Protein AF-0000000065763386 (afdb_homodimer)

Structure (mmCIF, N/CA/C/O backbone):
data_AF-0000000065763386-model_v1
#
loop_
_entity.id
_entity.type
_entity.pdbx_description
1 polymer 'D-Ala-D/L-Ala epimerase'
#
loop_
_atom_site.group_PDB
_atom_site.id
_atom_site.type_symbol
_atom_site.label_atom_id
_atom_site.label_alt_id
_atom_site.label_comp_id
_atom_site.label_asym_id
_atom_site.label_entity_id
_atom_site.label_seq_id
_atom_site.pdbx_PDB_ins_code
_atom_site.Cartn_x
_atom_site.Cartn_y
_atom_site.Cartn_z
_atom_site.occupancy
_atom_site.B_iso_or_equiv
_atom_site.auth_seq_id
_atom_site.auth_comp_id
_atom_site.auth_asym_id
_atom_site.auth_atom_id
_atom_site.pdbx_PDB_model_num
ATOM 1 N N . MET A 1 1 ? 27.297 -3.982 -17.172 1 91.81 1 MET A N 1
ATOM 2 C CA . MET A 1 1 ? 26.219 -3.818 -18.156 1 91.81 1 MET A CA 1
ATOM 3 C C . MET A 1 1 ? 25.25 -2.717 -17.719 1 91.81 1 MET A C 1
ATOM 5 O O . MET A 1 1 ? 24.688 -2.77 -16.625 1 91.81 1 MET A O 1
ATOM 9 N N . ILE A 1 2 ? 25.188 -1.749 -18.625 1 97.19 2 ILE A N 1
ATOM 10 C CA . ILE A 1 2 ? 24.469 -0.527 -18.281 1 97.19 2 ILE A CA 1
ATOM 11 C C . ILE A 1 2 ? 23.094 -0.538 -18.953 1 97.19 2 ILE A C 1
ATOM 13 O O . ILE A 1 2 ? 22.984 -0.912 -20.125 1 97.19 2 ILE A O 1
ATOM 17 N N . ILE A 1 3 ? 22.078 -0.228 -18.219 1 98.62 3 ILE A N 1
ATOM 18 C CA . ILE A 1 3 ? 20.719 -0.133 -18.75 1 98.62 3 ILE A CA 1
ATOM 19 C C . ILE A 1 3 ? 20.609 1.085 -19.656 1 98.62 3 ILE A C 1
ATOM 21 O O . ILE A 1 3 ? 20.875 2.211 -19.234 1 98.62 3 ILE A O 1
ATOM 25 N N . THR A 1 4 ? 20.125 0.897 -20.844 1 98.44 4 THR A N 1
ATOM 26 C CA . THR A 1 4 ? 20.109 1.99 -21.812 1 98.44 4 THR A CA 1
ATOM 27 C C . THR A 1 4 ? 18.672 2.354 -22.188 1 98.44 4 THR A C 1
ATOM 29 O O . THR A 1 4 ? 18.391 3.482 -22.594 1 98.44 4 THR A O 1
ATOM 32 N N . GLN A 1 5 ? 17.844 1.384 -22.062 1 98.5 5 GLN A N 1
ATOM 33 C CA . GLN A 1 5 ? 16.453 1.558 -22.484 1 98.5 5 GLN A CA 1
ATOM 34 C C . GLN A 1 5 ? 15.531 0.603 -21.734 1 98.5 5 GLN A C 1
ATOM 36 O O . GLN A 1 5 ? 15.914 -0.528 -21.438 1 98.5 5 GLN A O 1
ATOM 41 N N . VAL A 1 6 ? 14.352 1.106 -21.422 1 98.88 6 VAL A N 1
ATOM 42 C CA . VAL A 1 6 ? 13.312 0.277 -20.844 1 98.88 6 VAL A CA 1
ATOM 43 C C . VAL A 1 6 ? 12.023 0.408 -21.656 1 98.88 6 VAL A C 1
ATOM 45 O O . VAL A 1 6 ? 11.594 1.52 -21.969 1 98.88 6 VAL A O 1
ATOM 48 N N . GLU A 1 7 ? 11.484 -0.692 -22.062 1 98.88 7 GLU A N 1
ATOM 49 C CA . GLU A 1 7 ? 10.172 -0.721 -22.703 1 98.88 7 GLU A CA 1
ATOM 50 C C . GLU A 1 7 ? 9.102 -1.269 -21.766 1 98.88 7 GLU A C 1
ATOM 52 O O . GLU A 1 7 ? 9.336 -2.252 -21.062 1 98.88 7 GLU A O 1
ATOM 57 N N . LEU A 1 8 ? 8.016 -0.621 -21.703 1 98.94 8 LEU A N 1
ATOM 58 C CA . LEU A 1 8 ? 6.836 -1.068 -20.969 1 98.94 8 LEU A CA 1
ATOM 59 C C . LEU A 1 8 ? 5.672 -1.318 -21.922 1 98.94 8 LEU A C 1
ATOM 61 O O . LEU A 1 8 ? 5.434 -0.528 -22.844 1 98.94 8 LEU A O 1
ATOM 65 N N . TYR A 1 9 ? 5 -2.445 -21.781 1 98.94 9 TYR A N 1
ATOM 66 C CA . TYR A 1 9 ? 3.844 -2.783 -22.594 1 98.94 9 TYR A CA 1
ATOM 67 C C . TYR A 1 9 ? 2.617 -3.047 -21.734 1 98.94 9 TYR A C 1
ATOM 69 O O . TYR A 1 9 ? 2.701 -3.746 -20.719 1 98.94 9 TYR A O 1
ATOM 77 N N . LYS A 1 10 ? 1.449 -2.449 -22.047 1 98.75 10 LYS A N 1
ATOM 78 C CA . LYS A 1 10 ? 0.184 -2.941 -21.516 1 98.75 10 LYS A CA 1
ATOM 79 C C . LYS A 1 10 ? -0.251 -4.223 -22.219 1 98.75 10 LYS A C 1
ATOM 81 O O . LYS A 1 10 ? -0.377 -4.254 -23.438 1 98.75 10 LYS A O 1
ATOM 86 N N . SER A 1 11 ? -0.453 -5.262 -21.438 1 98.62 11 SER A N 1
ATOM 87 C CA . SER A 1 11 ? -0.731 -6.566 -22.031 1 98.62 11 SER A CA 1
ATOM 88 C C . SER A 1 11 ? -2.025 -7.156 -21.484 1 98.62 11 SER A C 1
ATOM 90 O O . SER A 1 11 ? -1.995 -8.016 -20.594 1 98.62 11 SER A O 1
ATOM 92 N N . PRO A 1 12 ? -3.184 -6.75 -21.953 1 98.12 12 PRO A N 1
ATOM 93 C CA . PRO A 1 12 ? -4.445 -7.402 -21.594 1 98.12 12 PRO A CA 1
ATOM 94 C C . PRO A 1 12 ? -4.664 -8.711 -22.344 1 98.12 12 PRO A C 1
ATOM 96 O O . PRO A 1 12 ? -4.773 -8.719 -23.578 1 98.12 12 PRO A O 1
ATOM 99 N N . VAL A 1 13 ? -4.66 -9.82 -21.625 1 97.94 13 VAL A N 1
ATOM 100 C CA . VAL A 1 13 ? -4.914 -11.117 -22.234 1 97.94 13 VAL A CA 1
ATOM 101 C C . VAL A 1 13 ? -6.293 -11.625 -21.812 1 97.94 13 VAL A C 1
ATOM 103 O O . VAL A 1 13 ? -6.566 -11.789 -20.625 1 97.94 13 VAL A O 1
ATOM 106 N N . LYS A 1 14 ? -7.133 -11.898 -22.781 1 98.19 14 LYS A N 1
ATOM 107 C CA . LYS A 1 14 ? -8.477 -12.383 -22.484 1 98.19 14 LYS A CA 1
ATOM 108 C C . LYS A 1 14 ? -8.438 -13.789 -21.891 1 98.19 14 LYS A C 1
ATOM 110 O O . LYS A 1 14 ? -7.668 -14.641 -22.344 1 98.19 14 LYS A O 1
ATOM 115 N N . LEU A 1 15 ? -9.266 -14.008 -20.844 1 98.5 15 LEU A N 1
ATOM 116 C CA . LEU A 1 15 ? -9.398 -15.336 -20.25 1 98.5 15 LEU A CA 1
ATOM 117 C C . LEU A 1 15 ? -10.469 -16.156 -20.969 1 98.5 15 LEU A C 1
ATOM 119 O O . LEU A 1 15 ? -11.43 -15.586 -21.516 1 98.5 15 LEU A O 1
ATOM 123 N N . LYS A 1 16 ? -10.297 -17.484 -21 1 98.06 16 LYS A N 1
ATOM 124 C CA . LYS A 1 16 ? -11.305 -18.359 -21.562 1 98.06 16 LYS A CA 1
ATOM 125 C C . LYS A 1 16 ? -12.641 -18.234 -20.844 1 98.06 16 LYS A C 1
ATOM 127 O O . LYS A 1 16 ? -13.703 -18.281 -21.469 1 98.06 16 LYS A O 1
ATOM 132 N N . GLU A 1 17 ? -12.594 -18.156 -19.531 1 97.12 17 GLU A N 1
ATOM 133 C CA . GLU A 1 17 ? -13.703 -17.922 -18.609 1 97.12 17 GLU A CA 1
ATOM 134 C C . GLU A 1 17 ? -13.32 -16.906 -17.531 1 97.12 17 GLU A C 1
ATOM 136 O O . GLU A 1 17 ? -12.148 -16.797 -17.172 1 97.12 17 GLU A O 1
ATOM 141 N N . PRO A 1 18 ? -14.359 -16.203 -17.094 1 97.38 18 PRO A N 1
ATOM 142 C CA . PRO A 1 18 ? -14.039 -15.266 -16.016 1 97.38 18 PRO A CA 1
ATOM 143 C C . PRO A 1 18 ? -13.414 -15.953 -14.797 1 97.38 18 PRO A C 1
ATOM 145 O O . PRO A 1 18 ? -13.805 -17.062 -14.445 1 97.38 18 PRO A O 1
ATOM 148 N N . PHE A 1 19 ? -12.375 -15.367 -14.305 1 97.44 19 PHE A N 1
ATOM 149 C CA . PHE A 1 19 ? -11.766 -15.797 -13.047 1 97.44 19 PHE A CA 1
ATOM 150 C C . PHE A 1 19 ? -12.43 -15.109 -11.859 1 97.44 19 PHE A C 1
ATOM 152 O O . PHE A 1 19 ? -12.383 -13.883 -11.742 1 97.44 19 PHE A O 1
ATOM 159 N N . LYS A 1 20 ? -13.117 -15.875 -11 1 96.69 20 LYS A N 1
ATOM 160 C CA . LYS A 1 20 ? -13.938 -15.328 -9.922 1 96.69 20 LYS A CA 1
ATOM 161 C C . LYS A 1 20 ? -13.383 -15.711 -8.555 1 96.69 20 LYS A C 1
ATOM 163 O O . LYS A 1 20 ? -13.188 -16.891 -8.266 1 96.69 20 LYS A O 1
ATOM 168 N N . ILE A 1 21 ? -13.062 -14.703 -7.715 1 95.56 21 ILE A N 1
ATOM 169 C CA . ILE A 1 21 ? -12.703 -14.922 -6.316 1 95.56 21 ILE A CA 1
ATOM 170 C C . ILE A 1 21 ? -13.602 -14.078 -5.418 1 95.56 21 ILE A C 1
ATOM 172 O O . ILE A 1 21 ? -14.43 -13.305 -5.906 1 95.56 21 ILE A O 1
ATOM 176 N N . SER A 1 22 ? -13.422 -14.211 -4.102 1 95.19 22 SER A N 1
ATOM 177 C CA . SER A 1 22 ? -14.273 -13.5 -3.156 1 95.19 22 SER A CA 1
ATOM 178 C C . SER A 1 22 ? -14.117 -11.984 -3.295 1 95.19 22 SER A C 1
ATOM 180 O O . SER A 1 22 ? -15.016 -11.227 -2.916 1 95.19 22 SER A O 1
ATOM 182 N N . LEU A 1 23 ? -13.031 -11.562 -3.967 1 95.06 23 LEU A N 1
ATOM 183 C CA . LEU A 1 23 ? -12.719 -10.141 -4.031 1 95.06 23 LEU A CA 1
ATOM 184 C C . LEU A 1 23 ? -13.156 -9.547 -5.367 1 95.06 23 LEU A C 1
ATOM 186 O O . LEU A 1 23 ? -13.016 -8.344 -5.594 1 95.06 23 LEU A O 1
ATOM 190 N N . GLY A 1 24 ? -13.633 -10.43 -6.27 1 94 24 GLY A N 1
ATOM 191 C CA . GLY A 1 24 ? -14.125 -9.875 -7.523 1 94 24 GLY A CA 1
ATOM 192 C C . GLY A 1 24 ? -13.969 -10.82 -8.695 1 94 24 GLY A C 1
ATOM 193 O O . GLY A 1 24 ? -13.617 -11.992 -8.516 1 94 24 GLY A O 1
ATOM 194 N N . ILE A 1 25 ? -14.297 -10.258 -9.883 1 96.12 25 ILE A N 1
ATOM 195 C CA . ILE A 1 25 ? -14.297 -11.039 -11.117 1 96.12 25 ILE A CA 1
ATOM 196 C C . ILE A 1 25 ? -13.336 -10.398 -12.117 1 96.12 25 ILE A C 1
ATOM 198 O O . ILE A 1 25 ? -13.336 -9.172 -12.289 1 96.12 25 ILE A O 1
ATOM 202 N N . LEU A 1 26 ? -12.523 -11.242 -12.75 1 97.25 26 LEU A N 1
ATOM 203 C CA . LEU A 1 26 ? -11.625 -10.781 -13.805 1 97.25 26 LEU A CA 1
ATOM 204 C C . LEU A 1 26 ? -11.922 -11.5 -15.117 1 97.25 26 LEU A C 1
ATOM 206 O O . LEU A 1 26 ? -12.078 -12.727 -15.133 1 97.25 26 LEU A O 1
ATOM 210 N N . THR A 1 27 ? -11.984 -10.727 -16.172 1 98.06 27 THR A N 1
ATOM 211 C CA . THR A 1 27 ? -12.242 -11.297 -17.484 1 98.06 27 THR A CA 1
ATOM 212 C C . THR A 1 27 ? -10.977 -11.273 -18.344 1 98.06 27 THR A C 1
ATOM 214 O O . THR A 1 27 ? -10.914 -11.938 -19.375 1 98.06 27 THR A O 1
ATOM 217 N N . HIS A 1 28 ? -10.023 -10.469 -17.922 1 98.31 28 HIS A N 1
ATOM 218 C CA . HIS A 1 28 ? -8.727 -10.336 -18.594 1 98.31 28 HIS A CA 1
ATOM 219 C C . HIS A 1 28 ? -7.586 -10.367 -17.578 1 98.31 28 HIS A C 1
ATOM 221 O O . HIS A 1 28 ? -7.746 -9.93 -16.438 1 98.31 28 HIS A O 1
ATOM 227 N N . ALA A 1 29 ? -6.477 -10.969 -17.969 1 98.19 29 ALA A N 1
ATOM 228 C CA . ALA A 1 29 ? -5.199 -10.711 -17.297 1 98.19 29 ALA A CA 1
ATOM 229 C C . ALA A 1 29 ? -4.574 -9.414 -17.797 1 98.19 29 ALA A C 1
ATOM 231 O O . ALA A 1 29 ? -3.98 -9.375 -18.875 1 98.19 29 ALA A O 1
ATOM 232 N N . ASN A 1 30 ? -4.723 -8.375 -17 1 98.44 30 ASN A N 1
ATOM 233 C CA . ASN A 1 30 ? -4.203 -7.062 -17.375 1 98.44 30 ASN A CA 1
ATOM 234 C C . ASN A 1 30 ? -2.773 -6.863 -16.891 1 98.44 30 ASN A C 1
ATOM 236 O O . ASN A 1 30 ? -2.543 -6.164 -15.898 1 98.44 30 ASN A O 1
ATOM 240 N N . ASN A 1 31 ? -1.816 -7.422 -17.609 1 98.75 31 ASN A N 1
ATOM 241 C CA . ASN A 1 31 ? -0.42 -7.492 -17.188 1 98.75 31 ASN A CA 1
ATOM 242 C C . ASN A 1 31 ? 0.396 -6.336 -17.766 1 98.75 31 ASN A C 1
ATOM 244 O O . ASN A 1 31 ? -0.084 -5.598 -18.625 1 98.75 31 ASN A O 1
ATOM 248 N N . VAL A 1 32 ? 1.526 -6.062 -17.203 1 98.94 32 VAL A N 1
ATOM 249 C CA . VAL A 1 32 ? 2.525 -5.148 -17.75 1 98.94 32 VAL A CA 1
ATOM 250 C C . VAL A 1 32 ? 3.824 -5.902 -18.031 1 98.94 32 VAL A C 1
ATOM 252 O O . VAL A 1 32 ? 4.332 -6.613 -17.156 1 98.94 32 VAL A O 1
ATOM 255 N N . ILE A 1 33 ? 4.281 -5.797 -19.266 1 98.94 33 ILE A N 1
ATOM 256 C CA . ILE A 1 33 ? 5.543 -6.406 -19.672 1 98.94 33 ILE A CA 1
ATOM 257 C C . ILE A 1 33 ? 6.664 -5.371 -19.594 1 98.94 33 ILE A C 1
ATOM 259 O O . ILE A 1 33 ? 6.484 -4.219 -19.984 1 98.94 33 ILE A O 1
ATOM 263 N N . VAL A 1 34 ? 7.789 -5.758 -19.047 1 98.94 34 VAL A N 1
ATOM 264 C CA . VAL A 1 34 ? 8.969 -4.906 -18.953 1 98.94 34 VAL A CA 1
ATOM 265 C C . VAL A 1 34 ? 10.117 -5.535 -19.75 1 98.94 34 VAL A C 1
ATOM 267 O O . VAL A 1 34 ? 10.438 -6.711 -19.562 1 98.94 34 VAL A O 1
ATOM 270 N N . ARG A 1 35 ? 10.672 -4.832 -20.625 1 98.88 35 ARG A N 1
ATOM 271 C CA . ARG A 1 35 ? 11.906 -5.203 -21.312 1 98.88 35 ARG A CA 1
ATOM 272 C C . ARG A 1 35 ? 13.023 -4.203 -21 1 98.88 35 ARG A C 1
ATOM 274 O O . ARG A 1 35 ? 12.883 -3.008 -21.281 1 98.88 35 ARG A O 1
ATOM 281 N N . ILE A 1 36 ? 14.086 -4.668 -20.453 1 98.88 36 ILE A N 1
ATOM 282 C CA . ILE A 1 36 ? 15.234 -3.828 -20.125 1 98.88 36 ILE A CA 1
ATOM 283 C C . ILE A 1 36 ? 16.359 -4.113 -21.109 1 98.88 36 ILE A C 1
ATOM 285 O O . ILE A 1 36 ? 16.844 -5.246 -21.203 1 98.88 36 ILE A O 1
ATOM 289 N N . HIS A 1 37 ? 16.766 -3.123 -21.812 1 98.5 37 HIS A N 1
ATOM 290 C CA . HIS A 1 37 ? 17.859 -3.215 -22.766 1 98.5 37 HIS A CA 1
ATOM 291 C C . HIS A 1 37 ? 19.172 -2.75 -22.156 1 98.5 37 HIS A C 1
ATOM 293 O O . HIS A 1 37 ? 19.188 -1.802 -21.359 1 98.5 37 HIS A O 1
ATOM 299 N N . THR A 1 38 ? 20.234 -3.426 -22.547 1 97.56 38 THR A N 1
ATOM 300 C CA . THR A 1 38 ? 21.562 -3.068 -22.062 1 97.56 38 THR A CA 1
ATOM 301 C C . THR A 1 38 ? 22.469 -2.668 -23.203 1 97.56 38 THR A C 1
ATOM 303 O O . THR A 1 38 ? 22.188 -2.971 -24.375 1 97.56 38 THR A O 1
ATOM 306 N N . ALA A 1 39 ? 23.531 -2.029 -22.844 1 94 39 ALA A N 1
ATOM 307 C CA . ALA A 1 39 ? 24.516 -1.598 -23.844 1 94 39 ALA A CA 1
ATOM 308 C C . ALA A 1 39 ? 25.172 -2.797 -24.516 1 94 39 ALA A C 1
ATOM 310 O O . ALA A 1 39 ? 25.641 -2.689 -25.656 1 94 39 ALA A O 1
ATOM 311 N N . SER A 1 40 ? 25.141 -3.92 -23.891 1 92.94 40 SER A N 1
ATOM 312 C CA . SER A 1 40 ? 25.766 -5.113 -24.438 1 92.94 40 SER A CA 1
ATOM 313 C C . SER A 1 40 ? 24.844 -5.852 -25.391 1 92.94 40 SER A C 1
ATOM 315 O O . SER A 1 40 ? 25.234 -6.859 -25.984 1 92.94 40 SER A O 1
ATOM 317 N N . GLY A 1 41 ? 23.625 -5.426 -25.516 1 93.38 41 GLY A N 1
ATOM 318 C CA . GLY A 1 41 ? 22.688 -6.035 -26.453 1 93.38 41 GLY A CA 1
ATOM 319 C C . GLY A 1 41 ? 21.75 -7.035 -25.797 1 93.38 41 GLY A C 1
ATOM 320 O O . GLY A 1 41 ? 20.766 -7.461 -26.406 1 93.38 41 GLY A O 1
ATOM 321 N N . HIS A 1 42 ? 22.078 -7.398 -24.562 1 95.94 42 HIS A N 1
ATOM 322 C CA . HIS A 1 42 ? 21.203 -8.305 -23.844 1 95.94 42 HIS A CA 1
ATOM 323 C C . HIS A 1 42 ? 19.891 -7.613 -23.469 1 95.94 42 HIS A C 1
ATOM 325 O O . HIS A 1 42 ? 19.875 -6.41 -23.203 1 95.94 42 HIS A O 1
ATOM 331 N N . ILE A 1 43 ? 18.828 -8.344 -23.516 1 98.19 43 ILE A N 1
ATOM 332 C CA . ILE A 1 43 ? 17.516 -7.848 -23.141 1 98.19 43 ILE A CA 1
ATOM 333 C C . ILE A 1 43 ? 16.953 -8.695 -22 1 98.19 43 ILE A C 1
ATOM 335 O O . ILE A 1 43 ? 16.938 -9.93 -22.094 1 98.19 43 ILE A O 1
ATOM 339 N N . GLY A 1 44 ? 16.594 -8.047 -20.906 1 98.75 44 GLY A N 1
ATOM 340 C CA . GLY A 1 44 ? 15.906 -8.719 -19.797 1 98.75 44 GLY A CA 1
ATOM 341 C C . GLY A 1 44 ? 14.398 -8.594 -19.859 1 98.75 44 GLY A C 1
ATOM 342 O O . GLY A 1 44 ? 13.875 -7.523 -20.188 1 98.75 44 GLY A O 1
ATOM 343 N N . TYR A 1 45 ? 13.719 -9.711 -19.594 1 98.81 45 TYR A N 1
ATOM 344 C CA . TYR A 1 45 ? 12.266 -9.727 -19.609 1 98.81 45 TYR A CA 1
ATOM 345 C C . TYR A 1 45 ? 11.703 -9.828 -18.203 1 98.81 45 TYR A C 1
ATOM 347 O O . TYR A 1 45 ? 12.25 -10.547 -17.359 1 98.81 45 TYR A O 1
ATOM 355 N N . GLY A 1 46 ? 10.648 -9.102 -17.906 1 98.81 46 GLY A N 1
ATOM 356 C CA . GLY A 1 46 ? 9.828 -9.219 -16.719 1 98.81 46 GLY A CA 1
ATOM 357 C C . GLY A 1 46 ? 8.359 -8.938 -16.969 1 98.81 46 GLY A C 1
ATOM 358 O O . GLY A 1 46 ? 7.992 -8.422 -18.016 1 98.81 46 GLY A O 1
ATOM 359 N N . GLU A 1 47 ? 7.598 -9.352 -16 1 98.75 47 GLU A N 1
ATOM 360 C CA . GLU A 1 47 ? 6.148 -9.18 -16.094 1 98.75 47 GLU A CA 1
ATOM 361 C C . GLU A 1 47 ? 5.508 -9.109 -14.719 1 98.75 47 GLU A C 1
ATOM 363 O O . GLU A 1 47 ? 6.008 -9.711 -13.766 1 98.75 47 GLU A O 1
ATOM 368 N N . CYS A 1 48 ? 4.5 -8.32 -14.625 1 98.56 48 CYS A N 1
ATOM 369 C CA . CYS A 1 48 ? 3.654 -8.367 -13.438 1 98.56 48 CYS A CA 1
ATOM 370 C C . CYS A 1 48 ? 2.18 -8.422 -13.82 1 98.56 48 CYS A C 1
ATOM 372 O O . CYS A 1 48 ? 1.812 -8.078 -14.938 1 98.56 48 CYS A O 1
ATOM 374 N N . SER A 1 49 ? 1.429 -8.953 -12.953 1 98.69 49 SER A N 1
ATOM 375 C CA . SER A 1 49 ? -0.02 -9.062 -13.102 1 98.69 49 SER A CA 1
ATOM 376 C C . SER A 1 49 ? -0.744 -8.352 -11.961 1 98.69 49 SER A C 1
ATOM 378 O O . SER A 1 49 ? -1.159 -8.992 -10.992 1 98.69 49 SER A O 1
ATOM 380 N N . PRO A 1 50 ? -0.964 -7.043 -12.141 1 98.5 50 PRO A N 1
ATOM 381 C CA . PRO A 1 50 ? -1.582 -6.297 -11.039 1 98.5 50 PRO A CA 1
ATOM 382 C C . PRO A 1 50 ? -3.035 -6.699 -10.797 1 98.5 50 PRO A C 1
ATOM 384 O O . PRO A 1 50 ? -3.811 -6.828 -11.742 1 98.5 50 PRO A O 1
ATOM 387 N N . PHE A 1 51 ? -3.377 -6.977 -9.57 1 97.94 51 PHE A N 1
ATOM 388 C CA . PHE A 1 51 ? -4.734 -7.176 -9.07 1 97.94 51 PHE A CA 1
ATOM 389 C C . PHE A 1 51 ? -5.184 -5.984 -8.234 1 97.94 51 PHE A C 1
ATOM 391 O O . PHE A 1 51 ? -4.66 -5.754 -7.145 1 97.94 51 PHE A O 1
ATOM 398 N N . MET A 1 52 ? -6.203 -5.293 -8.695 1 98.44 52 MET A N 1
ATOM 399 C CA . MET A 1 52 ? -6.613 -4.055 -8.039 1 98.44 52 MET A CA 1
ATOM 400 C C . MET A 1 52 ? -6.984 -4.312 -6.582 1 98.44 52 MET A C 1
ATOM 402 O O . MET A 1 52 ? -6.617 -3.539 -5.695 1 98.44 52 MET A O 1
ATOM 406 N N . THR A 1 53 ? -7.574 -5.449 -6.27 1 98.06 53 THR A N 1
ATOM 407 C CA . THR A 1 53 ? -8.133 -5.691 -4.941 1 98.06 53 THR A CA 1
ATOM 408 C C . THR A 1 53 ? -7.094 -6.344 -4.031 1 98.06 53 THR A C 1
ATOM 410 O O . THR A 1 53 ? -7.336 -6.527 -2.84 1 98.06 53 THR A O 1
ATOM 413 N N . ILE A 1 54 ? -5.91 -6.68 -4.582 1 98.06 54 ILE A N 1
ATOM 414 C CA . ILE A 1 54 ? -4.895 -7.32 -3.754 1 98.06 54 ILE A CA 1
ATOM 415 C C . ILE A 1 54 ? -3.643 -6.445 -3.701 1 98.06 54 ILE A C 1
ATOM 417 O O . ILE A 1 54 ? -3.215 -6.027 -2.623 1 98.06 54 ILE A O 1
ATOM 421 N N . HIS A 1 55 ? -3.174 -6.023 -4.883 1 98.25 55 HIS A N 1
ATOM 422 C CA . HIS A 1 55 ? -1.961 -5.215 -4.93 1 98.25 55 HIS A CA 1
ATOM 423 C C . HIS A 1 55 ? -2.27 -3.742 -4.684 1 98.25 55 HIS A C 1
ATOM 425 O O . HIS A 1 55 ? -1.389 -2.977 -4.285 1 98.25 55 HIS A O 1
ATOM 431 N N . GLY A 1 56 ? -3.48 -3.314 -4.988 1 98.62 56 GLY A N 1
ATOM 432 C CA . GLY A 1 56 ? -3.773 -1.893 -5.082 1 98.62 56 GLY A CA 1
ATOM 433 C C . GLY A 1 56 ? -3.176 -1.24 -6.312 1 98.62 56 GLY A C 1
ATOM 434 O O . GLY A 1 56 ? -2.912 -0.036 -6.32 1 98.62 56 GLY A O 1
ATOM 435 N N . GLU A 1 57 ? -2.844 -2.008 -7.281 1 98.88 57 GLU A N 1
ATOM 436 C CA . GLU A 1 57 ? -2.307 -1.591 -8.578 1 98.88 57 GLU A CA 1
ATOM 437 C C . GLU A 1 57 ? -3.215 -2.035 -9.719 1 98.88 57 GLU A C 1
ATOM 439 O O . GLU A 1 57 ? -3.836 -3.098 -9.648 1 98.88 57 GLU A O 1
ATOM 444 N N . SER A 1 58 ? -3.363 -1.254 -10.742 1 98.75 58 SER A N 1
ATOM 445 C CA . SER A 1 58 ? -3.969 -1.605 -12.023 1 98.75 58 SER A CA 1
ATOM 446 C C . SER A 1 58 ? -2.932 -1.614 -13.141 1 98.75 58 SER A C 1
ATOM 448 O O . SER A 1 58 ? -1.796 -1.176 -12.945 1 98.75 58 SER A O 1
ATOM 450 N N . MET A 1 59 ? -3.334 -2.168 -14.258 1 98.75 59 MET A N 1
ATOM 451 C CA . MET A 1 59 ? -2.434 -2.119 -15.406 1 98.75 59 MET A CA 1
ATOM 452 C C . MET A 1 59 ? -2.021 -0.684 -15.719 1 98.75 59 MET A C 1
ATOM 454 O O . MET A 1 59 ? -0.851 -0.416 -16 1 98.75 59 MET A O 1
ATOM 458 N N . ASP A 1 60 ? -2.979 0.252 -15.555 1 98.88 60 ASP A N 1
ATOM 459 C CA . ASP A 1 60 ? -2.723 1.654 -15.875 1 98.88 60 ASP A CA 1
ATOM 460 C C . ASP A 1 60 ? -1.785 2.287 -14.852 1 98.88 60 ASP A C 1
ATOM 462 O O . ASP A 1 60 ? -0.859 3.016 -15.211 1 98.88 60 ASP A O 1
ATOM 466 N N . THR A 1 61 ? -2.035 2.035 -13.555 1 98.88 61 THR A N 1
ATOM 467 C CA . THR A 1 61 ? -1.165 2.621 -12.539 1 98.88 61 THR A CA 1
ATOM 468 C C . THR A 1 61 ? 0.224 1.989 -12.586 1 98.88 61 THR A C 1
ATOM 470 O O . THR A 1 61 ? 1.231 2.678 -12.414 1 98.88 61 THR A O 1
ATOM 473 N N . ALA A 1 62 ? 0.284 0.677 -12.805 1 98.94 62 ALA A N 1
ATOM 474 C CA . ALA A 1 62 ? 1.573 0.006 -12.945 1 98.94 62 ALA A CA 1
ATOM 475 C C . ALA A 1 62 ? 2.352 0.557 -14.133 1 98.94 62 ALA A C 1
ATOM 477 O O . ALA A 1 62 ? 3.57 0.729 -14.062 1 98.94 62 ALA A O 1
ATOM 478 N N . PHE A 1 63 ? 1.61 0.809 -15.219 1 98.88 63 PHE A N 1
ATOM 479 C CA . PHE A 1 63 ? 2.211 1.363 -16.422 1 98.88 63 PHE A CA 1
ATOM 480 C C . PHE A 1 63 ? 2.838 2.723 -16.141 1 98.88 63 PHE A C 1
ATOM 482 O O . PHE A 1 63 ? 3.941 3.014 -16.609 1 98.88 63 PHE A O 1
ATOM 489 N N . ILE A 1 64 ? 2.225 3.541 -15.328 1 98.88 64 ILE A N 1
ATOM 490 C CA . ILE A 1 64 ? 2.709 4.867 -14.961 1 98.88 64 ILE A CA 1
ATOM 491 C C . ILE A 1 64 ? 3.904 4.738 -14.016 1 98.88 64 ILE A C 1
ATOM 493 O O . ILE A 1 64 ? 4.949 5.355 -14.242 1 98.88 64 ILE A O 1
ATOM 497 N N . VAL A 1 65 ? 3.779 3.955 -12.992 1 98.94 65 VAL A N 1
ATOM 498 C CA . VAL A 1 65 ? 4.855 3.795 -12.016 1 98.94 65 VAL A CA 1
ATOM 499 C C . VAL A 1 65 ? 6.078 3.186 -12.695 1 98.94 65 VAL A C 1
ATOM 501 O O . VAL A 1 65 ? 7.215 3.545 -12.375 1 98.94 65 VAL A O 1
ATOM 504 N N . GLY A 1 66 ? 5.797 2.24 -13.633 1 98.94 66 GLY A N 1
ATOM 505 C CA . GLY A 1 66 ? 6.902 1.674 -14.383 1 98.94 66 GLY A CA 1
ATOM 506 C C . GLY A 1 66 ? 7.754 2.723 -15.07 1 98.94 66 GLY A C 1
ATOM 507 O O . GLY A 1 66 ? 8.969 2.562 -15.195 1 98.94 66 GLY A O 1
ATOM 508 N N . GLN A 1 67 ? 7.121 3.764 -15.539 1 98.94 67 GLN A N 1
ATOM 509 C CA . GLN A 1 67 ? 7.863 4.84 -16.188 1 98.94 67 GLN A CA 1
ATOM 510 C C . GLN A 1 67 ? 8.781 5.555 -15.195 1 98.94 67 GLN A C 1
ATOM 512 O O . GLN A 1 67 ? 9.906 5.914 -15.539 1 98.94 67 GLN A O 1
ATOM 517 N N . TYR A 1 68 ? 8.266 5.789 -13.93 1 98.88 68 TYR A N 1
ATOM 518 C CA . TYR A 1 68 ? 9.109 6.383 -12.898 1 98.88 68 TYR A CA 1
ATOM 519 C C . TYR A 1 68 ? 10.328 5.508 -12.625 1 98.88 68 TYR A C 1
ATOM 521 O O . TYR A 1 68 ? 11.453 6.012 -12.516 1 98.88 68 TYR A O 1
ATOM 529 N N . LEU A 1 69 ? 10.07 4.215 -12.516 1 98.94 69 LEU A N 1
ATOM 530 C CA . LEU A 1 69 ? 11.148 3.279 -12.219 1 98.94 69 LEU A CA 1
ATOM 531 C C . LEU A 1 69 ? 12.164 3.236 -13.352 1 98.94 69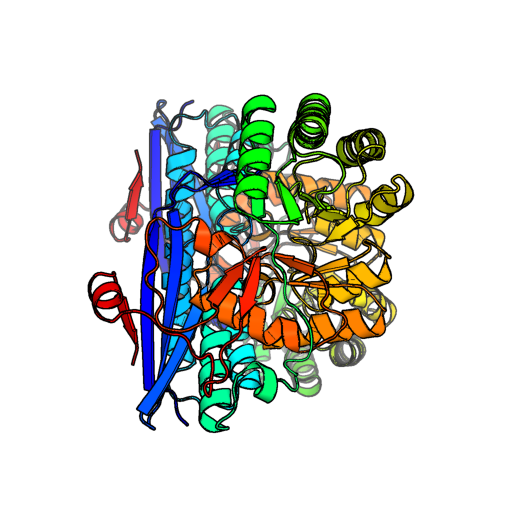 LEU A C 1
ATOM 533 O O . LEU A 1 69 ? 13.375 3.246 -13.109 1 98.94 69 LEU A O 1
ATOM 537 N N . ALA A 1 70 ? 11.633 3.18 -14.586 1 98.94 70 ALA A N 1
ATOM 538 C CA . ALA A 1 70 ? 12.5 3.139 -15.758 1 98.94 70 ALA A CA 1
ATOM 539 C C . ALA A 1 70 ? 13.438 4.34 -15.789 1 98.94 70 ALA A C 1
ATOM 541 O O . ALA A 1 70 ? 14.641 4.188 -15.984 1 98.94 70 ALA A O 1
ATOM 542 N N . LYS A 1 71 ? 12.938 5.535 -15.594 1 98.75 71 LYS A N 1
ATOM 543 C CA . LYS A 1 71 ? 13.734 6.754 -15.602 1 98.75 71 LYS A CA 1
ATOM 544 C C . LYS A 1 71 ? 14.836 6.699 -14.547 1 98.75 71 LYS A C 1
ATOM 546 O O . LYS A 1 71 ? 15.945 7.191 -14.773 1 98.75 71 LYS A O 1
ATOM 551 N N . GLY A 1 72 ? 14.508 6.109 -13.43 1 98.56 72 GLY A N 1
ATOM 552 C CA . GLY A 1 72 ? 15.484 6.008 -12.352 1 98.56 72 GLY A CA 1
ATOM 553 C C . GLY A 1 72 ? 16.578 5.004 -12.641 1 98.56 72 GLY A C 1
ATOM 554 O O . GLY A 1 72 ? 17.719 5.172 -12.188 1 98.56 72 GLY A O 1
ATOM 555 N N . LEU A 1 73 ? 16.25 3.951 -13.359 1 98.69 73 LEU A N 1
ATOM 556 C CA . LEU A 1 73 ? 17.172 2.838 -13.523 1 98.69 73 LEU A CA 1
ATOM 557 C C . LEU A 1 73 ? 18.078 3.062 -14.727 1 98.69 73 LEU A C 1
ATOM 559 O O . LEU A 1 73 ? 19.141 2.439 -14.836 1 98.69 73 LEU A O 1
ATOM 563 N N . ILE A 1 74 ? 17.641 3.887 -15.727 1 98.62 74 ILE A N 1
ATOM 564 C CA . ILE A 1 74 ? 18.453 4.156 -16.906 1 98.62 74 ILE A CA 1
ATOM 565 C C . ILE A 1 74 ? 19.828 4.676 -16.484 1 98.62 74 ILE A C 1
ATOM 567 O O . ILE A 1 74 ? 19.922 5.555 -15.625 1 98.62 74 ILE A O 1
ATOM 571 N N . GLY A 1 75 ? 20.844 4.117 -16.984 1 98.19 75 GLY A N 1
ATOM 572 C CA . GLY A 1 75 ? 22.203 4.543 -16.688 1 98.19 75 GLY A CA 1
ATOM 573 C C . GLY A 1 75 ? 22.859 3.752 -15.57 1 98.19 75 GLY A C 1
ATOM 574 O O . GLY A 1 75 ? 24.062 3.859 -15.344 1 98.19 75 GLY A O 1
ATOM 575 N N . THR A 1 76 ? 22.109 2.934 -14.891 1 98.12 76 THR A N 1
ATOM 576 C CA . THR A 1 76 ? 22.656 2.115 -13.82 1 98.12 76 THR A CA 1
ATOM 577 C C . THR A 1 76 ? 23.094 0.754 -14.344 1 98.12 76 THR A C 1
ATOM 579 O O . THR A 1 76 ? 22.781 0.388 -15.477 1 98.12 76 THR A O 1
ATOM 582 N N . SER A 1 77 ? 23.906 0.044 -13.594 1 98.25 77 SER A N 1
ATOM 583 C CA . SER A 1 77 ? 24.297 -1.316 -13.938 1 98.25 77 SER A CA 1
ATOM 584 C C . SER A 1 77 ? 23.188 -2.312 -13.648 1 98.25 77 SER A C 1
ATOM 586 O O . SER A 1 77 ? 22.703 -2.4 -12.516 1 98.25 77 SER A O 1
ATOM 588 N N . CYS A 1 78 ? 22.828 -3.084 -14.633 1 97.5 78 CYS A N 1
ATOM 589 C CA . CYS A 1 78 ? 21.766 -4.066 -14.453 1 97.5 78 CYS A CA 1
ATOM 590 C C . CYS A 1 78 ? 22.219 -5.207 -13.555 1 97.5 78 CYS A C 1
ATOM 592 O O . CYS A 1 78 ? 21.406 -5.984 -13.062 1 97.5 78 CYS A O 1
ATOM 594 N N . LEU A 1 79 ? 23.5 -5.328 -13.258 1 98.06 79 LEU A N 1
ATOM 595 C CA . LEU A 1 79 ? 24.031 -6.418 -12.445 1 98.06 79 LEU A CA 1
ATOM 596 C C . LEU A 1 79 ? 23.984 -6.059 -10.969 1 98.06 79 LEU A C 1
ATOM 598 O O . LEU A 1 79 ? 24.125 -6.934 -10.109 1 98.06 79 LEU A O 1
ATOM 602 N N . ASP A 1 80 ? 23.891 -4.781 -10.664 1 98 80 ASP A N 1
ATOM 603 C CA . ASP A 1 80 ? 23.734 -4.352 -9.281 1 98 80 ASP A CA 1
ATOM 604 C C . ASP A 1 80 ? 22.266 -4.398 -8.852 1 98 80 ASP A C 1
ATOM 606 O O . ASP A 1 80 ? 21.672 -3.361 -8.539 1 98 80 ASP A O 1
ATOM 610 N N . ILE A 1 81 ? 21.734 -5.566 -8.758 1 98.5 81 ILE A N 1
ATOM 611 C CA . ILE A 1 81 ? 20.312 -5.797 -8.578 1 98.5 81 ILE A CA 1
ATOM 612 C C . ILE A 1 81 ? 19.859 -5.242 -7.223 1 98.5 81 ILE A C 1
ATOM 614 O O . ILE A 1 81 ? 18.797 -4.637 -7.117 1 98.5 81 ILE A O 1
ATOM 618 N N . VAL A 1 82 ? 20.641 -5.422 -6.168 1 97.19 82 VAL A N 1
ATOM 619 C CA . VAL A 1 82 ? 20.297 -4.98 -4.82 1 97.19 82 VAL A CA 1
ATOM 620 C C . VAL A 1 82 ? 20.156 -3.461 -4.793 1 97.19 82 VAL A C 1
ATOM 622 O O . VAL A 1 82 ? 19.156 -2.93 -4.297 1 97.19 82 VAL A O 1
ATOM 625 N N . SER A 1 83 ? 21.141 -2.729 -5.398 1 97.88 83 SER A N 1
ATOM 626 C CA . SER A 1 83 ? 21.094 -1.271 -5.438 1 97.88 83 SER A CA 1
ATOM 627 C C . SER A 1 83 ? 19.906 -0.781 -6.258 1 97.88 83 SER A C 1
ATOM 629 O O . SER A 1 83 ? 19.281 0.218 -5.906 1 97.88 83 SER A O 1
ATOM 631 N N . ASN A 1 84 ? 19.625 -1.485 -7.383 1 98.62 84 ASN A N 1
ATOM 632 C CA . ASN A 1 84 ? 18.484 -1.108 -8.211 1 98.62 84 ASN A CA 1
ATOM 633 C C . ASN A 1 84 ? 17.156 -1.335 -7.484 1 98.62 84 ASN A C 1
ATOM 635 O O . ASN A 1 84 ? 16.219 -0.549 -7.633 1 98.62 84 ASN A O 1
ATOM 639 N N . SER A 1 85 ? 17.109 -2.445 -6.707 1 98.44 85 SER A N 1
ATOM 640 C CA . SER A 1 85 ? 15.906 -2.699 -5.918 1 98.44 85 SER A CA 1
ATOM 641 C C . SER A 1 85 ? 15.688 -1.607 -4.875 1 98.44 85 SER A C 1
ATOM 643 O O . SER A 1 85 ? 14.57 -1.123 -4.699 1 98.44 85 SER A O 1
ATOM 645 N N . LEU A 1 86 ? 16.75 -1.209 -4.195 1 97.5 86 LEU A N 1
ATOM 646 C CA . LEU A 1 86 ? 16.672 -0.146 -3.201 1 97.5 86 LEU A CA 1
ATOM 647 C C . LEU A 1 86 ? 16.297 1.179 -3.848 1 97.5 86 LEU A C 1
ATOM 649 O O . LEU A 1 86 ? 15.539 1.963 -3.264 1 97.5 86 LEU A O 1
ATOM 653 N N . LEU A 1 87 ? 16.828 1.413 -5.047 1 98.38 87 LEU A N 1
ATOM 654 C CA . LEU A 1 87 ? 16.516 2.629 -5.789 1 98.38 87 LEU A CA 1
ATOM 655 C C . LEU A 1 87 ? 15.023 2.676 -6.125 1 98.38 87 LEU A C 1
ATOM 657 O O . LEU A 1 87 ? 14.383 3.719 -5.977 1 98.38 87 LEU A O 1
ATOM 661 N N . MET A 1 88 ? 14.461 1.567 -6.574 1 98.81 88 MET A N 1
ATOM 662 C CA . MET A 1 88 ? 13.039 1.516 -6.898 1 98.81 88 MET A CA 1
ATOM 663 C C . MET A 1 88 ? 12.188 1.776 -5.66 1 98.81 88 MET A C 1
ATOM 665 O O . MET A 1 88 ? 11.18 2.48 -5.734 1 98.81 88 MET A O 1
ATOM 669 N N . ASP A 1 89 ? 12.617 1.24 -4.52 1 98.06 89 ASP A N 1
ATOM 670 C CA . ASP A 1 89 ? 11.906 1.474 -3.262 1 98.06 89 ASP A CA 1
ATOM 671 C C . ASP A 1 89 ? 11.969 2.947 -2.867 1 98.06 89 ASP A C 1
ATOM 673 O O . ASP A 1 89 ? 11.008 3.482 -2.307 1 98.06 89 ASP A O 1
ATOM 677 N N . ALA A 1 90 ? 13.078 3.592 -3.129 1 97.81 90 ALA A N 1
ATOM 678 C CA . ALA A 1 90 ? 13.258 4.996 -2.779 1 97.81 90 ALA A CA 1
ATOM 679 C C . ALA A 1 90 ? 12.422 5.902 -3.68 1 97.81 90 ALA A C 1
ATOM 681 O O . ALA A 1 90 ? 12.008 6.984 -3.266 1 97.81 90 ALA A O 1
ATOM 682 N N . ILE A 1 91 ? 12.148 5.438 -4.895 1 98.56 91 ILE A N 1
ATOM 683 C CA . ILE A 1 91 ? 11.414 6.238 -5.863 1 98.56 91 ILE A CA 1
ATOM 684 C C . ILE A 1 91 ? 9.945 6.316 -5.457 1 98.56 91 ILE A C 1
ATOM 686 O O . ILE A 1 91 ? 9.336 7.391 -5.492 1 98.56 91 ILE A O 1
ATOM 690 N N . ILE A 1 92 ? 9.438 5.195 -5.047 1 98.75 92 ILE A N 1
ATOM 691 C CA . ILE A 1 92 ? 8.023 5.176 -4.691 1 98.75 92 ILE A CA 1
ATOM 692 C C . ILE A 1 92 ? 7.75 4.016 -3.734 1 98.75 92 ILE A C 1
ATOM 694 O O . ILE A 1 92 ? 8.25 2.906 -3.934 1 98.75 92 ILE A O 1
ATOM 698 N N . TYR A 1 93 ? 7.016 4.293 -2.65 1 98.31 93 TYR A N 1
ATOM 699 C CA . TYR A 1 93 ? 6.625 3.295 -1.662 1 98.31 93 TYR A CA 1
ATOM 700 C C . TYR A 1 93 ? 5.605 2.324 -2.242 1 98.31 93 TYR A C 1
ATOM 702 O O . TYR A 1 93 ? 4.703 2.729 -2.98 1 98.31 93 TYR A O 1
ATOM 710 N N . GLY A 1 94 ? 5.645 1.064 -1.823 1 98.31 94 GLY A N 1
ATOM 711 C CA . GLY A 1 94 ? 4.691 0.079 -2.311 1 98.31 94 GLY A CA 1
ATOM 712 C C . GLY A 1 94 ? 4.891 -0.271 -3.773 1 98.31 94 GLY A C 1
ATOM 713 O O . GLY A 1 94 ? 6.02 -0.497 -4.215 1 98.31 94 GLY A O 1
ATOM 714 N N . ASN A 1 95 ? 3.859 -0.52 -4.469 1 98.81 95 ASN A N 1
ATOM 715 C CA . ASN A 1 95 ? 3.902 -0.851 -5.891 1 98.81 95 ASN A CA 1
ATOM 716 C C . ASN A 1 95 ? 4.793 -2.061 -6.156 1 98.81 95 ASN A C 1
ATOM 718 O O . ASN A 1 95 ? 5.668 -2.014 -7.027 1 98.81 95 ASN A O 1
ATOM 722 N N . SER A 1 96 ? 4.527 -3.096 -5.344 1 98.88 96 SER A N 1
ATOM 723 C CA . SER A 1 96 ? 5.367 -4.289 -5.391 1 98.88 96 SER A CA 1
ATOM 724 C C . SER A 1 96 ? 5.172 -5.051 -6.695 1 98.88 96 SER A C 1
ATOM 726 O O . SER A 1 96 ? 6.105 -5.676 -7.203 1 98.88 96 SER A O 1
ATOM 728 N N . CYS A 1 97 ? 3.982 -4.953 -7.289 1 98.88 97 CYS A N 1
ATOM 729 C CA . CYS A 1 97 ? 3.682 -5.727 -8.484 1 98.88 97 CYS A CA 1
ATOM 730 C C . CYS A 1 97 ? 4.543 -5.273 -9.656 1 98.88 97 CYS A C 1
ATOM 732 O O . CYS A 1 97 ? 5.25 -6.078 -10.266 1 98.88 97 CYS A O 1
ATOM 734 N N . ILE A 1 98 ? 4.582 -3.984 -9.914 1 98.94 98 ILE A N 1
ATOM 735 C CA . ILE A 1 98 ? 5.359 -3.486 -11.047 1 98.94 98 ILE A CA 1
ATOM 736 C C . ILE A 1 98 ? 6.852 -3.578 -10.727 1 98.94 98 ILE A C 1
ATOM 738 O O . ILE A 1 98 ? 7.668 -3.838 -11.617 1 98.94 98 ILE A O 1
ATOM 742 N N . LYS A 1 99 ? 7.223 -3.395 -9.469 1 98.94 99 LYS A N 1
ATOM 743 C CA . LYS A 1 99 ? 8.625 -3.547 -9.094 1 98.94 99 LYS A CA 1
ATOM 744 C C . LYS A 1 99 ? 9.109 -4.969 -9.352 1 98.94 99 LYS A C 1
ATOM 746 O O . LYS A 1 99 ? 10.273 -5.176 -9.711 1 98.94 99 LYS A O 1
ATOM 751 N N . SER A 1 100 ? 8.211 -5.898 -9.188 1 98.94 100 SER A N 1
ATOM 752 C CA . SER A 1 100 ? 8.586 -7.293 -9.422 1 98.94 100 SER A CA 1
ATOM 753 C C . SER A 1 100 ? 8.945 -7.531 -10.883 1 98.94 100 SER A C 1
ATOM 755 O O . SER A 1 100 ? 9.859 -8.297 -11.188 1 98.94 100 SER A O 1
ATOM 757 N N . ALA A 1 101 ? 8.219 -6.891 -11.805 1 98.94 101 ALA A N 1
ATOM 758 C CA . ALA A 1 101 ? 8.516 -7.039 -13.227 1 98.94 101 ALA A CA 1
ATOM 759 C C . ALA A 1 101 ? 9.93 -6.555 -13.547 1 98.94 101 ALA A C 1
ATOM 761 O O . ALA A 1 101 ? 10.672 -7.223 -14.266 1 98.94 101 ALA A O 1
ATOM 762 N N . PHE A 1 102 ? 10.281 -5.426 -12.969 1 98.94 102 PHE A N 1
ATOM 763 C CA . PHE A 1 102 ? 11.617 -4.883 -13.164 1 98.94 102 PHE A CA 1
ATOM 764 C C . PHE A 1 102 ? 12.672 -5.797 -12.547 1 98.94 102 PHE A C 1
ATOM 766 O O . PHE A 1 102 ? 13.703 -6.066 -13.164 1 98.94 102 PHE A O 1
ATOM 773 N N . ASN A 1 103 ? 12.391 -6.234 -11.336 1 98.94 103 ASN A N 1
ATOM 774 C CA . ASN A 1 103 ? 13.328 -7.094 -10.617 1 98.94 103 ASN A CA 1
ATOM 775 C C . ASN A 1 103 ? 13.57 -8.406 -11.359 1 98.94 103 ASN A C 1
ATOM 777 O O . ASN A 1 103 ? 14.711 -8.852 -11.484 1 98.94 103 ASN A O 1
ATOM 781 N N . ILE A 1 104 ? 12.516 -8.992 -11.898 1 98.94 104 ILE A N 1
ATOM 782 C CA . ILE A 1 104 ? 12.617 -10.219 -12.68 1 98.94 104 ILE A CA 1
ATOM 783 C C . ILE A 1 104 ? 13.484 -9.969 -13.906 1 98.94 104 ILE A C 1
ATOM 785 O O . ILE A 1 104 ? 14.359 -10.781 -14.227 1 98.94 104 ILE A O 1
ATOM 789 N N . ALA A 1 105 ? 13.25 -8.836 -14.578 1 98.94 105 ALA A N 1
ATOM 790 C CA . ALA A 1 105 ? 14.031 -8.5 -15.758 1 98.94 105 ALA A CA 1
ATOM 791 C C . ALA A 1 105 ? 15.516 -8.359 -15.422 1 98.94 105 ALA A C 1
ATOM 793 O O . ALA A 1 105 ? 16.375 -8.789 -16.188 1 98.94 105 ALA A O 1
ATOM 794 N N . LEU A 1 106 ? 15.82 -7.758 -14.289 1 98.94 106 LEU A N 1
ATOM 795 C CA . LEU A 1 106 ? 17.203 -7.602 -13.859 1 98.94 106 LEU A CA 1
ATOM 796 C C . LEU A 1 106 ? 17.844 -8.961 -13.578 1 98.94 106 LEU A C 1
ATOM 798 O O . LEU A 1 106 ? 19 -9.203 -13.961 1 98.94 106 LEU A O 1
ATOM 802 N N . TYR A 1 107 ? 17.141 -9.82 -12.906 1 98.94 107 TYR A N 1
ATOM 803 C CA . TYR A 1 107 ? 17.656 -11.156 -12.625 1 98.94 107 TYR A CA 1
ATOM 804 C C . TYR A 1 107 ? 17.844 -11.945 -13.914 1 98.94 107 TYR A C 1
ATOM 806 O O . TYR A 1 107 ? 18.797 -12.734 -14.039 1 98.94 107 TYR A O 1
ATOM 814 N N . ASP A 1 108 ? 16.906 -11.781 -14.875 1 98.94 108 ASP A N 1
ATOM 815 C CA . ASP A 1 108 ? 17.078 -12.398 -16.188 1 98.94 108 ASP A CA 1
ATOM 816 C C . ASP A 1 108 ? 18.406 -11.992 -16.828 1 98.94 108 ASP A C 1
ATOM 818 O O . ASP A 1 108 ? 19.172 -12.852 -17.266 1 98.94 108 ASP A O 1
ATOM 822 N N . LEU A 1 109 ? 18.672 -10.703 -16.828 1 98.81 109 LEU A N 1
ATOM 823 C CA . LEU A 1 109 ? 19.906 -10.18 -17.406 1 98.81 109 LEU A CA 1
ATOM 824 C C . LEU A 1 109 ? 21.125 -10.727 -16.688 1 98.81 109 LEU A C 1
ATOM 826 O O . LEU A 1 109 ? 22.109 -11.109 -17.312 1 98.81 109 LEU A O 1
ATOM 830 N N . ALA A 1 110 ? 21.047 -10.734 -15.352 1 98.69 110 ALA A N 1
ATOM 831 C CA . ALA A 1 110 ? 22.188 -11.219 -14.562 1 98.69 110 ALA A CA 1
ATOM 832 C C . ALA A 1 110 ? 22.469 -12.688 -14.859 1 98.69 110 ALA A C 1
ATOM 834 O O . ALA A 1 110 ? 23.625 -13.094 -15 1 98.69 110 ALA A O 1
ATOM 835 N N . ALA A 1 111 ? 21.422 -13.5 -14.906 1 98.81 111 ALA A N 1
ATOM 836 C CA . ALA A 1 111 ? 21.578 -14.922 -15.195 1 98.81 111 ALA A CA 1
ATOM 837 C C . ALA A 1 111 ? 22.094 -15.148 -16.609 1 98.81 111 ALA A C 1
ATOM 839 O O . ALA A 1 111 ? 22.922 -16.031 -16.844 1 98.81 111 ALA A O 1
ATOM 840 N N . GLN A 1 112 ? 21.609 -14.352 -17.609 1 98.5 112 GLN A N 1
ATOM 841 C CA . GLN A 1 112 ? 22.156 -14.398 -18.969 1 98.5 112 GLN A CA 1
ATOM 842 C C . GLN A 1 112 ? 23.656 -14.117 -18.969 1 98.5 112 GLN A C 1
ATOM 844 O O . GLN A 1 112 ? 24.422 -14.836 -19.609 1 98.5 112 GLN A O 1
ATOM 849 N N . HIS A 1 113 ? 23.969 -13.062 -18.297 1 98 113 HIS A N 1
ATOM 850 C CA . HIS A 1 113 ? 25.375 -12.648 -18.234 1 98 113 HIS A CA 1
ATOM 851 C C . HIS A 1 113 ? 26.25 -13.758 -17.656 1 98 113 HIS A C 1
ATOM 853 O O . HIS A 1 113 ? 27.391 -13.938 -18.078 1 98 113 HIS A O 1
ATOM 859 N N . ALA A 1 114 ? 25.703 -14.523 -16.719 1 98.12 114 ALA A N 1
ATOM 860 C CA . ALA A 1 114 ? 26.438 -15.609 -16.062 1 98.12 114 ALA A CA 1
ATOM 861 C C . ALA A 1 114 ? 26.422 -16.875 -16.922 1 98.12 114 ALA A C 1
ATOM 863 O O . ALA A 1 114 ? 27.125 -17.828 -16.625 1 98.12 114 ALA A O 1
ATOM 864 N N . GLY A 1 115 ? 25.594 -16.922 -17.922 1 98.38 115 GLY A N 1
ATOM 865 C CA . GLY A 1 115 ? 25.484 -18.094 -18.766 1 98.38 115 GLY A CA 1
ATOM 866 C C . GLY A 1 115 ? 24.781 -19.25 -18.094 1 98.38 115 GLY A C 1
ATOM 867 O O . GLY A 1 115 ? 25.062 -20.422 -18.391 1 98.38 115 GLY A O 1
ATOM 868 N N . LEU A 1 116 ? 23.922 -18.984 -17.141 1 98.81 116 LEU A N 1
ATOM 869 C CA . LEU A 1 116 ? 23.219 -20 -16.359 1 98.81 116 LEU A CA 1
ATOM 870 C C . LEU A 1 116 ? 21.703 -19.812 -16.453 1 98.81 116 LEU A C 1
ATOM 872 O O . LEU A 1 116 ? 21.219 -18.688 -16.578 1 98.81 116 LEU A O 1
ATOM 876 N N . PRO A 1 117 ? 21 -20.953 -16.469 1 98.81 117 PRO A N 1
ATOM 877 C CA . PRO A 1 117 ? 19.562 -20.734 -16.219 1 98.81 117 PRO A CA 1
ATOM 878 C C . PRO A 1 117 ? 19.297 -20.062 -14.875 1 98.81 117 PRO A C 1
ATOM 880 O O . PRO A 1 117 ? 20.078 -20.203 -13.93 1 98.81 117 PRO A O 1
ATOM 883 N N . LEU A 1 118 ? 18.219 -19.344 -14.797 1 98.88 118 LEU A N 1
ATOM 884 C CA . LEU A 1 118 ? 17.953 -18.5 -13.641 1 98.88 118 LEU A CA 1
ATOM 885 C C . LEU A 1 118 ? 17.984 -19.297 -12.352 1 98.88 118 LEU A C 1
ATOM 887 O O . LEU A 1 118 ? 18.531 -18.859 -11.344 1 98.88 118 LEU A O 1
ATOM 891 N N . TYR A 1 119 ? 17.359 -20.547 -12.266 1 98.81 119 TYR A N 1
ATOM 892 C CA . TYR A 1 119 ? 17.359 -21.312 -11.023 1 98.81 119 TYR A CA 1
ATOM 893 C C . TYR A 1 119 ? 18.766 -21.641 -10.57 1 98.81 119 TYR A C 1
ATOM 895 O O . TYR A 1 119 ? 19.078 -21.609 -9.375 1 98.81 119 TYR A O 1
ATOM 903 N N . ALA A 1 120 ? 19.656 -21.938 -11.516 1 98.81 120 ALA A N 1
ATOM 904 C CA . ALA A 1 120 ? 21.047 -22.25 -11.188 1 98.81 120 ALA A CA 1
ATOM 905 C C . ALA A 1 120 ? 21.797 -21 -10.719 1 98.81 120 ALA A C 1
ATOM 907 O O . ALA A 1 120 ? 22.609 -21.078 -9.789 1 98.81 120 ALA A O 1
ATOM 908 N N . PHE A 1 121 ? 21.516 -19.922 -11.391 1 98.75 121 PHE A N 1
ATOM 909 C CA . PHE A 1 121 ? 22.094 -18.641 -10.977 1 98.75 121 PHE A CA 1
ATOM 910 C C . PHE A 1 121 ? 21.719 -18.312 -9.539 1 98.75 121 PHE A C 1
ATOM 912 O O . PHE A 1 121 ? 22.531 -17.75 -8.797 1 98.75 121 PHE A O 1
ATOM 919 N N . LEU A 1 122 ? 20.516 -18.719 -9.117 1 98.75 122 LEU A N 1
ATOM 920 C CA . LEU A 1 122 ? 20 -18.438 -7.777 1 98.75 122 LEU A CA 1
ATOM 921 C C . LEU A 1 122 ? 20.484 -19.484 -6.781 1 98.75 122 LEU A C 1
ATOM 923 O O . LEU A 1 122 ? 20.156 -19.422 -5.598 1 98.75 122 LEU A O 1
ATOM 927 N N . GLY A 1 123 ? 21.203 -20.453 -7.223 1 98.25 123 GLY A N 1
ATOM 928 C CA . GLY A 1 123 ? 21.75 -21.484 -6.355 1 98.25 123 GLY A CA 1
ATOM 929 C C . GLY A 1 123 ? 20.844 -22.703 -6.246 1 98.25 123 GLY A C 1
ATOM 930 O O . GLY A 1 123 ? 21.047 -23.562 -5.379 1 98.25 123 GLY A O 1
ATOM 931 N N . GLY A 1 124 ? 19.859 -22.781 -7.152 1 98.19 124 GLY A N 1
ATOM 932 C CA . GLY A 1 124 ? 18.938 -23.891 -7.125 1 98.19 124 GLY A CA 1
ATOM 933 C C . GLY A 1 124 ? 19.375 -25.062 -7.98 1 98.19 124 GLY A C 1
ATOM 934 O O . GLY A 1 124 ? 20.469 -25.031 -8.562 1 98.19 124 GLY A O 1
ATOM 935 N N . LYS A 1 125 ? 18.609 -26.141 -7.945 1 97.12 125 LYS A N 1
ATOM 936 C CA . LYS A 1 125 ? 18.828 -27.359 -8.734 1 97.12 125 LYS A CA 1
ATOM 937 C C . LYS A 1 125 ? 17.516 -27.922 -9.242 1 97.12 125 LYS A C 1
ATOM 939 O O . LYS A 1 125 ? 16.484 -27.828 -8.578 1 97.12 125 LYS A O 1
ATOM 944 N N . LYS A 1 126 ? 17.672 -28.438 -10.422 1 95.94 126 LYS A N 1
ATOM 945 C CA . LYS A 1 126 ? 16.516 -29.109 -11 1 95.94 126 LYS A CA 1
ATOM 946 C C . LYS A 1 126 ? 16.406 -30.547 -10.5 1 95.94 126 LYS A C 1
ATOM 948 O O . LYS A 1 126 ? 16.562 -31.5 -11.273 1 95.94 126 LYS A O 1
ATOM 953 N N . ASP A 1 127 ? 16.031 -30.734 -9.195 1 95.88 127 ASP A N 1
ATOM 954 C CA . ASP A 1 127 ? 16.094 -32.062 -8.578 1 95.88 127 ASP A CA 1
ATOM 955 C C . ASP A 1 127 ? 14.789 -32.406 -7.887 1 95.88 127 ASP A C 1
ATOM 957 O O . ASP A 1 127 ? 14.766 -33.281 -6.992 1 95.88 127 ASP A O 1
ATOM 961 N N . LYS A 1 128 ? 13.758 -31.719 -8.156 1 96.62 128 LYS A N 1
ATOM 962 C CA . LYS A 1 128 ? 12.445 -32.062 -7.621 1 96.62 128 LYS A CA 1
ATOM 963 C C . LYS A 1 128 ? 11.352 -31.859 -8.672 1 96.62 128 LYS A C 1
ATOM 965 O O . LYS A 1 128 ? 11.57 -31.172 -9.664 1 96.62 128 LYS A O 1
ATOM 970 N N . ILE A 1 129 ? 10.227 -32.531 -8.453 1 97.56 129 ILE A N 1
ATOM 971 C CA . ILE A 1 129 ? 9.078 -32.406 -9.336 1 97.56 129 ILE A CA 1
ATOM 972 C C . ILE A 1 129 ? 8.219 -31.219 -8.93 1 97.56 129 ILE A C 1
ATOM 974 O O . ILE A 1 129 ? 7.891 -31.047 -7.75 1 97.56 129 ILE A O 1
ATOM 978 N N . ILE A 1 130 ? 7.98 -30.344 -9.883 1 98.56 130 ILE A N 1
ATOM 979 C CA . ILE A 1 130 ? 7.027 -29.25 -9.703 1 98.56 130 ILE A CA 1
ATOM 980 C C . ILE A 1 130 ? 5.68 -29.625 -10.305 1 98.56 130 ILE A C 1
ATOM 982 O O . ILE A 1 130 ? 5.562 -29.781 -11.523 1 98.56 130 ILE A O 1
ATOM 986 N N . GLN A 1 131 ? 4.73 -29.859 -9.422 1 98.75 131 GLN A N 1
ATOM 987 C CA . GLN A 1 131 ? 3.396 -30.234 -9.875 1 98.75 131 GLN A CA 1
ATOM 988 C C . GLN A 1 131 ? 2.355 -29.219 -9.422 1 98.75 131 GLN A C 1
ATOM 990 O O . GLN A 1 131 ? 2.092 -29.078 -8.227 1 98.75 131 GLN A O 1
ATOM 995 N N . THR A 1 132 ? 1.759 -28.516 -10.414 1 98.81 132 THR A N 1
ATOM 996 C CA . THR A 1 132 ? 0.834 -27.422 -10.109 1 98.81 132 THR A CA 1
ATOM 997 C C . THR A 1 132 ? -0.563 -27.969 -9.82 1 98.81 132 THR A C 1
ATOM 999 O O . THR A 1 132 ? -0.922 -29.047 -10.297 1 98.81 132 THR A O 1
ATOM 1002 N N . ASP A 1 133 ? -1.276 -27.25 -9.016 1 98.81 133 ASP A N 1
ATOM 1003 C CA . ASP A 1 133 ? -2.721 -27.422 -8.898 1 98.81 133 ASP A CA 1
ATOM 1004 C C . ASP A 1 133 ? -3.455 -26.719 -10.031 1 98.81 133 ASP A C 1
ATOM 1006 O O . ASP A 1 133 ? -2.828 -26.094 -10.891 1 98.81 133 ASP A O 1
ATOM 1010 N N . TYR A 1 134 ? -4.707 -26.922 -10.156 1 98.69 134 TYR A N 1
ATOM 1011 C CA . TYR A 1 134 ? -5.602 -26.156 -11.016 1 98.69 134 TYR A CA 1
ATOM 1012 C C . TYR A 1 134 ? -6.766 -25.578 -10.219 1 98.69 134 TYR A C 1
ATOM 1014 O O . TYR A 1 134 ? -7.402 -26.297 -9.438 1 98.69 134 TYR A O 1
ATOM 1022 N N . THR A 1 135 ? -7.086 -24.281 -10.414 1 98.75 135 THR A N 1
ATOM 1023 C CA . THR A 1 135 ? -8 -23.531 -9.555 1 98.75 135 THR A CA 1
ATOM 1024 C C . THR A 1 135 ? -9.43 -23.641 -10.07 1 98.75 135 THR A C 1
ATOM 1026 O O . THR A 1 135 ? -9.68 -23.547 -11.273 1 98.75 135 THR A O 1
ATOM 1029 N N . VAL A 1 136 ? -10.359 -23.875 -9.203 1 98.62 136 VAL A N 1
ATOM 1030 C CA . VAL A 1 136 ? -11.789 -23.734 -9.461 1 98.62 136 VAL A CA 1
ATOM 1031 C C . VAL A 1 136 ? -12.281 -22.391 -8.945 1 98.62 136 VAL A C 1
ATOM 1033 O O . VAL A 1 136 ? -12.195 -22.109 -7.746 1 98.62 136 VAL A O 1
ATOM 1036 N N . SER A 1 137 ? -12.844 -21.562 -9.828 1 97.94 137 SER A N 1
ATOM 1037 C CA . SER A 1 137 ? -13.367 -20.25 -9.484 1 97.94 137 SER A CA 1
ATOM 1038 C C . SER A 1 137 ? -14.617 -20.359 -8.602 1 97.94 137 SER A C 1
ATOM 1040 O O . SER A 1 137 ? -15.352 -21.344 -8.695 1 97.94 137 SER A O 1
ATOM 1042 N N . ILE A 1 138 ? -14.789 -19.359 -7.828 1 97.38 138 ILE A N 1
ATOM 1043 C CA . ILE A 1 138 ? -15.969 -19.328 -6.977 1 97.38 138 ILE A CA 1
ATOM 1044 C C . ILE A 1 138 ? -17.219 -19.25 -7.84 1 97.38 138 ILE A C 1
ATOM 1046 O O . ILE A 1 138 ? -17.281 -18.484 -8.797 1 97.38 138 ILE A O 1
ATOM 1050 N N . ASP A 1 139 ? -18.188 -20.125 -7.59 1 97.69 139 ASP A N 1
ATOM 1051 C CA . ASP A 1 139 ? -19.469 -20.203 -8.297 1 97.69 139 ASP A CA 1
ATOM 1052 C C . ASP A 1 139 ? -20.484 -21.031 -7.504 1 97.69 139 ASP A C 1
ATOM 1054 O O . ASP A 1 139 ? -20.25 -21.344 -6.336 1 97.69 139 ASP A O 1
ATOM 1058 N N . GLU A 1 140 ? -21.609 -21.312 -8.148 1 97.62 140 GLU A N 1
ATOM 1059 C CA . GLU A 1 140 ? -22.578 -22.234 -7.555 1 97.62 140 GLU A CA 1
ATOM 1060 C C . GLU A 1 140 ? -21.984 -23.609 -7.355 1 97.62 140 GLU A C 1
ATOM 1062 O O . GLU A 1 140 ? -21.188 -24.078 -8.188 1 97.62 140 GLU A O 1
ATOM 1067 N N . PRO A 1 141 ? -22.438 -24.328 -6.281 1 98.31 141 PRO A N 1
ATOM 1068 C CA . PRO A 1 141 ? -21.828 -25.609 -5.906 1 98.31 141 PRO A CA 1
ATOM 1069 C C . PRO A 1 141 ? -21.828 -26.609 -7.051 1 98.31 141 PRO A C 1
ATOM 1071 O O . PRO A 1 141 ? -20.812 -27.266 -7.297 1 98.31 141 PRO A O 1
ATOM 1074 N N . HIS A 1 142 ? -22.922 -26.719 -7.773 1 98.19 142 HIS A N 1
ATOM 1075 C CA . HIS A 1 142 ? -23.016 -27.703 -8.836 1 98.19 142 HIS A CA 1
ATOM 1076 C C . HIS A 1 142 ? -22.031 -27.406 -9.961 1 98.19 142 HIS A C 1
ATOM 1078 O O . HIS A 1 142 ? -21.422 -28.312 -10.531 1 98.19 142 HIS A O 1
ATOM 1084 N N . LYS A 1 143 ? -21.906 -26.125 -10.281 1 98.38 143 LYS A N 1
ATOM 1085 C CA . LYS A 1 143 ? -20.953 -25.719 -11.32 1 98.38 143 LYS A CA 1
ATOM 1086 C C . LYS A 1 143 ? -19.516 -25.984 -10.883 1 98.38 143 LYS A C 1
ATOM 1088 O O . LYS A 1 143 ? -18.703 -26.469 -11.68 1 98.38 143 LYS A O 1
ATOM 1093 N N . MET A 1 144 ? -19.219 -25.734 -9.648 1 98.62 144 MET A N 1
ATOM 1094 C CA . MET A 1 144 ? -17.875 -25.953 -9.133 1 98.62 144 MET A CA 1
ATOM 1095 C C . MET A 1 144 ? -17.531 -27.438 -9.102 1 98.62 144 MET A C 1
ATOM 1097 O O . MET A 1 144 ? -16.391 -27.828 -9.391 1 98.62 144 MET A O 1
ATOM 1101 N N . ALA A 1 145 ? -18.5 -28.234 -8.758 1 98.69 145 ALA A N 1
ATOM 1102 C CA . ALA A 1 145 ? -18.297 -29.672 -8.781 1 98.69 145 ALA A CA 1
ATOM 1103 C C . ALA A 1 145 ? -18.016 -30.172 -10.195 1 98.69 145 ALA A C 1
ATOM 1105 O O . ALA A 1 145 ? -17.125 -31 -10.398 1 98.69 145 ALA A O 1
ATOM 1106 N N . ALA A 1 146 ? -18.781 -29.672 -11.125 1 98.62 146 ALA A N 1
ATOM 1107 C CA . ALA A 1 146 ? -18.594 -30.047 -12.523 1 98.62 146 ALA A CA 1
ATOM 1108 C C . ALA A 1 146 ? -17.203 -29.625 -13.016 1 98.62 146 ALA A C 1
ATOM 1110 O O . ALA A 1 146 ? -16.531 -30.375 -13.727 1 98.62 146 ALA A O 1
ATOM 1111 N N . ASP A 1 147 ? -16.766 -28.438 -12.656 1 98.5 147 ASP A N 1
ATOM 1112 C CA . ASP A 1 147 ? -15.445 -27.953 -13.023 1 98.5 147 ASP A CA 1
ATOM 1113 C C . ASP A 1 147 ? -14.344 -28.828 -12.438 1 98.5 147 ASP A C 1
ATOM 1115 O O . ASP A 1 147 ? -13.352 -29.125 -13.109 1 98.5 147 ASP A O 1
ATOM 1119 N N . ALA A 1 148 ? -14.523 -29.25 -11.211 1 98.62 148 ALA A N 1
ATOM 1120 C CA . ALA A 1 148 ? -13.539 -30.109 -10.547 1 98.62 148 ALA A CA 1
ATOM 1121 C C . ALA A 1 148 ? -13.391 -31.438 -11.281 1 98.62 148 ALA A C 1
ATOM 1123 O O . ALA A 1 148 ? -12.273 -31.938 -11.461 1 98.62 148 ALA A O 1
ATOM 1124 N N . VAL A 1 149 ? -14.523 -31.984 -11.672 1 98.5 149 VAL A N 1
ATOM 1125 C CA . VAL A 1 149 ? -14.5 -33.25 -12.398 1 98.5 149 VAL A CA 1
ATOM 1126 C C . VAL A 1 149 ? -13.758 -33.062 -13.719 1 98.5 149 VAL A C 1
ATOM 1128 O O . VAL A 1 149 ? -12.969 -33.938 -14.109 1 98.5 149 VAL A O 1
ATOM 1131 N N . GLN A 1 150 ? -14.047 -31.969 -14.383 1 98.19 150 GLN A N 1
ATOM 1132 C CA . GLN A 1 150 ? -13.375 -31.688 -15.656 1 98.19 150 GLN A CA 1
ATOM 1133 C C . GLN A 1 150 ? -11.867 -31.547 -15.469 1 98.19 150 GLN A C 1
ATOM 1135 O O . GLN A 1 150 ? -11.086 -32.031 -16.281 1 98.19 150 GLN A O 1
ATOM 1140 N N . ILE A 1 151 ? -11.438 -30.875 -14.445 1 98.25 151 ILE A N 1
ATOM 1141 C CA . ILE A 1 151 ? -10.023 -30.688 -14.125 1 98.25 151 ILE A CA 1
ATOM 1142 C C . ILE A 1 151 ? -9.359 -32.031 -13.898 1 98.25 151 ILE A C 1
ATOM 1144 O O . ILE A 1 151 ? -8.273 -32.312 -14.43 1 98.25 151 ILE A O 1
ATOM 1148 N N . LYS A 1 152 ? -10.031 -32.906 -13.133 1 97.81 152 LYS A N 1
ATOM 1149 C CA . LYS A 1 152 ? -9.531 -34.25 -12.898 1 97.81 152 LYS A CA 1
ATOM 1150 C C . LYS A 1 152 ? -9.43 -35.031 -14.203 1 97.81 152 LYS A C 1
ATOM 1152 O O . LYS A 1 152 ? -8.43 -35.719 -14.453 1 97.81 152 LYS A O 1
ATOM 1157 N N . LYS A 1 153 ? -10.445 -34.938 -15.008 1 97.44 153 LYS A N 1
ATOM 1158 C CA . LYS A 1 153 ? -10.461 -35.625 -16.297 1 97.44 153 LYS A CA 1
ATOM 1159 C C . LYS A 1 153 ? -9.32 -35.125 -17.188 1 97.44 153 LYS A C 1
ATOM 1161 O O . LYS A 1 153 ? -8.789 -35.906 -18 1 97.44 153 LYS A O 1
ATOM 1166 N N . ASN A 1 154 ? -8.953 -33.875 -17.016 1 97.31 154 ASN A N 1
ATOM 1167 C CA . ASN A 1 154 ? -7.867 -33.281 -17.797 1 97.31 154 ASN A CA 1
ATOM 1168 C C . ASN A 1 154 ? -6.504 -33.719 -17.25 1 97.31 154 ASN A C 1
ATOM 1170 O O . ASN A 1 154 ? -5.469 -33.312 -17.781 1 97.31 154 ASN A O 1
ATOM 1174 N N . GLY A 1 155 ? -6.523 -34.438 -16.156 1 97.25 155 GLY A N 1
ATOM 1175 C CA . GLY A 1 155 ? -5.301 -35.094 -15.719 1 97.25 155 GLY A CA 1
ATOM 1176 C C . GLY A 1 155 ? -4.676 -34.469 -14.5 1 97.25 155 GLY A C 1
ATOM 1177 O O . GLY A 1 155 ? -3.646 -34.906 -14 1 97.25 155 GLY A O 1
ATOM 1178 N N . PHE A 1 156 ? -5.191 -33.375 -14.031 1 98.19 156 PHE A N 1
ATOM 1179 C CA . PHE A 1 156 ? -4.648 -32.719 -12.844 1 98.19 156 PHE A CA 1
ATOM 1180 C C . PHE A 1 156 ? -4.934 -33.562 -11.602 1 98.19 156 PHE A C 1
ATOM 1182 O O . PHE A 1 156 ? -6 -34.156 -11.484 1 98.19 156 PHE A O 1
ATOM 1189 N N . GLU A 1 157 ? -4.031 -33.531 -10.633 1 98.06 157 GLU A N 1
ATOM 1190 C CA . GLU A 1 157 ? -4.148 -34.344 -9.438 1 98.06 157 GLU A CA 1
ATOM 1191 C C . GLU A 1 157 ? -4.379 -33.5 -8.195 1 98.06 157 GLU A C 1
ATOM 1193 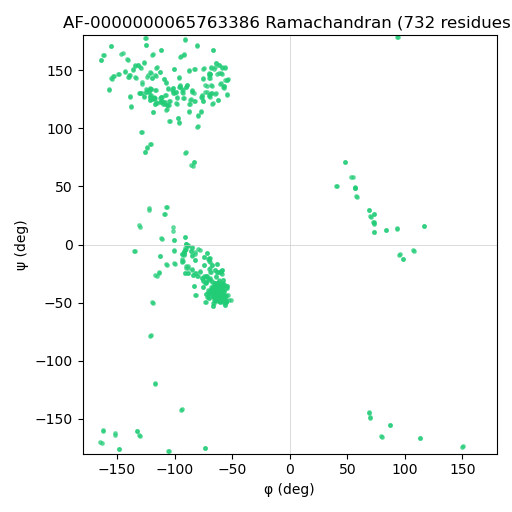O O . GLU A 1 157 ? -4.645 -34.031 -7.113 1 98.06 157 GLU A O 1
ATOM 1198 N N . ILE A 1 158 ? -4.25 -32.219 -8.312 1 98.69 158 ILE A N 1
ATOM 1199 C CA . ILE A 1 158 ? -4.438 -31.281 -7.223 1 98.69 158 ILE A CA 1
ATOM 1200 C C . ILE A 1 158 ? -5.387 -30.172 -7.672 1 98.69 158 ILE A C 1
ATOM 1202 O O . ILE A 1 158 ? -5.215 -29.594 -8.75 1 98.69 158 ILE A O 1
ATOM 1206 N N . ILE A 1 159 ? -6.398 -29.875 -6.883 1 98.75 159 ILE A N 1
ATOM 1207 C CA . ILE A 1 159 ? -7.375 -28.828 -7.191 1 98.75 159 ILE A CA 1
ATOM 1208 C C . ILE A 1 159 ? -7.383 -27.781 -6.082 1 98.75 159 ILE A C 1
ATOM 1210 O O . ILE A 1 159 ? -7.398 -28.125 -4.898 1 98.75 159 ILE A O 1
ATOM 1214 N N . LYS A 1 160 ? -7.227 -26.547 -6.43 1 98.81 160 LYS A N 1
ATOM 1215 C CA . LYS A 1 160 ? -7.441 -25.422 -5.512 1 98.81 160 LYS A CA 1
ATOM 1216 C C . LYS A 1 160 ? -8.828 -24.812 -5.703 1 98.81 160 LYS A C 1
ATOM 1218 O O . LYS A 1 160 ? -9.195 -24.438 -6.812 1 98.81 160 LYS A O 1
ATOM 1223 N N . VAL A 1 161 ? -9.562 -24.719 -4.625 1 98.88 161 VAL A N 1
ATOM 1224 C CA . VAL A 1 161 ? -10.945 -24.25 -4.711 1 98.88 161 VAL A CA 1
ATOM 1225 C C . VAL A 1 161 ? -11.07 -22.875 -4.07 1 98.88 161 VAL A C 1
ATOM 1227 O O . VAL A 1 161 ? -10.703 -22.688 -2.906 1 98.88 161 VAL A O 1
ATOM 1230 N N . LYS A 1 162 ? -11.578 -21.906 -4.879 1 98.81 162 LYS A N 1
ATOM 1231 C CA . LYS A 1 162 ? -11.867 -20.594 -4.324 1 98.81 162 LYS A CA 1
ATOM 1232 C C . LYS A 1 162 ? -13.156 -20.609 -3.506 1 98.81 162 LYS A C 1
ATOM 1234 O O . LYS A 1 162 ? -14.188 -21.078 -3.977 1 98.81 162 LYS A O 1
ATOM 1239 N N . VAL A 1 163 ? -13.047 -20.094 -2.287 1 98.75 163 VAL A N 1
ATOM 1240 C CA . VAL A 1 163 ? -14.164 -19.938 -1.367 1 98.75 163 VAL A CA 1
ATOM 1241 C C . VAL A 1 163 ? -14.172 -18.531 -0.792 1 98.75 163 VAL A C 1
ATOM 1243 O O . VAL A 1 163 ? -13.641 -17.594 -1.403 1 98.75 163 VAL A O 1
ATOM 1246 N N . GLY A 1 164 ? -14.906 -18.297 0.284 1 97.5 164 GLY A N 1
ATOM 1247 C CA . GLY A 1 164 ? -14.938 -16.984 0.913 1 97.5 164 GLY A CA 1
ATOM 1248 C C . GLY A 1 164 ? -16.312 -16.344 0.867 1 97.5 164 GLY A C 1
ATOM 12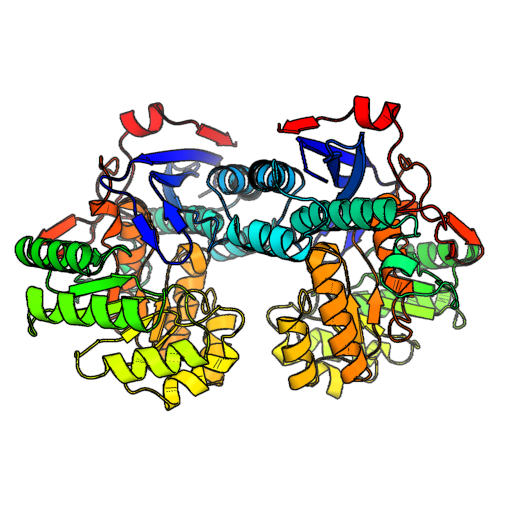49 O O . GLY A 1 164 ? -16.422 -15.117 0.901 1 97.5 164 GLY A O 1
ATOM 1250 N N . GLY A 1 165 ? -17.328 -17.125 0.596 1 95.25 165 GLY A N 1
ATOM 1251 C CA . GLY A 1 165 ? -18.703 -16.672 0.707 1 95.25 165 GLY A CA 1
ATOM 1252 C C . GLY A 1 165 ? -19.328 -17.016 2.047 1 95.25 165 GLY A C 1
ATOM 1253 O O . GLY A 1 165 ? -18.688 -16.875 3.09 1 95.25 165 GLY A O 1
ATOM 1254 N N . SER A 1 166 ? -20.609 -17.375 1.994 1 96.44 166 SER A N 1
ATOM 1255 C CA . SER A 1 166 ? -21.25 -17.781 3.238 1 96.44 166 SER A CA 1
ATOM 1256 C C . SER A 1 166 ? -20.797 -19.172 3.668 1 96.44 166 SER A C 1
ATOM 1258 O O . SER A 1 166 ? -20.406 -19.984 2.83 1 96.44 166 SER A O 1
ATOM 1260 N N . LYS A 1 167 ? -20.844 -19.375 5.008 1 97.62 167 LYS A N 1
ATOM 1261 C CA . LYS A 1 167 ? -20.469 -20.656 5.59 1 97.62 167 LYS A CA 1
ATOM 1262 C C . LYS A 1 167 ? -21.234 -21.797 4.918 1 97.62 167 LYS A C 1
ATOM 1264 O O . LYS A 1 167 ? -20.625 -22.781 4.469 1 97.62 167 LYS A O 1
ATOM 1269 N N . GLU A 1 168 ? -22.531 -21.641 4.77 1 98.19 168 GLU A N 1
ATOM 1270 C CA . GLU A 1 168 ? -23.391 -22.688 4.219 1 98.19 168 GLU A CA 1
ATOM 1271 C C . GLU A 1 168 ? -23 -23 2.775 1 98.19 168 GLU A C 1
ATOM 1273 O O . GLU A 1 168 ? -22.875 -24.172 2.408 1 98.19 168 GLU A O 1
ATOM 1278 N N . LEU A 1 169 ? -22.781 -21.969 2.025 1 98.06 169 LEU A N 1
ATOM 1279 C CA . LEU A 1 169 ? -22.484 -22.141 0.607 1 98.06 169 LEU A CA 1
ATOM 1280 C C . LEU A 1 169 ? -21.094 -22.75 0.414 1 98.06 169 LEU A C 1
ATOM 1282 O O . LEU A 1 169 ? -20.906 -23.625 -0.438 1 98.06 169 LEU A O 1
ATOM 1286 N N . ASP A 1 170 ? -20.109 -22.297 1.166 1 98.75 170 ASP A N 1
ATOM 1287 C CA . ASP A 1 170 ? -18.75 -22.781 1.017 1 98.75 170 ASP A CA 1
ATOM 1288 C C . ASP A 1 170 ? -18.625 -24.25 1.438 1 98.75 170 ASP A C 1
ATOM 1290 O O . ASP A 1 170 ? -17.906 -25.016 0.812 1 98.75 170 ASP A O 1
ATOM 1294 N N . VAL A 1 171 ? -19.375 -24.625 2.484 1 98.75 171 VAL A N 1
ATOM 1295 C CA . VAL A 1 171 ? -19.375 -26.016 2.908 1 98.75 171 VAL A CA 1
ATOM 1296 C C . VAL A 1 171 ? -20.016 -26.891 1.83 1 98.75 171 VAL A C 1
ATOM 1298 O O . VAL A 1 171 ? -19.516 -27.953 1.5 1 98.75 171 VAL A O 1
ATOM 1301 N N . GLU A 1 172 ? -21.125 -26.391 1.309 1 98.75 172 GLU A N 1
ATOM 1302 C CA . GLU A 1 172 ? -21.812 -27.125 0.257 1 98.75 172 GLU A CA 1
ATOM 1303 C C . GLU A 1 172 ? -20.938 -27.266 -0.985 1 98.75 172 GLU A C 1
ATOM 1305 O O . GLU A 1 172 ? -20.922 -28.328 -1.618 1 98.75 172 GLU A O 1
ATOM 1310 N N . ARG A 1 173 ? -20.219 -26.234 -1.383 1 98.81 173 ARG A N 1
ATOM 1311 C CA . ARG A 1 173 ? -19.297 -26.266 -2.52 1 98.81 173 ARG A CA 1
ATOM 1312 C C . ARG A 1 173 ? -18.266 -27.391 -2.361 1 98.81 173 ARG A C 1
ATOM 1314 O O . ARG A 1 173 ? -18.078 -28.188 -3.273 1 98.81 173 ARG A O 1
ATOM 1321 N N . ILE A 1 174 ? -17.656 -27.438 -1.188 1 98.81 174 ILE A N 1
ATOM 1322 C CA . ILE A 1 174 ? -16.594 -28.406 -0.942 1 98.81 174 ILE A CA 1
ATOM 1323 C C . ILE A 1 174 ? -17.172 -29.812 -0.885 1 98.81 174 ILE A C 1
ATOM 1325 O O . ILE A 1 174 ? -16.609 -30.766 -1.435 1 98.81 174 ILE A O 1
ATOM 1329 N N . ARG A 1 175 ? -18.344 -29.922 -0.202 1 98.62 175 ARG A N 1
ATOM 1330 C CA . ARG A 1 175 ? -19.016 -31.219 -0.137 1 98.62 175 ARG A CA 1
ATOM 1331 C C . ARG A 1 175 ? -19.281 -31.781 -1.534 1 98.62 175 ARG A C 1
ATOM 1333 O O . ARG A 1 175 ? -18.938 -32.938 -1.827 1 98.62 175 ARG A O 1
ATOM 1340 N N . MET A 1 176 ? -19.812 -30.984 -2.389 1 98.69 176 MET A N 1
ATOM 1341 C CA . MET A 1 176 ? -20.188 -31.422 -3.729 1 98.69 176 MET A CA 1
ATOM 1342 C C . MET A 1 176 ? -18.953 -31.734 -4.57 1 98.69 176 MET A C 1
ATOM 1344 O O . MET A 1 176 ? -18.969 -32.688 -5.363 1 98.69 176 MET A O 1
ATOM 1348 N N . ILE A 1 177 ? -17.938 -30.953 -4.457 1 98.75 177 ILE A N 1
ATOM 1349 C CA . ILE A 1 177 ? -16.688 -31.188 -5.184 1 98.75 177 ILE A CA 1
ATOM 1350 C C . ILE A 1 177 ? -16.094 -32.531 -4.762 1 98.75 177 ILE A C 1
ATOM 1352 O O . ILE A 1 177 ? -15.695 -33.312 -5.609 1 98.75 177 ILE A O 1
ATOM 1356 N N . ARG A 1 178 ? -16.062 -32.75 -3.426 1 98.25 178 ARG A N 1
ATOM 1357 C CA . ARG A 1 178 ? -15.508 -34 -2.914 1 98.25 178 ARG A CA 1
ATOM 1358 C C . ARG A 1 178 ? -16.312 -35.188 -3.406 1 98.25 178 ARG A C 1
ATOM 1360 O O . ARG A 1 178 ? -15.75 -36.219 -3.822 1 98.25 178 ARG A O 1
ATOM 1367 N N . GLU A 1 179 ? -17.578 -35.062 -3.359 1 97.62 179 GLU A N 1
ATOM 1368 C CA . GLU A 1 179 ? -18.453 -36.125 -3.832 1 97.62 179 GLU A CA 1
ATOM 1369 C C . GLU A 1 179 ? -18.234 -36.406 -5.316 1 97.62 179 GLU A C 1
ATOM 1371 O O . GLU A 1 179 ? -18.219 -37.562 -5.738 1 97.62 179 GLU A O 1
ATOM 1376 N N . ALA A 1 180 ? -18.062 -35.406 -6.09 1 98 180 ALA A N 1
ATOM 1377 C CA . ALA A 1 180 ? -18 -35.531 -7.543 1 98 180 ALA A CA 1
ATOM 1378 C C . ALA A 1 180 ? -16.609 -35.938 -7.992 1 98 180 ALA A C 1
ATOM 1380 O O . ALA A 1 180 ? -16.453 -36.781 -8.883 1 98 180 ALA A O 1
ATOM 1381 N N . ALA A 1 181 ? -15.555 -35.344 -7.43 1 96.69 181 ALA A N 1
ATOM 1382 C CA . ALA A 1 181 ? -14.188 -35.562 -7.898 1 96.69 181 ALA A CA 1
ATOM 1383 C C . ALA A 1 181 ? -13.523 -36.719 -7.18 1 96.69 181 ALA A C 1
ATOM 1385 O O . ALA A 1 181 ? -12.5 -37.25 -7.637 1 96.69 181 ALA A O 1
ATOM 1386 N N . GLY A 1 182 ? -14.109 -37.094 -6.008 1 95.12 182 GLY A N 1
ATOM 1387 C CA . GLY A 1 182 ? -13.609 -38.25 -5.289 1 95.12 182 GLY A CA 1
ATOM 1388 C C . GLY A 1 182 ? -12.578 -37.906 -4.23 1 95.12 182 GLY A C 1
ATOM 1389 O O . GLY A 1 182 ? -12.125 -36.75 -4.152 1 95.12 182 GLY A O 1
ATOM 1390 N N . ASP A 1 183 ? -12.094 -38.906 -3.52 1 93.81 183 ASP A N 1
ATOM 1391 C CA . ASP A 1 183 ? -11.242 -38.688 -2.35 1 93.81 183 ASP A CA 1
ATOM 1392 C C . ASP A 1 183 ? -9.766 -38.719 -2.736 1 93.81 183 ASP A C 1
ATOM 1394 O O . ASP A 1 183 ? -8.914 -38.281 -1.959 1 93.81 183 ASP A O 1
ATOM 1398 N N . SER A 1 184 ? -9.516 -39.156 -3.883 1 93.88 184 SER A N 1
ATOM 1399 C CA . SER A 1 184 ? -8.125 -39.344 -4.27 1 93.88 184 SER A CA 1
ATOM 1400 C C . SER A 1 184 ? -7.484 -38.031 -4.691 1 93.88 184 SER A C 1
ATOM 1402 O O . SER A 1 184 ? -6.262 -37.875 -4.652 1 93.88 184 SER A O 1
ATOM 1404 N N . ILE A 1 185 ? -8.258 -37.062 -5.18 1 96.38 185 ILE A N 1
ATOM 1405 C CA . ILE A 1 185 ? -7.742 -35.781 -5.621 1 96.38 185 ILE A CA 1
ATOM 1406 C C . ILE A 1 185 ? -7.348 -34.938 -4.41 1 96.38 185 ILE A C 1
ATOM 1408 O O . ILE A 1 185 ? -8.039 -34.938 -3.387 1 96.38 185 ILE A O 1
ATOM 1412 N N . THR A 1 186 ? -6.141 -34.344 -4.41 1 98.31 186 THR A N 1
ATOM 1413 C CA . THR A 1 186 ? -5.738 -33.406 -3.369 1 98.31 186 THR A CA 1
ATOM 1414 C C . THR A 1 186 ? -6.527 -32.094 -3.48 1 98.31 186 THR A C 1
ATOM 1416 O O . THR A 1 186 ? -6.617 -31.516 -4.562 1 98.31 186 THR A O 1
ATOM 1419 N N . LEU A 1 187 ? -7.105 -31.672 -2.365 1 98.44 187 LEU A N 1
ATOM 1420 C CA . LEU A 1 187 ? -7.934 -30.469 -2.365 1 98.44 187 LEU A CA 1
ATOM 1421 C C . LEU A 1 187 ? -7.336 -29.406 -1.459 1 98.44 187 LEU A C 1
ATOM 1423 O O . LEU A 1 187 ? -6.977 -29.688 -0.314 1 98.44 187 LEU A O 1
ATOM 1427 N N . ARG A 1 188 ? -7.129 -28.172 -1.979 1 98.62 188 ARG A N 1
ATOM 1428 C CA . ARG A 1 188 ? -6.773 -26.953 -1.267 1 98.62 188 ARG A CA 1
ATOM 1429 C C . ARG A 1 188 ? -7.879 -25.922 -1.383 1 98.62 188 ARG A C 1
ATOM 1431 O O . ARG A 1 188 ? -8.664 -25.938 -2.334 1 98.62 188 ARG A O 1
ATOM 1438 N N . ILE A 1 189 ? -7.984 -25.047 -0.397 1 98.88 189 ILE A N 1
ATOM 1439 C CA . ILE A 1 189 ? -8.992 -24 -0.516 1 98.88 189 ILE A CA 1
ATOM 1440 C C . ILE A 1 189 ? -8.359 -22.625 -0.255 1 98.88 189 ILE A C 1
ATOM 1442 O O . ILE A 1 189 ? -7.34 -22.531 0.428 1 98.88 189 ILE A O 1
ATOM 1446 N N . ASP A 1 190 ? -8.883 -21.656 -0.808 1 98.88 190 ASP A N 1
ATOM 1447 C CA . ASP A 1 190 ? -8.43 -20.281 -0.669 1 98.88 190 ASP A CA 1
ATOM 1448 C C . ASP A 1 190 ? -9.617 -19.328 -0.514 1 98.88 190 ASP A C 1
ATOM 1450 O O . ASP A 1 190 ? -10.43 -19.172 -1.43 1 98.88 190 ASP A O 1
ATOM 1454 N N . ALA A 1 191 ? -9.672 -18.625 0.625 1 98.81 191 ALA A N 1
ATOM 1455 C CA . ALA A 1 191 ? -10.828 -17.781 0.927 1 98.81 191 ALA A CA 1
ATOM 1456 C C . ALA A 1 191 ? -10.578 -16.344 0.477 1 98.81 191 ALA A C 1
ATOM 1458 O O . ALA A 1 191 ? -11.508 -15.531 0.432 1 98.81 191 ALA A O 1
ATOM 1459 N N . ASN A 1 192 ? -9.352 -16.078 0.064 1 98.38 192 ASN A N 1
ATOM 1460 C CA . ASN A 1 192 ? -8.984 -14.727 -0.343 1 98.38 192 ASN A CA 1
ATOM 1461 C C . ASN A 1 192 ? -9.594 -13.68 0.584 1 98.38 192 ASN A C 1
ATOM 1463 O O . ASN A 1 192 ? -10.273 -12.75 0.126 1 98.38 192 ASN A O 1
ATOM 1467 N N . GLN A 1 193 ? -9.398 -13.883 1.921 1 98.44 193 GLN A N 1
ATOM 1468 C CA . GLN A 1 193 ? -9.781 -12.914 2.945 1 98.44 193 GLN A CA 1
ATOM 1469 C C . GLN A 1 193 ? -11.297 -12.883 3.127 1 98.44 193 GLN A C 1
ATOM 1471 O O . GLN A 1 193 ? -11.836 -11.93 3.693 1 98.44 193 GLN A O 1
ATOM 1476 N N . GLY A 1 194 ? -12.047 -13.844 2.709 1 98.38 194 GLY A N 1
ATOM 1477 C CA . GLY A 1 194 ? -13.484 -13.695 2.516 1 98.38 194 GLY A CA 1
ATOM 1478 C C . GLY A 1 194 ? -14.281 -13.914 3.787 1 98.38 194 GLY A C 1
ATOM 1479 O O . GLY A 1 194 ? -15.469 -13.602 3.84 1 98.38 194 GLY A O 1
ATOM 1480 N N . TRP A 1 195 ? -13.648 -14.383 4.855 1 98.75 195 TRP A N 1
ATOM 1481 C CA . TRP A 1 195 ? -14.414 -14.742 6.039 1 98.75 195 TRP A CA 1
ATOM 1482 C C . TRP A 1 195 ? -14.102 -13.812 7.203 1 98.75 195 TRP A C 1
ATOM 1484 O O . TRP A 1 195 ? -12.992 -13.281 7.297 1 98.75 195 TRP A O 1
ATOM 1494 N N . SER A 1 196 ? -15.102 -13.586 8.047 1 98.25 196 SER A N 1
ATOM 1495 C CA . SER A 1 196 ? -14.797 -13.109 9.391 1 98.25 196 SER A CA 1
ATOM 1496 C C . SER A 1 196 ? -14.062 -14.18 10.195 1 98.25 196 SER A C 1
ATOM 1498 O O . SER A 1 196 ? -14 -15.344 9.781 1 98.25 196 SER A O 1
ATOM 1500 N N . VAL A 1 197 ? -13.516 -13.781 11.312 1 98.56 197 VAL A N 1
ATOM 1501 C CA . VAL A 1 197 ? -12.812 -14.734 12.172 1 98.56 197 VAL A CA 1
ATOM 1502 C C . VAL A 1 197 ? -13.766 -15.844 12.609 1 98.56 197 VAL A C 1
ATOM 1504 O O . VAL A 1 197 ? -13.43 -17.031 12.531 1 98.56 197 VAL A O 1
ATOM 1507 N N . GLU A 1 198 ? -14.969 -15.469 12.977 1 98.44 198 GLU A N 1
ATOM 1508 C CA . GLU A 1 198 ? -15.961 -16.438 13.422 1 98.44 198 GLU A CA 1
ATOM 1509 C C . GLU A 1 198 ? -16.375 -17.359 12.281 1 98.44 198 GLU A C 1
ATOM 1511 O O . GLU A 1 198 ? -16.422 -18.578 12.453 1 98.44 198 GLU A O 1
ATOM 1516 N N . THR A 1 199 ? -16.609 -16.797 11.117 1 98.69 199 THR A N 1
ATOM 1517 C CA . THR A 1 199 ? -17 -17.578 9.945 1 98.69 199 THR A CA 1
ATOM 1518 C C . THR A 1 199 ? -15.883 -18.531 9.531 1 98.69 199 THR A C 1
ATOM 1520 O O . THR A 1 199 ? -16.141 -19.672 9.141 1 98.69 199 THR A O 1
ATOM 1523 N N . ALA A 1 200 ? -14.672 -18.047 9.625 1 98.88 200 ALA A N 1
ATOM 1524 C CA . ALA A 1 200 ? -13.523 -18.875 9.281 1 98.88 200 ALA A CA 1
ATOM 1525 C C . ALA A 1 200 ? -13.461 -20.109 10.18 1 98.88 200 ALA A C 1
ATOM 1527 O O . ALA A 1 200 ? -13.352 -21.234 9.68 1 98.88 200 ALA A O 1
ATOM 1528 N N . ILE A 1 201 ? -13.57 -19.922 11.469 1 98.81 201 ILE A N 1
ATOM 1529 C CA . ILE A 1 201 ? -13.477 -21.016 12.43 1 98.81 201 ILE A CA 1
ATOM 1530 C C . ILE A 1 201 ? -14.617 -22.016 12.203 1 98.81 201 ILE A C 1
ATOM 1532 O O . ILE A 1 201 ? -14.391 -23.219 12.125 1 98.81 201 ILE A O 1
ATOM 1536 N N . GLU A 1 202 ? -15.82 -21.484 12.031 1 98.75 202 GLU A N 1
ATOM 1537 C CA . GLU A 1 202 ? -16.984 -22.344 11.836 1 98.75 202 GLU A CA 1
ATOM 1538 C C . GLU A 1 202 ? -16.875 -23.125 10.531 1 98.75 202 GLU A C 1
ATOM 1540 O O . GLU A 1 202 ? -17.109 -24.344 10.5 1 98.75 202 GLU A O 1
ATOM 1545 N N . THR A 1 203 ? -16.562 -22.438 9.453 1 98.88 203 THR A N 1
ATOM 1546 C CA . THR A 1 203 ? -16.469 -23.047 8.133 1 98.88 203 THR A CA 1
ATOM 1547 C C . THR A 1 203 ? -15.383 -24.109 8.102 1 98.88 203 THR A C 1
ATOM 1549 O O . THR A 1 203 ? -15.617 -25.234 7.648 1 98.88 203 THR A O 1
ATOM 1552 N N . LEU A 1 204 ? -14.219 -23.781 8.586 1 98.88 204 LEU A N 1
ATOM 1553 C CA . LEU A 1 204 ? -13.086 -24.703 8.539 1 98.88 204 LEU A CA 1
ATOM 1554 C C . LEU A 1 204 ? -13.344 -25.938 9.406 1 98.88 204 LEU A C 1
ATOM 1556 O O . LEU A 1 204 ? -12.922 -27.047 9.062 1 98.88 204 LEU A O 1
ATOM 1560 N N . THR A 1 205 ? -14.031 -25.75 10.531 1 98.69 205 THR A N 1
ATOM 1561 C CA . THR A 1 205 ? -14.406 -26.875 11.375 1 98.69 205 THR A CA 1
ATOM 1562 C C . THR A 1 205 ? -15.32 -27.828 10.617 1 98.69 205 THR A C 1
ATOM 1564 O O . THR A 1 205 ? -15.117 -29.047 10.648 1 98.69 205 THR A O 1
ATOM 1567 N N . LEU A 1 206 ? -16.266 -27.297 9.922 1 98.62 206 LEU A N 1
ATOM 1568 C CA . LEU A 1 206 ? -17.219 -28.109 9.172 1 98.62 206 LEU A CA 1
ATOM 1569 C C . LEU A 1 206 ? -16.547 -28.781 7.98 1 98.62 206 LEU A C 1
ATOM 1571 O O . LEU A 1 206 ? -17.031 -29.797 7.48 1 98.62 206 LEU A O 1
ATOM 1575 N N . LEU A 1 207 ? -15.414 -28.281 7.512 1 98.69 207 LEU A N 1
ATOM 1576 C CA . LEU A 1 207 ? -14.734 -28.781 6.32 1 98.69 207 LEU A CA 1
ATOM 1577 C C . LEU A 1 207 ? -13.711 -29.844 6.68 1 98.69 207 LEU A C 1
ATOM 1579 O O . LEU A 1 207 ? -13.156 -30.5 5.797 1 98.69 207 LEU A O 1
ATOM 1583 N N . GLU A 1 208 ? -13.461 -30.125 7.93 1 98.06 208 GLU A N 1
ATOM 1584 C CA . GLU A 1 208 ? -12.43 -31.031 8.406 1 98.06 208 GLU A CA 1
ATOM 1585 C C . GLU A 1 208 ? -12.625 -32.438 7.832 1 98.06 208 GLU A C 1
ATOM 1587 O O . GLU A 1 208 ? -11.656 -33.125 7.504 1 98.06 208 GLU A O 1
ATOM 1592 N N . PRO A 1 209 ? -13.867 -32.906 7.641 1 97.19 209 PRO A N 1
ATOM 1593 C CA . PRO A 1 209 ? -14.047 -34.281 7.156 1 97.19 209 PRO A CA 1
ATOM 1594 C C . PRO A 1 209 ? -13.648 -34.438 5.691 1 97.19 209 PRO A C 1
ATOM 1596 O O . PRO A 1 209 ? -13.57 -35.562 5.191 1 97.19 209 PRO A O 1
ATOM 1599 N N . TYR A 1 210 ? -13.344 -33.406 4.992 1 97.94 210 TYR A N 1
ATOM 1600 C CA . TYR A 1 210 ? -13.219 -33.469 3.543 1 97.94 210 TYR A CA 1
ATOM 1601 C C . TYR A 1 210 ? -11.75 -33.531 3.127 1 97.94 210 TYR A C 1
ATOM 1603 O O . TYR A 1 210 ? -11.422 -33.281 1.966 1 97.94 210 TYR A O 1
ATOM 1611 N N . ASN A 1 211 ? -10.852 -33.75 3.982 1 96.69 211 ASN A N 1
ATOM 1612 C CA . ASN A 1 211 ? -9.43 -33.969 3.709 1 96.69 211 ASN A CA 1
ATOM 1613 C C . ASN A 1 211 ? -8.836 -32.812 2.898 1 96.69 211 ASN A C 1
ATOM 1615 O O . ASN A 1 211 ? -8.273 -33.062 1.824 1 96.69 211 ASN A O 1
ATOM 1619 N N . ILE A 1 212 ? -8.906 -31.641 3.375 1 98.31 212 ILE A N 1
ATOM 1620 C CA . ILE A 1 212 ? -8.367 -30.438 2.762 1 98.31 212 ILE A CA 1
ATOM 1621 C C . ILE A 1 212 ? -6.891 -30.281 3.137 1 98.31 212 ILE A C 1
ATOM 1623 O O . ILE A 1 212 ? -6.535 -30.344 4.312 1 98.31 212 ILE A O 1
ATOM 1627 N N . GLN A 1 213 ? -6.055 -30.047 2.201 1 98.62 213 GLN A N 1
ATOM 1628 C CA . GLN A 1 213 ? -4.609 -29.969 2.41 1 98.62 213 GLN A CA 1
ATOM 1629 C C . GLN A 1 213 ? -4.234 -28.719 3.199 1 98.62 213 GLN A C 1
ATOM 1631 O O . GLN A 1 213 ? -3.408 -28.766 4.113 1 98.62 213 GLN A O 1
ATOM 1636 N N . HIS A 1 214 ? -4.754 -27.562 2.865 1 98.81 214 HIS A N 1
ATOM 1637 C CA . HIS A 1 214 ? -4.582 -26.312 3.6 1 98.81 214 HIS A CA 1
ATOM 1638 C C . HIS A 1 214 ? -5.609 -25.266 3.17 1 98.81 214 HIS A C 1
ATOM 1640 O O . HIS A 1 214 ? -6.273 -25.438 2.143 1 98.81 214 HIS A O 1
ATOM 1646 N N . CYS A 1 215 ? -5.836 -24.297 4.02 1 98.94 215 CYS A N 1
ATOM 1647 C CA . CYS A 1 215 ? -6.668 -23.125 3.738 1 98.94 215 CYS A CA 1
ATOM 1648 C C . CYS A 1 215 ? -5.82 -21.875 3.613 1 98.94 215 CYS A C 1
ATOM 1650 O O . CYS A 1 215 ? -5.145 -21.469 4.566 1 98.94 215 CYS A O 1
ATOM 1652 N N . GLU A 1 216 ? -5.953 -21.312 2.473 1 98.88 216 GLU A N 1
ATOM 1653 C CA . GLU A 1 216 ? -5.199 -20.094 2.172 1 98.88 216 GLU A CA 1
ATOM 1654 C C . GLU A 1 216 ? -6.008 -18.844 2.518 1 98.88 216 GLU A C 1
ATOM 1656 O O . GLU A 1 216 ? -7.16 -18.719 2.096 1 98.88 216 GLU A O 1
ATOM 1661 N N . GLU A 1 217 ? -5.418 -17.938 3.348 1 98.88 217 GLU A N 1
ATOM 1662 C CA . GLU A 1 217 ? -5.84 -16.578 3.682 1 98.88 217 GLU A CA 1
ATOM 1663 C C . GLU A 1 217 ? -7.32 -16.547 4.043 1 98.88 217 GLU A C 1
ATOM 1665 O O . GLU A 1 217 ? -8.117 -15.914 3.34 1 98.88 217 GLU A O 1
ATOM 1670 N N . PRO A 1 218 ? -7.688 -17.078 5.168 1 98.88 218 PRO A N 1
ATOM 1671 C CA . PRO A 1 218 ? -9.102 -17.156 5.555 1 98.88 218 PRO A CA 1
ATOM 1672 C C . PRO A 1 218 ? -9.711 -15.773 5.809 1 98.88 218 PRO A C 1
ATOM 1674 O O . PRO A 1 218 ? -10.852 -15.523 5.414 1 98.88 218 PRO A O 1
ATOM 1677 N N . VAL A 1 219 ? -8.914 -14.883 6.406 1 98.69 219 VAL A N 1
ATOM 1678 C CA . VAL A 1 219 ? -9.461 -13.609 6.852 1 98.69 219 VAL A CA 1
ATOM 1679 C C . VAL A 1 219 ? -8.664 -12.461 6.238 1 98.69 219 VAL A C 1
ATOM 1681 O O . VAL A 1 219 ? -7.598 -12.68 5.656 1 98.69 219 VAL A O 1
ATOM 1684 N N . SER A 1 220 ? -9.172 -11.258 6.441 1 98.19 220 SER A N 1
ATOM 1685 C CA . SER A 1 220 ? -8.5 -10.055 5.953 1 98.19 220 SER A CA 1
ATOM 1686 C C . SER A 1 220 ? -7.059 -9.992 6.441 1 98.19 220 SER A C 1
ATOM 1688 O O . SER A 1 220 ? -6.777 -10.305 7.602 1 98.19 220 SER A O 1
ATOM 1690 N N . ARG A 1 221 ? -6.184 -9.516 5.551 1 98.31 221 ARG A N 1
ATOM 1691 C CA . ARG A 1 221 ? -4.773 -9.359 5.898 1 98.31 221 ARG A CA 1
ATOM 1692 C C . ARG A 1 221 ? -4.602 -8.422 7.09 1 98.31 221 ARG A C 1
ATOM 1694 O O . ARG A 1 221 ? -3.631 -8.531 7.836 1 98.31 221 ARG A O 1
ATOM 1701 N N . ASN A 1 222 ? -5.566 -7.52 7.305 1 96.56 222 ASN A N 1
ATOM 1702 C CA . ASN A 1 222 ? -5.508 -6.609 8.445 1 96.56 222 ASN A CA 1
ATOM 1703 C C . ASN A 1 222 ? -5.73 -7.348 9.758 1 96.56 222 ASN A C 1
ATOM 1705 O O . ASN A 1 222 ? -5.438 -6.812 10.828 1 96.56 222 ASN A O 1
ATOM 1709 N N . LEU A 1 223 ? -6.215 -8.562 9.68 1 97.75 223 LEU A N 1
ATOM 1710 C CA . LEU A 1 223 ? -6.555 -9.336 10.867 1 97.75 223 LEU A CA 1
ATOM 1711 C C . LEU A 1 223 ? -5.57 -10.484 11.07 1 97.75 223 LEU A C 1
ATOM 1713 O O . LEU A 1 223 ? -5.926 -11.523 11.625 1 97.75 223 LEU A O 1
ATOM 1717 N N . TYR A 1 224 ? -4.316 -10.266 10.539 1 98.12 224 TYR A N 1
ATOM 1718 C CA . TYR A 1 224 ? -3.348 -11.352 10.609 1 98.12 224 TYR A CA 1
ATOM 1719 C C . TYR A 1 224 ? -3.096 -11.766 12.055 1 98.12 224 TYR A C 1
ATOM 1721 O O . TYR A 1 224 ? -2.748 -12.922 12.32 1 98.12 224 TYR A O 1
ATOM 1729 N N . THR A 1 225 ? -3.363 -10.906 13.031 1 97.5 225 THR A N 1
ATOM 1730 C CA . THR A 1 225 ? -3.139 -11.219 14.438 1 97.5 225 THR A CA 1
ATOM 1731 C C . THR A 1 225 ? -4.199 -12.188 14.945 1 97.5 225 THR A C 1
ATOM 1733 O O . THR A 1 225 ? -4.051 -12.766 16.031 1 97.5 225 THR A O 1
ATOM 1736 N N . ALA A 1 226 ? -5.227 -12.414 14.164 1 98.19 226 ALA A N 1
ATOM 1737 C CA . ALA A 1 226 ? -6.273 -13.359 14.547 1 98.19 226 ALA A CA 1
ATOM 1738 C C . ALA A 1 226 ? -5.973 -14.758 14.016 1 98.19 226 ALA A C 1
ATOM 1740 O O . ALA A 1 226 ? -6.617 -15.734 14.414 1 98.19 226 ALA A O 1
ATOM 1741 N N . LEU A 1 227 ? -5.008 -14.914 13.211 1 98.75 227 LEU A N 1
ATOM 1742 C CA . LEU A 1 227 ? -4.727 -16.172 12.547 1 98.75 227 LEU A CA 1
ATOM 1743 C C . LEU A 1 227 ? -4.348 -17.25 13.555 1 98.75 227 LEU A C 1
ATOM 1745 O O . LEU A 1 227 ? -4.766 -18.406 13.422 1 98.75 227 LEU A O 1
ATOM 1749 N N . PRO A 1 228 ? -3.545 -16.906 14.625 1 98.75 228 PRO A N 1
ATOM 1750 C CA . PRO A 1 228 ? -3.23 -17.938 15.609 1 98.75 228 PRO A CA 1
ATOM 1751 C C . PRO A 1 228 ? -4.48 -18.547 16.234 1 98.75 228 PRO A C 1
ATOM 1753 O O . PRO A 1 228 ? -4.531 -19.766 16.453 1 98.75 228 PRO A O 1
ATOM 1756 N N . LYS A 1 229 ? -5.438 -17.688 16.5 1 98.56 229 LYS A N 1
ATOM 1757 C CA . LYS A 1 229 ? -6.695 -18.172 17.062 1 98.56 229 LYS A CA 1
ATOM 1758 C C . LYS A 1 229 ? -7.391 -19.141 16.094 1 98.56 229 LYS A C 1
ATOM 1760 O O . LYS A 1 229 ? -7.895 -20.188 16.516 1 98.56 229 LYS A O 1
ATOM 1765 N N . ILE A 1 230 ? -7.43 -18.844 14.836 1 98.81 230 ILE A N 1
ATOM 1766 C CA . ILE A 1 230 ? -8.039 -19.688 13.812 1 98.81 230 ILE A CA 1
ATOM 1767 C C . ILE A 1 230 ? -7.27 -21 13.695 1 98.81 230 ILE A C 1
ATOM 1769 O O . ILE A 1 230 ? -7.867 -22.078 13.672 1 98.81 230 ILE A O 1
ATOM 1773 N N . ARG A 1 231 ? -5.953 -20.859 13.633 1 98.44 231 ARG A N 1
ATOM 1774 C CA . ARG A 1 231 ? -5.062 -22.016 13.5 1 98.44 231 ARG A CA 1
ATOM 1775 C C . ARG A 1 231 ? -5.254 -22.984 14.656 1 98.44 231 ARG A C 1
ATOM 1777 O O . ARG A 1 231 ? -5.227 -24.203 14.453 1 98.44 231 ARG A O 1
ATOM 1784 N N . GLN A 1 232 ? -5.469 -22.5 15.852 1 98.12 232 GLN A N 1
ATOM 1785 C CA . GLN A 1 232 ? -5.641 -23.328 17.047 1 98.12 232 GLN A CA 1
ATOM 1786 C C . GLN A 1 232 ? -7.027 -23.969 17.078 1 98.12 232 GLN A C 1
ATOM 1788 O O . GLN A 1 232 ? -7.195 -25.078 17.594 1 98.12 232 GLN A O 1
ATOM 1793 N N . ALA A 1 233 ? -7.934 -23.328 16.5 1 98.19 233 ALA A N 1
ATOM 1794 C CA . ALA A 1 233 ? -9.328 -23.766 16.594 1 98.19 233 ALA A CA 1
ATOM 1795 C C . ALA A 1 233 ? -9.641 -24.828 15.555 1 98.19 233 ALA A C 1
ATOM 1797 O O . ALA A 1 233 ? -10.617 -25.578 15.695 1 98.19 233 ALA A O 1
ATOM 1798 N N . CYS A 1 234 ? -8.875 -24.938 14.469 1 97.38 234 CYS A N 1
ATOM 1799 C CA . CYS A 1 234 ? -9.203 -25.828 13.367 1 97.38 234 CYS A CA 1
ATOM 1800 C C . CYS A 1 234 ? -8.031 -26.75 13.047 1 97.38 234 CYS A C 1
ATOM 1802 O O . CYS A 1 234 ? -6.875 -26.422 13.305 1 97.38 234 CYS A O 1
ATOM 1804 N N . ARG A 1 235 ? -8.344 -27.891 12.422 1 97.5 235 ARG A N 1
ATOM 1805 C CA . ARG A 1 235 ? -7.32 -28.891 12.109 1 97.5 235 ARG A CA 1
ATOM 1806 C C . ARG A 1 235 ? -6.73 -28.656 10.727 1 97.5 235 ARG A C 1
ATOM 1808 O O . ARG A 1 235 ? -5.625 -29.109 10.43 1 97.5 235 ARG A O 1
ATOM 1815 N N . ILE A 1 236 ? -7.441 -28.016 9.852 1 98.69 236 ILE A N 1
ATOM 1816 C CA . ILE A 1 236 ? -6.953 -27.719 8.508 1 98.69 236 ILE A CA 1
ATOM 1817 C C . ILE A 1 236 ? -5.805 -26.719 8.586 1 98.69 236 ILE A C 1
ATOM 1819 O O . ILE A 1 236 ? -5.961 -25.625 9.148 1 98.69 236 ILE A O 1
ATOM 1823 N N . PRO A 1 237 ? -4.602 -27.062 8.094 1 98.81 237 PRO A N 1
ATOM 1824 C CA . PRO A 1 237 ? -3.471 -26.125 8.133 1 98.81 237 PRO A CA 1
ATOM 1825 C C . PRO A 1 237 ? -3.787 -24.781 7.48 1 98.81 237 PRO A C 1
ATOM 1827 O O . PRO A 1 237 ? -4.465 -24.734 6.453 1 98.81 237 PRO A O 1
ATOM 1830 N N . ILE A 1 238 ? -3.283 -23.672 8.07 1 98.88 238 ILE A N 1
ATOM 1831 C CA . ILE A 1 238 ? -3.529 -22.312 7.586 1 98.88 238 ILE A CA 1
ATOM 1832 C C . ILE A 1 238 ? -2.32 -21.812 6.797 1 98.88 238 ILE A C 1
ATOM 1834 O O . ILE A 1 238 ? -1.182 -21.938 7.254 1 98.88 238 ILE A O 1
ATOM 1838 N N . MET A 1 239 ? -2.551 -21.297 5.637 1 98.94 239 MET A N 1
ATOM 1839 C CA . MET A 1 239 ? -1.523 -20.688 4.797 1 98.94 239 MET A CA 1
ATOM 1840 C C . MET A 1 239 ? -1.752 -19.172 4.664 1 98.94 239 MET A C 1
ATOM 1842 O O . MET A 1 239 ? -2.863 -18.734 4.367 1 98.94 239 MET A O 1
ATOM 1846 N N . ALA A 1 240 ? -0.707 -18.391 4.992 1 98.88 240 ALA A N 1
ATOM 1847 C CA . ALA A 1 240 ? -0.783 -16.953 4.777 1 98.88 240 ALA A CA 1
ATOM 1848 C C . ALA A 1 240 ? -0.4 -16.594 3.346 1 98.88 240 ALA A C 1
ATOM 1850 O O . ALA A 1 240 ? 0.6 -17.078 2.818 1 98.88 240 ALA A O 1
ATOM 1851 N N . ASP A 1 241 ? -1.216 -15.758 2.727 1 98.75 241 ASP A N 1
ATOM 1852 C CA . ASP A 1 241 ? -0.944 -15.258 1.382 1 98.75 241 ASP A CA 1
ATOM 1853 C C . ASP A 1 241 ? -0.857 -13.734 1.369 1 98.75 241 ASP A C 1
ATOM 1855 O O . ASP A 1 241 ? 0.222 -13.164 1.55 1 98.75 241 ASP A O 1
ATOM 1859 N N . GLU A 1 242 ? -1.955 -13.016 1.39 1 98.56 242 GLU A N 1
ATOM 1860 C CA . GLU A 1 242 ? -1.953 -11.555 1.371 1 98.56 242 GLU A CA 1
ATOM 1861 C C . GLU A 1 242 ? -1.369 -10.992 2.662 1 98.56 242 GLU A C 1
ATOM 1863 O O . GLU A 1 242 ? -0.937 -9.836 2.699 1 98.56 242 GLU A O 1
ATOM 1868 N N . SER A 1 243 ? -1.277 -11.75 3.699 1 98.44 243 SER A N 1
ATOM 1869 C CA . SER A 1 243 ? -0.706 -11.336 4.977 1 98.44 243 SER A CA 1
ATOM 1870 C C . SER A 1 243 ? 0.815 -11.445 4.961 1 98.44 243 SER A C 1
ATOM 1872 O O . SER A 1 243 ? 1.488 -10.945 5.867 1 98.44 243 SER A O 1
ATOM 1874 N N . CYS A 1 244 ? 1.386 -12.016 3.93 1 98.62 244 CYS A N 1
ATOM 1875 C CA . CYS A 1 244 ? 2.828 -12.195 3.814 1 98.62 244 CYS A CA 1
ATOM 1876 C C . CYS A 1 244 ? 3.338 -11.664 2.479 1 98.62 244 CYS A C 1
ATOM 1878 O O . CYS A 1 244 ? 3.439 -12.414 1.507 1 98.62 244 CYS A O 1
ATOM 1880 N N . CYS A 1 245 ? 3.824 -10.461 2.506 1 98.19 245 CYS A N 1
ATOM 1881 C CA . CYS A 1 245 ? 4.223 -9.836 1.25 1 98.19 245 CYS A CA 1
ATOM 1882 C C . CYS A 1 245 ? 5.73 -9.625 1.201 1 98.19 245 CYS A C 1
ATOM 1884 O O . CYS A 1 245 ? 6.305 -9.445 0.124 1 98.19 245 CYS A O 1
ATOM 1886 N N . ASN A 1 246 ? 6.34 -9.547 2.344 1 97.56 246 ASN A N 1
ATOM 1887 C CA . ASN A 1 246 ? 7.773 -9.312 2.436 1 97.56 246 ASN A CA 1
ATOM 1888 C C . ASN A 1 246 ? 8.383 -10 3.658 1 97.56 246 ASN A C 1
ATOM 1890 O O . ASN A 1 246 ? 7.688 -10.727 4.371 1 97.56 246 ASN A O 1
ATOM 1894 N N . SER A 1 247 ? 9.68 -9.758 3.869 1 97.81 247 SER A N 1
ATOM 1895 C CA . SER A 1 247 ? 10.391 -10.469 4.93 1 97.81 247 SER A CA 1
ATOM 1896 C C . SER A 1 247 ? 9.945 -9.992 6.309 1 97.81 247 SER A C 1
ATOM 1898 O O . SER A 1 247 ? 9.938 -10.766 7.266 1 97.81 247 SER A O 1
ATOM 1900 N N . PHE A 1 248 ? 9.531 -8.727 6.445 1 97.5 248 PHE A N 1
ATOM 1901 C CA . PHE A 1 248 ? 9.031 -8.234 7.723 1 97.5 248 PHE A CA 1
ATOM 1902 C C . PHE A 1 248 ? 7.723 -8.93 8.094 1 97.5 248 PHE A C 1
ATOM 1904 O O . PHE A 1 248 ? 7.523 -9.297 9.25 1 97.5 248 PHE A O 1
ATOM 1911 N N . ASP A 1 249 ? 6.867 -9.102 7.098 1 98.44 249 ASP A N 1
ATOM 1912 C CA . ASP A 1 249 ? 5.625 -9.836 7.32 1 98.44 249 ASP A CA 1
ATOM 1913 C C . ASP A 1 249 ? 5.906 -11.266 7.762 1 98.44 249 ASP A C 1
ATOM 1915 O O . ASP A 1 249 ? 5.312 -11.75 8.727 1 98.44 249 ASP A O 1
ATOM 1919 N N . ALA A 1 250 ? 6.809 -11.867 6.961 1 98.81 250 ALA A N 1
ATOM 1920 C CA . ALA A 1 250 ? 7.145 -13.25 7.262 1 98.81 250 ALA A CA 1
ATOM 1921 C C . ALA A 1 250 ? 7.652 -13.398 8.695 1 98.81 250 ALA A C 1
ATOM 1923 O O . ALA A 1 250 ? 7.219 -14.289 9.43 1 98.81 250 ALA A O 1
ATOM 1924 N N . GLU A 1 251 ? 8.516 -12.5 9.086 1 98.31 251 GLU A N 1
ATOM 1925 C CA . GLU A 1 251 ? 9.086 -12.531 10.43 1 98.31 251 GLU A CA 1
ATOM 1926 C C . GLU A 1 251 ? 7.996 -12.375 11.492 1 98.31 251 GLU A C 1
ATOM 1928 O O . GLU A 1 251 ? 7.977 -13.109 12.484 1 98.31 251 GLU A O 1
ATOM 1933 N N . ARG A 1 252 ? 7.141 -11.469 11.281 1 97.38 252 ARG A N 1
ATOM 1934 C CA . ARG A 1 252 ? 6.07 -11.219 12.242 1 97.38 252 ARG A CA 1
ATOM 1935 C C . ARG A 1 252 ? 5.125 -12.406 12.328 1 97.38 252 ARG A C 1
ATOM 1937 O O . ARG A 1 252 ? 4.711 -12.797 13.422 1 97.38 252 ARG A O 1
ATOM 1944 N N . LEU A 1 253 ? 4.766 -12.961 11.203 1 98.75 253 LEU A N 1
ATOM 1945 C CA . LEU A 1 253 ? 3.85 -14.094 11.172 1 98.75 253 LEU A CA 1
ATOM 1946 C C . LEU A 1 253 ? 4.469 -15.312 11.859 1 98.75 253 LEU A C 1
ATOM 1948 O O . LEU A 1 253 ? 3.775 -16.047 12.562 1 98.75 253 LEU A O 1
ATOM 1952 N N . ILE A 1 254 ? 5.789 -15.523 11.641 1 98.75 254 ILE A N 1
ATOM 1953 C CA . ILE A 1 254 ? 6.504 -16.609 12.289 1 98.75 254 ILE A CA 1
ATOM 1954 C C . ILE A 1 254 ? 6.512 -16.406 13.805 1 98.75 254 ILE A C 1
ATOM 1956 O O . ILE A 1 254 ? 6.23 -17.328 14.57 1 98.75 254 ILE A O 1
ATOM 1960 N N . GLN A 1 255 ? 6.738 -15.164 14.227 1 97.69 255 GLN A N 1
ATOM 1961 C CA . GLN A 1 255 ? 6.867 -14.82 15.641 1 97.69 255 GLN A CA 1
ATOM 1962 C C . GLN A 1 255 ? 5.574 -15.102 16.391 1 97.69 255 GLN A C 1
ATOM 1964 O O . GLN A 1 255 ? 5.609 -15.578 17.531 1 97.69 255 GLN A O 1
ATOM 1969 N N . ILE A 1 256 ? 4.488 -14.898 15.758 1 97.5 256 ILE A N 1
ATOM 1970 C CA . ILE A 1 256 ? 3.234 -15.055 16.484 1 97.5 256 ILE A CA 1
ATOM 1971 C C . ILE A 1 256 ? 2.609 -16.406 16.156 1 97.5 256 ILE A C 1
ATOM 1973 O O . ILE A 1 256 ? 1.46 -16.672 16.516 1 97.5 256 ILE A O 1
ATOM 1977 N N . GLN A 1 257 ? 3.35 -17.234 15.328 1 98.31 257 GLN A N 1
ATOM 1978 C CA . GLN A 1 257 ? 2.873 -18.562 14.922 1 98.31 257 GLN A CA 1
ATOM 1979 C C . GLN A 1 257 ? 1.51 -18.469 14.242 1 98.31 257 GLN A C 1
ATOM 1981 O O . GLN A 1 257 ? 0.588 -19.203 14.586 1 98.31 257 GLN A O 1
ATOM 1986 N N . ALA A 1 258 ? 1.39 -17.562 13.305 1 98.62 258 ALA A N 1
ATOM 1987 C CA . ALA A 1 258 ? 0.126 -17.156 12.688 1 98.62 258 ALA A CA 1
ATOM 1988 C C . ALA A 1 258 ? -0.366 -18.234 11.711 1 98.62 258 ALA A C 1
ATOM 1990 O O . ALA A 1 258 ? -1.57 -18.375 11.484 1 98.62 258 ALA A O 1
ATOM 1991 N N . CYS A 1 259 ? 0.504 -19.031 11.102 1 98.75 259 CYS A N 1
ATOM 1992 C CA . CYS A 1 259 ? 0.136 -19.922 9.992 1 98.75 259 CYS A CA 1
ATOM 1993 C C . CYS A 1 259 ? 1.086 -21.109 9.898 1 98.75 259 CYS A C 1
ATOM 1995 O O . CYS A 1 259 ? 2.08 -21.172 10.625 1 98.75 259 CYS A O 1
ATOM 1997 N N . ASP A 1 260 ? 0.729 -22.047 9.062 1 98.75 260 ASP A N 1
ATOM 1998 C CA . ASP A 1 260 ? 1.495 -23.281 8.906 1 98.75 260 ASP A CA 1
ATOM 1999 C C . ASP A 1 260 ? 2.393 -23.219 7.672 1 98.75 260 ASP A C 1
ATOM 2001 O O . ASP A 1 260 ? 3.318 -24.016 7.531 1 98.75 260 ASP A O 1
ATOM 2005 N N . SER A 1 261 ? 2.123 -22.312 6.793 1 98.88 261 SER A N 1
ATOM 2006 C CA . SER A 1 261 ? 2.879 -22.156 5.555 1 98.88 261 SER A CA 1
ATOM 2007 C C . SER A 1 261 ? 2.664 -20.766 4.949 1 98.88 261 SER A C 1
ATOM 2009 O O . SER A 1 261 ? 1.778 -20.031 5.379 1 98.88 261 SER A O 1
ATOM 2011 N N . PHE A 1 262 ? 3.537 -20.359 4.039 1 98.88 262 PHE A N 1
ATOM 2012 C CA . PHE A 1 262 ? 3.416 -19.125 3.283 1 98.88 262 PHE A CA 1
ATOM 2013 C C . PHE A 1 262 ? 3.082 -19.406 1.823 1 98.88 262 PHE A C 1
ATOM 2015 O O . PHE A 1 262 ? 3.529 -20.406 1.264 1 98.88 262 PHE A O 1
ATOM 2022 N N . ASN A 1 263 ? 2.279 -18.609 1.241 1 98.88 263 ASN A N 1
ATOM 2023 C CA . ASN A 1 263 ? 2.203 -18.516 -0.213 1 98.88 263 ASN A CA 1
ATOM 2024 C C . ASN A 1 263 ? 3.061 -17.375 -0.745 1 98.88 263 ASN A C 1
ATOM 2026 O O . ASN A 1 263 ? 2.697 -16.203 -0.606 1 98.88 263 ASN A O 1
ATOM 2030 N N . LEU A 1 264 ? 4.191 -17.703 -1.328 1 98.88 264 LEU A N 1
ATOM 2031 C CA . LEU A 1 264 ? 5.117 -16.734 -1.897 1 98.88 264 LEU A CA 1
ATOM 2032 C C . LEU A 1 264 ? 4.75 -16.422 -3.342 1 98.88 264 LEU A C 1
ATOM 2034 O O . LEU A 1 264 ? 4.586 -17.328 -4.16 1 98.88 264 LEU A O 1
ATOM 2038 N N . LYS A 1 265 ? 4.48 -15.195 -3.646 1 98.88 265 LYS A N 1
ATOM 2039 C CA . LYS A 1 265 ? 4.246 -14.695 -4.996 1 98.88 265 LYS A CA 1
ATOM 2040 C C . LYS A 1 265 ? 5.184 -13.539 -5.328 1 98.88 265 LYS A C 1
ATOM 2042 O O . LYS A 1 265 ? 5.332 -12.602 -4.535 1 98.88 265 LYS A O 1
ATOM 2047 N N . LEU A 1 266 ? 5.82 -13.57 -6.438 1 98.88 266 LEU A N 1
ATOM 2048 C CA . LEU A 1 266 ? 6.828 -12.578 -6.793 1 98.88 266 LEU A CA 1
ATOM 2049 C C . LEU A 1 266 ? 6.215 -11.188 -6.867 1 98.88 266 LEU A C 1
ATOM 2051 O O . LEU A 1 266 ? 6.859 -10.203 -6.5 1 98.88 266 LEU A O 1
ATOM 2055 N N . SER A 1 267 ? 4.965 -11.094 -7.309 1 98.62 267 SER A N 1
ATOM 2056 C CA . SER A 1 267 ? 4.309 -9.797 -7.43 1 98.62 267 SER A CA 1
ATOM 2057 C C . SER A 1 267 ? 4.035 -9.18 -6.059 1 98.62 267 SER A C 1
ATOM 2059 O O . SER A 1 267 ? 3.877 -7.965 -5.941 1 98.62 267 SER A O 1
ATOM 2061 N N . LYS A 1 268 ? 3.939 -9.984 -4.973 1 98.5 268 LYS A N 1
ATOM 2062 C CA . LYS A 1 268 ? 3.758 -9.477 -3.613 1 98.5 268 LYS A CA 1
ATOM 2063 C C . LYS A 1 268 ? 5.094 -9.078 -2.992 1 98.5 268 LYS A C 1
ATOM 2065 O O . LYS A 1 268 ? 5.18 -8.07 -2.291 1 98.5 268 LYS A O 1
ATOM 2070 N N . SER A 1 269 ? 6.129 -9.797 -3.295 1 98.44 269 SER A N 1
ATOM 2071 C CA . SER A 1 269 ? 7.426 -9.594 -2.654 1 98.44 269 SER A CA 1
ATOM 2072 C C . SER A 1 269 ? 8.258 -8.562 -3.404 1 98.44 269 SER A C 1
ATOM 2074 O O . SER A 1 269 ? 9.414 -8.305 -3.043 1 98.44 269 SER A O 1
ATOM 2076 N N . ALA A 1 270 ? 7.746 -8.031 -4.496 1 98.62 270 ALA A N 1
ATOM 2077 C CA . ALA A 1 270 ? 8.469 -7.074 -5.332 1 98.62 270 ALA A CA 1
ATOM 2078 C C . ALA A 1 270 ? 9.641 -7.738 -6.051 1 98.62 270 ALA A C 1
ATOM 2080 O O . ALA A 1 270 ? 10.68 -7.117 -6.258 1 98.62 270 ALA A O 1
ATOM 2081 N N . GLY A 1 271 ? 9.484 -9.031 -6.328 1 98.69 271 GLY A N 1
ATOM 2082 C CA . GLY A 1 271 ? 10.469 -9.719 -7.152 1 98.69 271 GLY A CA 1
ATOM 2083 C C . GLY A 1 271 ? 11.25 -10.766 -6.391 1 98.69 271 GLY A C 1
ATOM 2084 O O . GLY A 1 271 ? 10.844 -11.188 -5.305 1 98.69 271 GLY A O 1
ATOM 2085 N N . ILE A 1 272 ? 12.305 -11.203 -7.008 1 98.88 272 ILE A N 1
ATOM 2086 C CA . ILE A 1 272 ? 13.078 -12.367 -6.602 1 98.88 272 ILE A CA 1
ATOM 2087 C C . ILE A 1 272 ? 13.93 -12.016 -5.383 1 98.88 272 ILE A C 1
ATOM 2089 O O . ILE A 1 272 ? 14.078 -12.836 -4.469 1 98.88 272 ILE A O 1
ATOM 2093 N N . THR A 1 273 ? 14.461 -10.781 -5.309 1 98.44 273 THR A N 1
ATOM 2094 C CA . THR A 1 273 ? 15.344 -10.367 -4.223 1 98.44 273 THR A CA 1
ATOM 2095 C C . THR A 1 273 ? 14.664 -10.578 -2.871 1 98.44 273 THR A C 1
ATOM 2097 O O . THR A 1 273 ? 15.219 -11.25 -1.995 1 98.44 273 THR A O 1
ATOM 2100 N N . ASN A 1 274 ? 13.5 -10.062 -2.746 1 97.94 274 ASN A N 1
ATOM 2101 C CA . ASN A 1 274 ? 12.773 -10.172 -1.484 1 97.94 274 ASN A CA 1
ATOM 2102 C C . ASN A 1 274 ? 12.203 -11.57 -1.279 1 97.94 274 ASN A C 1
ATOM 2104 O O . ASN A 1 274 ? 12.078 -12.039 -0.145 1 97.94 274 ASN A O 1
ATOM 2108 N N . ALA A 1 275 ? 11.852 -12.234 -2.369 1 98.75 275 ALA A N 1
ATOM 2109 C CA . ALA A 1 275 ? 11.367 -13.609 -2.289 1 98.75 275 ALA A CA 1
ATOM 2110 C C . ALA A 1 275 ? 12.406 -14.516 -1.631 1 98.75 275 ALA A C 1
ATOM 2112 O O . ALA A 1 275 ? 12.062 -15.367 -0.802 1 98.75 275 ALA A O 1
ATOM 2113 N N . LEU A 1 276 ? 13.664 -14.32 -1.98 1 98.69 276 LEU A N 1
ATOM 2114 C CA . LEU A 1 276 ? 14.742 -15.125 -1.418 1 98.69 276 LEU A CA 1
ATOM 2115 C C . LEU A 1 276 ? 14.852 -14.914 0.087 1 98.69 276 LEU A C 1
ATOM 2117 O O . LEU A 1 276 ? 15.156 -15.844 0.832 1 98.69 276 LEU A O 1
ATOM 2121 N N . ASN A 1 277 ? 14.617 -13.68 0.532 1 98.56 277 ASN A N 1
ATOM 2122 C CA . ASN A 1 277 ? 14.625 -13.398 1.964 1 98.56 277 ASN A CA 1
ATOM 2123 C C . ASN A 1 277 ? 13.492 -14.125 2.684 1 98.56 277 ASN A C 1
ATOM 2125 O O . ASN A 1 277 ? 13.688 -14.648 3.783 1 98.56 277 ASN A O 1
ATOM 2129 N N . ILE A 1 278 ? 12.328 -14.188 2.117 1 98.81 278 ILE A N 1
ATOM 2130 C CA . ILE A 1 278 ? 11.188 -14.883 2.701 1 98.81 278 ILE A CA 1
ATOM 2131 C C . ILE A 1 278 ? 11.484 -16.391 2.781 1 98.81 278 ILE A C 1
ATOM 2133 O O . ILE A 1 278 ? 11.195 -17.031 3.795 1 98.81 278 ILE A O 1
ATOM 2137 N N . ILE A 1 279 ? 12.086 -16.922 1.72 1 98.81 279 ILE A N 1
ATOM 2138 C CA . ILE A 1 279 ? 12.422 -18.344 1.663 1 98.81 279 ILE A CA 1
ATOM 2139 C C . ILE A 1 279 ? 13.398 -18.688 2.785 1 98.81 279 ILE A C 1
ATOM 2141 O O . ILE A 1 279 ? 13.227 -19.703 3.477 1 98.81 279 ILE A O 1
ATOM 2145 N N . ARG A 1 280 ? 14.383 -17.844 2.971 1 98.75 280 ARG A N 1
ATOM 2146 C CA . ARG A 1 280 ? 15.367 -18.062 4.023 1 98.75 280 ARG A CA 1
ATOM 2147 C C . ARG A 1 280 ? 14.703 -18.094 5.395 1 98.75 280 ARG A C 1
ATOM 2149 O O . ARG A 1 280 ? 15.016 -18.953 6.227 1 98.75 280 ARG A O 1
ATOM 2156 N N . LEU A 1 281 ? 13.828 -17.172 5.629 1 98.81 281 LEU A N 1
ATOM 2157 C CA . LEU A 1 281 ? 13.102 -17.125 6.895 1 98.81 281 LEU A CA 1
ATOM 2158 C C . LEU A 1 281 ? 12.25 -18.375 7.074 1 98.81 281 LEU A C 1
ATOM 2160 O O . LEU A 1 281 ? 12.211 -18.953 8.164 1 98.81 281 LEU A O 1
ATOM 2164 N N . ALA A 1 282 ? 11.602 -18.766 6.004 1 98.81 282 ALA A N 1
ATOM 2165 C CA . ALA A 1 282 ? 10.773 -19.984 6.051 1 98.81 282 ALA A CA 1
ATOM 2166 C C . ALA A 1 282 ? 11.625 -21.219 6.348 1 98.81 282 ALA A C 1
ATOM 2168 O O . ALA A 1 282 ? 11.219 -22.078 7.129 1 98.81 282 ALA A O 1
ATOM 2169 N N . GLU A 1 283 ? 12.805 -21.297 5.734 1 98.62 283 GLU A N 1
ATOM 2170 C CA . GLU A 1 283 ? 13.734 -22.391 5.984 1 98.62 283 GLU A CA 1
ATOM 2171 C C . GLU A 1 283 ? 14.117 -22.469 7.457 1 98.62 283 GLU A C 1
ATOM 2173 O O . GLU A 1 283 ? 14.07 -23.531 8.062 1 98.62 283 GLU A O 1
ATOM 2178 N N . GLN A 1 284 ? 14.438 -21.344 8.016 1 98.5 284 GLN A N 1
ATOM 2179 C CA . GLN A 1 284 ? 14.867 -21.266 9.406 1 98.5 284 GLN A CA 1
ATOM 2180 C C . GLN A 1 284 ? 13.742 -21.672 10.352 1 98.5 284 GLN A C 1
ATOM 2182 O O . GLN A 1 284 ? 13.992 -22.281 11.391 1 98.5 284 GLN A O 1
ATOM 2187 N N . ALA A 1 285 ? 12.594 -21.375 9.953 1 98.56 285 ALA A N 1
ATOM 2188 C CA . ALA A 1 285 ? 11.438 -21.672 10.797 1 98.56 285 ALA A CA 1
ATOM 2189 C C . ALA A 1 285 ? 10.867 -23.062 10.477 1 98.56 285 ALA A C 1
ATOM 2191 O O . ALA A 1 285 ? 9.883 -23.484 11.078 1 98.56 285 ALA A O 1
ATOM 2192 N N . HIS A 1 286 ? 11.422 -23.781 9.477 1 98.12 286 HIS A N 1
ATOM 2193 C CA . HIS A 1 286 ? 10.93 -25.078 9.008 1 98.12 286 HIS A CA 1
ATOM 2194 C C . HIS A 1 286 ? 9.477 -24.984 8.562 1 98.12 286 HIS A C 1
ATOM 2196 O O . HIS A 1 286 ? 8.664 -25.844 8.914 1 98.12 286 HIS A O 1
ATOM 2202 N N . MET A 1 287 ? 9.172 -23.953 7.898 1 98.19 287 MET A N 1
ATOM 2203 C CA . MET A 1 287 ? 7.82 -23.688 7.406 1 98.19 287 MET A CA 1
ATOM 2204 C C . MET A 1 287 ? 7.734 -23.953 5.906 1 98.19 287 MET A C 1
ATOM 2206 O O . MET A 1 287 ? 8.477 -23.359 5.121 1 98.19 287 MET A O 1
ATOM 2210 N N . PRO A 1 288 ? 6.801 -24.844 5.48 1 98.69 288 PRO A N 1
ATOM 2211 C CA . PRO A 1 288 ? 6.621 -25.062 4.043 1 98.69 288 PRO A CA 1
ATOM 2212 C C . PRO A 1 288 ? 6.195 -23.797 3.309 1 98.69 288 PRO A C 1
ATOM 2214 O O . PRO A 1 288 ? 5.582 -22.906 3.906 1 98.69 288 PRO A O 1
ATOM 2217 N N . VAL A 1 289 ? 6.516 -23.75 2.039 1 98.88 289 VAL A N 1
ATOM 2218 C CA . VAL A 1 289 ? 6.195 -22.609 1.205 1 98.88 289 VAL A CA 1
ATOM 2219 C C . VAL A 1 289 ? 5.523 -23.062 -0.084 1 98.88 289 VAL A C 1
ATOM 2221 O O . VAL A 1 289 ? 5.941 -24.062 -0.684 1 98.88 289 VAL A O 1
ATOM 2224 N N . GLN A 1 290 ? 4.422 -22.453 -0.391 1 98.94 290 GLN A N 1
ATOM 2225 C CA . GLN A 1 290 ? 3.859 -22.5 -1.736 1 98.94 290 GLN A CA 1
ATOM 2226 C C . GLN A 1 290 ? 4.402 -21.359 -2.594 1 98.94 290 GLN A C 1
ATOM 2228 O O . GLN A 1 290 ? 4.566 -20.234 -2.111 1 98.94 290 GLN A O 1
ATOM 2233 N N . VAL A 1 291 ? 4.758 -21.609 -3.822 1 98.94 291 VAL A N 1
ATOM 2234 C CA . VAL A 1 291 ? 5.004 -20.531 -4.785 1 98.94 291 VAL A CA 1
ATOM 2235 C C . VAL A 1 291 ? 3.836 -20.453 -5.766 1 98.94 291 VAL A C 1
ATOM 2237 O O . VAL A 1 291 ? 3.445 -21.453 -6.367 1 98.94 291 VAL A O 1
ATOM 2240 N N . GLY A 1 292 ? 3.201 -19.328 -5.793 1 98.56 292 GLY A N 1
ATOM 2241 C CA . GLY A 1 292 ? 2.096 -19.078 -6.703 1 98.56 292 GLY A CA 1
ATOM 2242 C C . GLY A 1 292 ? 2.199 -17.75 -7.418 1 98.56 292 GLY A C 1
ATOM 2243 O O . GLY A 1 292 ? 3.299 -17.25 -7.645 1 98.56 292 GLY A O 1
ATOM 2244 N N . GLY A 1 293 ? 1.121 -17.312 -7.914 1 98.06 293 GLY A N 1
ATOM 2245 C CA . GLY A 1 293 ? 1.021 -16.047 -8.625 1 98.06 293 GLY A CA 1
ATOM 2246 C C . GLY A 1 293 ? -0.403 -15.539 -8.75 1 98.06 293 GLY A C 1
ATOM 2247 O O . GLY A 1 293 ? -1.23 -15.781 -7.867 1 98.06 293 GLY A O 1
ATOM 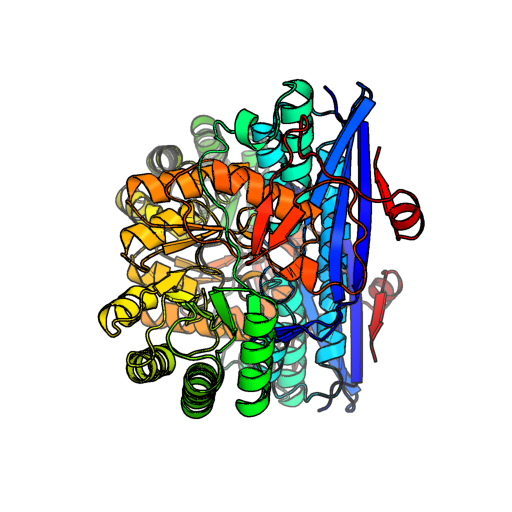2248 N N . PHE A 1 294 ? -0.554 -14.711 -9.664 1 98.19 294 PHE A N 1
ATOM 2249 C CA . PHE A 1 294 ? -1.855 -14.164 -10.023 1 98.19 294 PHE A CA 1
ATOM 2250 C C . PHE A 1 294 ? -2.236 -14.555 -11.445 1 98.19 294 PHE A C 1
ATOM 2252 O O . PHE A 1 294 ? -2.271 -15.742 -11.781 1 98.19 294 PHE A O 1
ATOM 2259 N N . LEU A 1 295 ? -2.443 -13.68 -12.305 1 98.69 295 LEU A N 1
ATOM 2260 C CA . LEU A 1 295 ? -2.783 -14.016 -13.68 1 98.69 295 LEU A CA 1
ATOM 2261 C C . LEU A 1 295 ? -1.601 -13.75 -14.609 1 98.69 295 LEU A C 1
ATOM 2263 O O . LEU A 1 295 ? -1.785 -13.312 -15.742 1 98.69 295 LEU A O 1
ATOM 2267 N N . GLU A 1 296 ? -0.415 -13.938 -14.055 1 98.69 296 GLU A N 1
ATOM 2268 C CA . GLU A 1 296 ? 0.755 -13.828 -14.914 1 98.69 296 GLU A CA 1
ATOM 2269 C C . GLU A 1 296 ? 0.658 -14.781 -16.094 1 98.69 296 GLU A C 1
ATOM 2271 O O . GLU A 1 296 ? 0.026 -15.836 -16 1 98.69 296 GLU A O 1
ATOM 2276 N N . SER A 1 297 ? 1.271 -14.453 -17.203 1 98.69 297 SER A N 1
ATOM 2277 C CA . SER A 1 297 ? 1.47 -15.383 -18.312 1 98.69 297 SER A CA 1
ATOM 2278 C C . SER A 1 297 ? 2.543 -16.406 -17.984 1 98.69 297 SER A C 1
ATOM 2280 O O . SER A 1 297 ? 3.051 -16.453 -16.859 1 98.69 297 SER A O 1
ATOM 2282 N N . ARG A 1 298 ? 2.848 -17.219 -18.984 1 98.69 298 ARG A N 1
ATOM 2283 C CA . ARG A 1 298 ? 3.908 -18.203 -18.797 1 98.69 298 ARG A CA 1
ATOM 2284 C C . ARG A 1 298 ? 5.238 -17.531 -18.5 1 98.69 298 ARG A C 1
ATOM 2286 O O . ARG A 1 298 ? 6.105 -18.109 -17.844 1 98.69 298 ARG A O 1
ATOM 2293 N N . LEU A 1 299 ? 5.379 -16.25 -18.922 1 98.81 299 LEU A N 1
ATOM 2294 C CA . LEU A 1 299 ? 6.629 -15.57 -18.625 1 98.81 299 LEU A CA 1
ATOM 2295 C C . LEU A 1 299 ? 6.793 -15.359 -17.125 1 98.81 299 LEU A C 1
ATOM 2297 O O . LEU A 1 299 ? 7.812 -15.742 -16.547 1 98.81 299 LEU A O 1
ATOM 2301 N N . GLY A 1 300 ? 5.781 -14.758 -16.484 1 98.81 300 GLY A N 1
ATOM 2302 C CA . GLY A 1 300 ? 5.836 -14.547 -15.047 1 98.81 300 GLY A CA 1
ATOM 2303 C C . GLY A 1 300 ? 5.98 -15.844 -14.266 1 98.81 300 GLY A C 1
ATOM 2304 O O . GLY A 1 300 ? 6.75 -15.906 -13.305 1 98.81 300 GLY A O 1
ATOM 2305 N N . PHE A 1 301 ? 5.324 -16.859 -14.695 1 98.81 301 PHE A N 1
ATOM 2306 C CA . PHE A 1 301 ? 5.367 -18.125 -13.961 1 98.81 301 PHE A CA 1
ATOM 2307 C C . PHE A 1 301 ? 6.672 -18.859 -14.234 1 98.81 301 PHE A C 1
ATOM 2309 O O . PHE A 1 301 ? 7.07 -19.734 -13.469 1 98.81 301 PHE A O 1
ATOM 2316 N N . THR A 1 302 ? 7.34 -18.578 -15.398 1 98.94 302 THR A N 1
ATOM 2317 C CA . THR A 1 302 ? 8.695 -19.094 -15.578 1 98.94 302 THR A CA 1
ATOM 2318 C C . THR A 1 302 ? 9.625 -18.578 -14.484 1 98.94 302 THR A C 1
ATOM 2320 O O . THR A 1 302 ? 10.383 -19.359 -13.898 1 98.94 302 THR A O 1
ATOM 2323 N N . ALA A 1 303 ? 9.516 -17.281 -14.195 1 98.94 303 ALA A N 1
ATOM 2324 C CA . ALA A 1 303 ? 10.312 -16.734 -13.102 1 98.94 303 ALA A CA 1
ATOM 2325 C C . ALA A 1 303 ? 9.977 -17.406 -11.773 1 98.94 303 ALA A C 1
ATOM 2327 O O . ALA A 1 303 ? 10.875 -17.797 -11.023 1 98.94 303 ALA A O 1
ATOM 2328 N N . ALA A 1 304 ? 8.727 -17.609 -11.508 1 98.88 304 ALA A N 1
ATOM 2329 C CA . ALA A 1 304 ? 8.281 -18.25 -10.281 1 98.88 304 ALA A CA 1
ATOM 2330 C C . ALA A 1 304 ? 8.797 -19.688 -10.188 1 98.88 304 ALA A C 1
ATOM 2332 O O . ALA A 1 304 ? 9.211 -20.125 -9.117 1 98.88 304 ALA A O 1
ATOM 2333 N N . ALA A 1 305 ? 8.773 -20.375 -11.289 1 98.88 305 ALA A N 1
ATOM 2334 C CA . ALA A 1 305 ? 9.211 -21.766 -11.32 1 98.88 305 ALA A CA 1
ATOM 2335 C C . ALA A 1 305 ? 10.719 -21.875 -11.062 1 98.88 305 ALA A C 1
ATOM 2337 O O . ALA A 1 305 ? 11.172 -22.812 -10.406 1 98.88 305 ALA A O 1
ATOM 2338 N N . HIS A 1 306 ? 11.469 -20.953 -11.656 1 98.94 306 HIS A N 1
ATOM 2339 C CA . HIS A 1 306 ? 12.891 -20.922 -11.352 1 98.94 306 HIS A CA 1
ATOM 2340 C C . HIS A 1 306 ? 13.125 -20.75 -9.852 1 98.94 306 HIS A C 1
ATOM 2342 O O . HIS A 1 306 ? 13.961 -21.438 -9.266 1 98.94 306 HIS A O 1
ATOM 2348 N N . VAL A 1 307 ? 12.391 -19.859 -9.211 1 98.88 307 VAL A N 1
ATOM 2349 C CA . VAL A 1 307 ? 12.523 -19.609 -7.781 1 98.88 307 VAL A CA 1
ATOM 2350 C C . VAL A 1 307 ? 12.109 -20.844 -6.996 1 98.88 307 VAL A C 1
ATOM 2352 O O . VAL A 1 307 ? 12.719 -21.156 -5.965 1 98.88 307 VAL A O 1
ATOM 2355 N N . ALA A 1 308 ? 11.117 -21.578 -7.48 1 98.75 308 ALA A N 1
ATOM 2356 C CA . ALA A 1 308 ? 10.617 -22.781 -6.805 1 98.75 308 ALA A CA 1
ATOM 2357 C C . ALA A 1 308 ? 11.719 -23.828 -6.648 1 98.75 308 ALA A C 1
ATOM 2359 O O . ALA A 1 308 ? 11.641 -24.688 -5.77 1 98.75 308 ALA A O 1
ATOM 2360 N N . LEU A 1 309 ? 12.734 -23.766 -7.465 1 98.75 309 LEU A N 1
ATOM 2361 C CA . LEU A 1 309 ? 13.789 -24.781 -7.492 1 98.75 309 LEU A CA 1
ATOM 2362 C C . LEU A 1 309 ? 14.914 -24.422 -6.527 1 98.75 309 LEU A C 1
ATOM 2364 O O . LEU A 1 309 ? 15.859 -25.188 -6.363 1 98.75 309 LEU A O 1
ATOM 2368 N N . VAL A 1 310 ? 14.758 -23.281 -5.828 1 98.25 310 VAL A N 1
ATOM 2369 C CA . VAL A 1 310 ? 15.859 -22.75 -5.035 1 98.25 310 VAL A CA 1
ATOM 2370 C C . VAL A 1 310 ? 15.93 -23.469 -3.691 1 98.25 310 VAL A C 1
ATOM 2372 O O . VAL A 1 310 ? 17 -23.547 -3.07 1 98.25 310 VAL A O 1
ATOM 2375 N N . SER A 1 311 ? 14.789 -24.016 -3.246 1 98.44 311 SER A N 1
ATOM 2376 C CA . SER A 1 311 ? 14.758 -24.578 -1.897 1 98.44 311 SER A CA 1
ATOM 2377 C C . SER A 1 311 ? 13.789 -25.75 -1.809 1 98.44 311 SER A C 1
ATOM 2379 O O . SER A 1 311 ? 12.727 -25.734 -2.426 1 98.44 311 SER A O 1
ATOM 2381 N N . LYS A 1 312 ? 14.125 -26.719 -0.962 1 97.44 312 LYS A N 1
ATOM 2382 C CA . LYS A 1 312 ? 13.242 -27.859 -0.706 1 97.44 312 LYS A CA 1
ATOM 2383 C C . LYS A 1 312 ? 12.07 -27.453 0.177 1 97.44 312 LYS A C 1
ATOM 2385 O O . LYS A 1 312 ? 11.055 -28.156 0.226 1 97.44 312 LYS A O 1
ATOM 2390 N N . THR A 1 313 ? 12.281 -26.328 0.799 1 97.94 313 THR A N 1
ATOM 2391 C CA . THR A 1 313 ? 11.211 -25.797 1.629 1 97.94 313 THR A CA 1
ATOM 2392 C C . THR A 1 313 ? 9.992 -25.438 0.778 1 97.94 313 THR A C 1
ATOM 2394 O O . THR A 1 313 ? 8.859 -25.469 1.265 1 97.94 313 THR A O 1
ATOM 2397 N N . ILE A 1 314 ? 10.203 -25.125 -0.431 1 98.81 314 ILE A N 1
ATOM 2398 C CA . ILE A 1 314 ? 9.133 -24.891 -1.389 1 98.81 314 ILE A CA 1
ATOM 2399 C C . ILE A 1 314 ? 8.586 -26.219 -1.892 1 98.81 314 ILE A C 1
ATOM 2401 O O . ILE A 1 314 ? 9.273 -26.953 -2.619 1 98.81 314 ILE A O 1
ATOM 2405 N N . CYS A 1 315 ? 7.332 -26.531 -1.478 1 98.44 315 CYS A N 1
ATOM 2406 C CA . CYS A 1 315 ? 6.859 -27.875 -1.776 1 98.44 315 CYS A CA 1
ATOM 2407 C C . CYS A 1 315 ? 5.438 -27.844 -2.326 1 98.44 315 CYS A C 1
ATOM 2409 O O . CYS A 1 315 ? 4.875 -28.891 -2.668 1 98.44 315 CYS A O 1
ATOM 2411 N N . TYR A 1 316 ? 4.785 -26.688 -2.363 1 98.81 316 TYR A N 1
ATOM 2412 C CA . TYR A 1 316 ? 3.496 -26.484 -3.012 1 98.81 316 TYR A CA 1
ATOM 2413 C C . TYR A 1 316 ? 3.613 -25.5 -4.176 1 98.81 316 TYR A C 1
ATOM 2415 O O . TYR A 1 316 ? 4.406 -24.562 -4.121 1 98.81 316 TYR A O 1
ATOM 2423 N N . TYR A 1 317 ? 2.832 -25.703 -5.277 1 98.88 317 TYR A N 1
ATOM 2424 C CA . TYR A 1 317 ? 2.957 -24.922 -6.5 1 98.88 317 TYR A CA 1
ATOM 2425 C C . TYR A 1 317 ? 1.587 -24.578 -7.07 1 98.88 317 TYR A C 1
ATOM 2427 O O . TYR A 1 317 ? 0.729 -25.453 -7.207 1 98.88 317 TYR A O 1
ATOM 2435 N N . ASP A 1 318 ? 1.36 -23.344 -7.309 1 98.81 318 ASP A N 1
ATOM 2436 C CA . ASP A 1 318 ? 0.135 -22.812 -7.895 1 98.81 318 ASP A CA 1
ATOM 2437 C C . ASP A 1 318 ? 0.435 -22 -9.156 1 98.81 318 ASP A C 1
ATOM 2439 O O . ASP A 1 318 ? 0.549 -20.781 -9.109 1 98.81 318 ASP A O 1
ATOM 2443 N N . PHE A 1 319 ? 0.584 -22.719 -10.352 1 98.69 319 PHE A N 1
ATOM 2444 C CA . PHE A 1 319 ? 1.104 -22.156 -11.586 1 98.69 319 PHE A CA 1
ATOM 2445 C C . PHE A 1 319 ? 0.092 -22.297 -12.719 1 98.69 319 PHE A C 1
ATOM 2447 O O . PHE A 1 319 ? 0.471 -22.406 -13.891 1 98.69 319 PHE A O 1
ATOM 2454 N N . ASP A 1 320 ? -1.191 -22.297 -12.469 1 98.62 320 ASP A N 1
ATOM 2455 C CA . ASP A 1 320 ? -2.174 -22.812 -13.414 1 98.62 320 ASP A CA 1
ATOM 2456 C C . ASP A 1 320 ? -2.715 -21.688 -14.305 1 98.62 320 ASP A C 1
ATOM 2458 O O . ASP A 1 320 ? -3.305 -21.953 -15.352 1 98.62 320 ASP A O 1
ATOM 2462 N N . THR A 1 321 ? -2.514 -20.391 -13.977 1 97.94 321 THR A N 1
ATOM 2463 C CA . THR A 1 321 ? -3.348 -19.344 -14.562 1 97.94 321 THR A CA 1
ATOM 2464 C C . THR A 1 321 ? -3.002 -19.125 -16.031 1 97.94 321 THR A C 1
ATOM 2466 O O . THR A 1 321 ? -3.854 -18.719 -16.828 1 97.94 321 THR A O 1
ATOM 2469 N N . PRO A 1 322 ? -1.742 -19.406 -16.5 1 98.44 322 PRO A N 1
ATOM 2470 C CA . PRO A 1 322 ? -1.506 -19.281 -17.938 1 98.44 322 PRO A CA 1
ATOM 2471 C C . PRO A 1 322 ? -2.428 -20.172 -18.766 1 98.44 322 PRO A C 1
ATOM 2473 O O . PRO A 1 322 ? -2.756 -19.844 -19.906 1 98.44 322 PRO A O 1
ATOM 2476 N N . LEU A 1 323 ? -2.816 -21.312 -18.203 1 98.38 323 LEU A N 1
ATOM 2477 C CA . LEU A 1 323 ? -3.67 -22.266 -18.906 1 98.38 323 LEU A CA 1
ATOM 2478 C C . LEU A 1 323 ? -5.078 -21.719 -19.078 1 98.38 323 LEU A C 1
ATOM 2480 O O . LEU A 1 323 ? -5.871 -22.266 -19.844 1 98.38 323 LEU A O 1
ATOM 2484 N N . MET A 1 324 ? -5.379 -20.625 -18.391 1 98.31 324 MET A N 1
ATOM 2485 C CA . MET A 1 324 ? -6.711 -20.031 -18.438 1 98.31 324 MET A CA 1
ATOM 2486 C C . MET A 1 324 ? -6.797 -18.969 -19.531 1 98.31 324 MET A C 1
ATOM 2488 O O . MET A 1 324 ? -7.883 -18.453 -19.828 1 98.31 324 MET A O 1
ATOM 2492 N N . PHE A 1 325 ? -5.656 -18.641 -20.156 1 98.44 325 PHE A N 1
ATOM 2493 C CA . PHE A 1 325 ? -5.605 -17.609 -21.188 1 98.44 325 PHE A CA 1
ATOM 2494 C C . PHE A 1 325 ? -6.203 -18.125 -22.5 1 98.44 325 PHE A C 1
ATOM 2496 O O . PHE A 1 325 ? -6.008 -19.281 -22.859 1 98.44 325 PHE A O 1
ATOM 2503 N N . GLU A 1 326 ? -6.91 -17.281 -23.219 1 98 326 GLU A N 1
ATOM 2504 C CA . GLU A 1 326 ? -7.434 -17.625 -24.531 1 98 326 GLU A CA 1
ATOM 2505 C C . GLU A 1 326 ? -6.301 -17.859 -25.531 1 98 326 GLU A C 1
ATOM 2507 O O . GLU A 1 326 ? -6.43 -18.688 -26.438 1 98 326 GLU A O 1
ATOM 2512 N N . ALA A 1 327 ? -5.211 -17.125 -25.359 1 96.62 327 ALA A N 1
ATOM 2513 C CA . ALA A 1 327 ? -4.031 -17.25 -26.219 1 96.62 327 ALA A CA 1
ATOM 2514 C C . ALA A 1 327 ? -2.75 -17.172 -25.391 1 96.62 327 ALA A C 1
ATOM 2516 O O . ALA A 1 327 ? -2.701 -16.484 -24.375 1 96.62 327 ALA A O 1
ATOM 2517 N N . ASP A 1 328 ? -1.825 -17.891 -25.828 1 97.88 328 ASP A N 1
ATOM 2518 C CA . ASP A 1 328 ? -0.519 -17.875 -25.172 1 97.88 328 ASP A CA 1
ATOM 2519 C C . ASP A 1 328 ? 0.499 -17.094 -26 1 97.88 328 ASP A C 1
ATOM 2521 O O . ASP A 1 328 ? 1.078 -17.625 -26.953 1 97.88 328 ASP A O 1
ATOM 2525 N N . PRO A 1 329 ? 0.819 -15.906 -25.516 1 97.56 329 PRO A N 1
ATOM 2526 C CA . PRO A 1 329 ? 1.722 -15.07 -26.312 1 97.56 329 PRO A CA 1
ATOM 2527 C C . PRO A 1 329 ? 3.191 -15.281 -25.953 1 97.56 329 PRO A C 1
ATOM 2529 O O . PRO A 1 329 ? 4.066 -14.602 -26.5 1 97.56 329 PRO A O 1
ATOM 2532 N N . VAL A 1 330 ? 3.506 -16.203 -25.125 1 98.5 330 VAL A N 1
ATOM 2533 C CA . VAL A 1 330 ? 4.84 -16.344 -24.547 1 98.5 330 VAL A CA 1
ATOM 2534 C C . VAL A 1 330 ? 5.68 -17.281 -25.391 1 98.5 330 VAL A C 1
ATOM 2536 O O . VAL A 1 330 ? 5.191 -18.328 -25.844 1 98.5 330 VAL A O 1
ATOM 2539 N N . ARG A 1 331 ? 6.887 -16.859 -25.734 1 98.12 331 ARG A N 1
ATOM 2540 C CA . ARG A 1 331 ? 7.902 -17.703 -26.344 1 98.12 331 ARG A CA 1
ATOM 2541 C C . ARG A 1 331 ? 8.82 -18.328 -25.297 1 98.12 331 ARG A C 1
ATOM 2543 O O . ARG A 1 331 ? 9.297 -17.625 -24.406 1 98.12 331 ARG A O 1
ATOM 2550 N N . GLY A 1 332 ? 9.07 -19.703 -25.422 1 98.31 332 GLY A N 1
ATOM 2551 C CA . GLY A 1 332 ? 9.867 -20.391 -24.422 1 98.31 332 GLY A CA 1
ATOM 2552 C C . GLY A 1 332 ? 9.164 -20.531 -23.078 1 98.31 332 GLY A C 1
ATOM 2553 O O . GLY A 1 332 ? 7.961 -20.797 -23.047 1 98.31 332 GLY A O 1
ATOM 2554 N N . GLY A 1 333 ? 9.953 -20.516 -22.016 1 98.69 333 GLY A N 1
ATOM 2555 C CA . GLY A 1 333 ? 9.406 -20.578 -20.672 1 98.69 333 GLY A CA 1
ATOM 2556 C C . GLY A 1 333 ? 9.008 -21.969 -20.234 1 98.69 333 GLY A C 1
ATOM 2557 O O . GLY A 1 333 ? 9.43 -22.953 -20.844 1 98.69 333 GLY A O 1
ATOM 2558 N N . ILE A 1 334 ? 8.266 -22.016 -19.203 1 98.69 334 ILE A N 1
ATOM 2559 C CA . ILE A 1 334 ? 7.855 -23.297 -18.625 1 98.69 334 ILE A CA 1
ATOM 2560 C C . ILE A 1 334 ? 6.953 -24.031 -19.594 1 98.69 334 ILE A C 1
ATOM 2562 O O . ILE A 1 334 ? 6.262 -23.422 -20.406 1 98.69 334 ILE A O 1
ATOM 2566 N N . VAL A 1 335 ? 6.992 -25.344 -19.5 1 98.56 335 VAL A N 1
ATOM 2567 C CA . VAL A 1 335 ? 6.141 -26.219 -20.297 1 98.56 335 VAL A CA 1
ATOM 2568 C C . VAL A 1 335 ? 5.27 -27.078 -19.375 1 98.56 335 VAL A C 1
ATOM 2570 O O . VAL A 1 335 ? 5.77 -27.703 -18.438 1 98.56 335 VAL A O 1
ATOM 2573 N N . TYR A 1 336 ? 3.996 -27.047 -19.656 1 98.38 336 TYR A N 1
ATOM 2574 C CA . TYR A 1 336 ? 3.064 -27.891 -18.922 1 98.38 336 TYR A CA 1
ATOM 2575 C C . TYR A 1 336 ? 3.031 -29.297 -19.5 1 98.38 336 TYR A C 1
ATOM 2577 O O . TYR A 1 336 ? 2.77 -29.484 -20.688 1 98.38 336 TYR A O 1
ATOM 2585 N N . GLN A 1 337 ? 3.293 -30.266 -18.656 1 97.75 337 GLN A N 1
ATOM 2586 C CA . GLN A 1 337 ? 3.225 -31.688 -19.016 1 97.75 337 GLN A CA 1
ATOM 2587 C C . GLN A 1 337 ? 1.979 -32.344 -18.422 1 97.75 337 GLN A C 1
ATOM 2589 O O . GLN A 1 337 ? 1.137 -31.672 -17.828 1 97.75 337 GLN A O 1
ATOM 2594 N N . GLN A 1 338 ? 1.862 -33.625 -18.656 1 96.5 338 GLN A N 1
ATOM 2595 C CA . GLN A 1 338 ? 0.743 -34.344 -18.094 1 96.5 338 GLN A CA 1
ATOM 2596 C C . GLN A 1 338 ? 0.739 -34.25 -16.562 1 96.5 338 GLN A C 1
ATOM 2598 O O . GLN A 1 338 ? 1.792 -34.094 -15.945 1 96.5 338 GLN A O 1
ATOM 2603 N N . ARG A 1 339 ? -0.463 -34.25 -15.992 1 96.44 339 ARG A N 1
ATOM 2604 C CA . ARG A 1 339 ? -0.692 -34.312 -14.555 1 96.44 339 ARG A CA 1
ATOM 2605 C C . ARG A 1 339 ? -0.337 -32.969 -13.898 1 96.44 339 ARG A C 1
ATOM 2607 O O . ARG A 1 339 ? -0.167 -32.906 -12.68 1 96.44 339 ARG A O 1
ATOM 2614 N N . GLY A 1 340 ? -0.116 -31.969 -14.727 1 97.5 340 GLY A N 1
ATOM 2615 C CA . GLY A 1 340 ? 0.202 -30.656 -14.195 1 97.5 340 GLY A CA 1
ATOM 2616 C C . GLY A 1 340 ? 1.673 -30.484 -13.859 1 97.5 340 GLY A C 1
ATOM 2617 O O . GLY A 1 340 ? 2.049 -29.562 -13.141 1 97.5 340 GLY A O 1
ATOM 2618 N N . ILE A 1 341 ? 2.484 -31.391 -14.297 1 98.56 341 ILE A N 1
ATOM 2619 C CA . ILE A 1 341 ? 3.92 -31.297 -14.055 1 98.56 341 ILE A CA 1
ATOM 2620 C C . ILE A 1 341 ? 4.516 -30.188 -14.922 1 98.56 341 ILE A C 1
ATOM 2622 O O . ILE A 1 341 ? 4.168 -30.047 -16.094 1 98.56 341 ILE A O 1
ATOM 2626 N N . ILE A 1 342 ? 5.418 -29.375 -14.281 1 98.31 342 ILE A N 1
ATOM 2627 C CA . ILE A 1 342 ? 5.992 -28.219 -14.938 1 98.31 342 ILE A CA 1
ATOM 2628 C C . ILE A 1 342 ? 7.461 -28.484 -15.273 1 98.31 342 ILE A C 1
ATOM 2630 O O . ILE A 1 342 ? 8.234 -28.891 -14.406 1 98.31 342 ILE A O 1
ATOM 2634 N N . GLU A 1 343 ? 7.805 -28.25 -16.516 1 98.38 343 GLU A N 1
ATOM 2635 C CA . GLU A 1 343 ? 9.203 -28.281 -16.922 1 98.38 343 GLU A CA 1
ATOM 2636 C C . GLU A 1 343 ? 9.789 -26.875 -16.984 1 98.38 343 GLU A C 1
ATOM 2638 O O . GLU A 1 343 ? 9.203 -25.984 -17.594 1 98.38 343 GLU A O 1
ATOM 2643 N N . VAL A 1 344 ? 10.938 -26.672 -16.391 1 98.62 344 VAL A N 1
ATOM 2644 C CA . VAL A 1 344 ? 11.617 -25.375 -16.344 1 98.62 344 VAL A CA 1
ATOM 2645 C C . VAL A 1 344 ? 12.742 -25.344 -17.375 1 98.62 344 VAL A C 1
ATOM 2647 O O . VAL A 1 344 ? 13.484 -26.328 -17.516 1 98.62 344 VAL A O 1
ATOM 2650 N N . PRO A 1 345 ? 12.844 -24.25 -18.125 1 98.19 345 PRO A N 1
ATOM 2651 C CA . PRO A 1 345 ? 13.891 -24.188 -19.156 1 98.19 345 PRO A CA 1
ATOM 2652 C C . PRO A 1 345 ? 15.297 -24.219 -18.562 1 98.19 345 PRO A C 1
ATOM 2654 O O . PRO A 1 345 ? 15.5 -23.766 -17.438 1 98.19 345 PRO A O 1
ATOM 2657 N N . GLU A 1 346 ? 16.25 -24.656 -19.391 1 98 346 GLU A N 1
ATOM 2658 C CA . GLU A 1 346 ? 17.641 -24.719 -18.984 1 98 346 GLU A CA 1
ATOM 2659 C C . GLU A 1 346 ? 18.484 -23.688 -19.734 1 98 346 GLU A C 1
ATOM 2661 O O . GLU A 1 346 ? 19.703 -23.609 -19.547 1 98 346 GLU A O 1
ATOM 2666 N N . THR A 1 347 ? 17.797 -22.891 -20.516 1 97.81 347 THR A N 1
ATOM 2667 C CA . THR A 1 347 ? 18.453 -21.828 -21.25 1 97.81 347 THR A CA 1
ATOM 2668 C C . THR A 1 347 ? 18.938 -20.734 -20.297 1 97.81 347 THR A C 1
ATOM 2670 O O . THR A 1 347 ? 18.281 -20.453 -19.281 1 97.81 347 THR A O 1
ATOM 2673 N N . ALA A 1 348 ? 20.109 -20.078 -20.641 1 98.38 348 ALA A N 1
ATOM 2674 C CA . ALA A 1 348 ? 20.641 -19 -19.812 1 98.38 348 ALA A CA 1
ATOM 2675 C C . ALA A 1 348 ? 19.609 -17.891 -19.641 1 98.38 348 ALA A C 1
ATOM 2677 O O . ALA A 1 348 ? 18.953 -17.484 -20.609 1 98.38 348 ALA A O 1
ATOM 2678 N N . GLY A 1 349 ? 19.453 -17.375 -18.406 1 98.69 349 GLY A N 1
ATOM 2679 C CA . GLY A 1 349 ? 18.438 -16.375 -18.109 1 98.69 349 GLY A CA 1
ATOM 2680 C C . GLY A 1 349 ? 17.094 -16.984 -17.75 1 98.69 349 GLY A C 1
ATOM 2681 O O . GLY A 1 349 ? 17.031 -18.078 -17.203 1 98.69 349 GLY A O 1
ATOM 2682 N N . LEU A 1 350 ? 16.125 -16.203 -17.969 1 98.38 350 LEU A N 1
ATOM 2683 C CA . LEU A 1 350 ? 14.742 -16.609 -17.719 1 98.38 350 LEU A CA 1
ATOM 2684 C C . LEU A 1 350 ? 14.32 -17.719 -18.703 1 98.38 350 LEU A C 1
ATOM 2686 O O . LEU A 1 350 ? 13.547 -18.594 -18.344 1 98.38 350 LEU A O 1
ATOM 2690 N N . GLY A 1 351 ? 14.852 -17.672 -19.875 1 98.5 351 GLY A N 1
ATOM 2691 C CA . GLY A 1 351 ? 14.508 -18.625 -20.922 1 98.5 351 GLY A CA 1
ATOM 2692 C C . GLY A 1 351 ? 13.109 -18.422 -21.469 1 98.5 351 GLY A C 1
ATOM 2693 O O . GLY A 1 351 ? 12.469 -19.375 -21.906 1 98.5 351 GLY A O 1
ATOM 2694 N N . ALA A 1 352 ? 12.57 -17.234 -21.344 1 98.44 352 ALA A N 1
ATOM 2695 C CA . ALA A 1 352 ? 11.234 -16.891 -21.812 1 98.44 352 ALA A CA 1
ATOM 2696 C C . ALA A 1 352 ? 11.188 -15.477 -22.375 1 98.44 352 ALA A C 1
ATOM 2698 O O . ALA A 1 352 ? 11.953 -14.609 -21.953 1 98.44 352 ALA A O 1
ATOM 2699 N N . GLY A 1 353 ? 10.398 -15.195 -23.312 1 97.81 353 GLY A N 1
ATOM 2700 C CA . GLY A 1 353 ? 10.094 -13.898 -23.906 1 97.81 353 GLY A CA 1
ATOM 2701 C C . GLY A 1 353 ? 8.688 -13.828 -24.484 1 97.81 353 GLY A C 1
ATOM 2702 O O . GLY A 1 353 ? 7.781 -14.523 -24.016 1 97.81 353 GLY A O 1
ATOM 2703 N N . TYR A 1 354 ? 8.445 -12.867 -25.297 1 97.44 354 TYR A N 1
ATOM 2704 C CA . TYR A 1 354 ? 7.156 -12.711 -25.953 1 97.44 354 TYR A CA 1
ATOM 2705 C C . TYR A 1 354 ? 7.309 -12.75 -27.469 1 97.44 354 TYR A C 1
ATOM 2707 O O . TYR A 1 354 ? 8.352 -12.375 -28 1 97.44 354 TYR A O 1
ATOM 2715 N N . GLN A 1 355 ? 6.27 -13.273 -28.094 1 96.94 355 GLN A N 1
ATOM 2716 C CA . GLN A 1 355 ? 6.23 -13.242 -29.547 1 96.94 355 GLN A CA 1
ATOM 2717 C C . GLN A 1 355 ? 6.281 -11.805 -30.078 1 96.94 355 GLN A C 1
ATOM 2719 O O . GLN A 1 355 ? 5.582 -10.93 -29.562 1 96.94 355 GLN A O 1
ATOM 2724 N N . LYS A 1 356 ? 7.031 -11.633 -31.109 1 96.25 356 LYS A N 1
ATOM 2725 C CA . LYS A 1 356 ? 7.242 -10.297 -31.656 1 96.25 356 LYS A CA 1
ATOM 2726 C C . LYS A 1 356 ? 5.934 -9.688 -32.156 1 96.25 356 LYS A C 1
ATOM 2728 O O . LYS A 1 356 ? 5.688 -8.492 -31.953 1 96.25 356 LYS A O 1
ATOM 2733 N N . ASP A 1 357 ? 5.195 -10.484 -32.781 1 96.62 357 ASP A N 1
ATOM 2734 C CA . ASP A 1 357 ? 3.932 -10.008 -33.344 1 96.62 357 ASP A CA 1
ATOM 2735 C C . ASP A 1 357 ? 2.973 -9.586 -32.219 1 96.62 357 ASP A C 1
ATOM 2737 O O . ASP A 1 357 ? 2.193 -8.648 -32.375 1 96.62 357 ASP A O 1
ATOM 2741 N N . TYR A 1 358 ? 3.018 -10.312 -31.109 1 97.56 358 TYR A N 1
ATOM 2742 C CA . TYR A 1 358 ? 2.16 -9.953 -29.984 1 97.56 358 TYR A CA 1
ATOM 2743 C C . TYR A 1 358 ? 2.557 -8.594 -29.422 1 97.56 358 TYR A C 1
ATOM 2745 O O . TYR A 1 358 ? 1.705 -7.73 -29.219 1 97.56 358 TYR A O 1
ATOM 2753 N N . LEU A 1 359 ? 3.816 -8.383 -29.203 1 97.75 359 LEU A N 1
ATOM 2754 C CA . LEU A 1 359 ? 4.32 -7.141 -28.609 1 97.75 359 LEU A CA 1
ATOM 2755 C C . LEU A 1 359 ? 3.996 -5.949 -29.516 1 97.75 359 LEU A C 1
ATOM 2757 O O . LEU A 1 359 ? 3.662 -4.871 -29.016 1 97.75 359 LEU A O 1
ATOM 2761 N N . SER A 1 360 ? 4.129 -6.152 -30.781 1 97.44 360 SER A N 1
ATOM 2762 C CA . SER A 1 360 ? 3.939 -5.07 -31.75 1 97.44 360 SER A CA 1
ATOM 2763 C C . SER A 1 360 ? 2.508 -4.547 -31.719 1 97.44 360 SER A C 1
ATOM 2765 O O . SER A 1 360 ? 2.25 -3.402 -32.094 1 97.44 360 SER A O 1
ATOM 2767 N N . GLY A 1 361 ? 1.577 -5.344 -31.266 1 97.56 361 GLY A N 1
ATOM 2768 C CA . GLY A 1 361 ? 0.178 -4.949 -31.234 1 97.56 361 GLY A CA 1
ATOM 2769 C C . GLY A 1 361 ? -0.221 -4.277 -29.938 1 97.56 361 GLY A C 1
ATOM 2770 O O . GLY A 1 361 ? -1.354 -3.814 -29.781 1 97.56 361 GLY A O 1
ATOM 2771 N N . LEU A 1 362 ? 0.678 -4.117 -29.016 1 98.44 362 LEU A N 1
ATOM 2772 C CA . LEU A 1 362 ? 0.348 -3.619 -27.688 1 98.44 362 LEU A CA 1
ATOM 2773 C C . LEU A 1 362 ? 0.687 -2.137 -27.562 1 98.44 362 LEU A C 1
ATOM 2775 O O . LEU A 1 362 ? 1.575 -1.639 -28.25 1 98.44 362 LEU A O 1
ATOM 2779 N N . GLU A 1 363 ? -0.081 -1.414 -26.688 1 98.5 363 GLU A N 1
ATOM 2780 C CA . GLU A 1 363 ? 0.355 -0.085 -26.281 1 98.5 363 GLU A CA 1
ATOM 2781 C C . GLU A 1 363 ? 1.69 -0.148 -25.547 1 98.5 363 GLU A C 1
ATOM 2783 O O . GLU A 1 363 ? 1.859 -0.949 -24.625 1 98.5 363 GLU A O 1
ATOM 2788 N N . LYS A 1 364 ? 2.672 0.577 -26 1 98.25 364 LYS A N 1
ATOM 2789 C CA . LYS A 1 364 ? 3.996 0.531 -25.375 1 98.25 364 LYS A CA 1
ATOM 2790 C C . LYS A 1 364 ? 4.555 1.936 -25.188 1 98.25 364 LYS A C 1
ATOM 2792 O O . LYS A 1 364 ? 4.086 2.893 -25.797 1 98.25 364 LYS A O 1
ATOM 2797 N N . ILE A 1 365 ? 5.418 2.109 -24.25 1 98.69 365 ILE A N 1
ATOM 2798 C CA . ILE A 1 365 ? 6.25 3.295 -24.078 1 98.69 365 ILE A CA 1
ATOM 2799 C C . ILE A 1 365 ? 7.715 2.881 -23.938 1 98.69 365 ILE A C 1
ATOM 2801 O O . ILE A 1 365 ? 8.023 1.849 -23.344 1 98.69 365 ILE A O 1
ATOM 2805 N N . CYS A 1 366 ? 8.562 3.604 -24.562 1 98.56 366 CYS A N 1
ATOM 2806 C CA . CYS A 1 366 ? 10.008 3.393 -24.5 1 98.56 366 CYS A CA 1
ATOM 2807 C C . CYS A 1 366 ? 10.695 4.539 -23.766 1 98.56 366 CYS A C 1
ATOM 2809 O O . CYS A 1 366 ? 10.531 5.703 -24.141 1 98.56 366 CYS A O 1
ATOM 2811 N N . ILE A 1 367 ? 11.414 4.266 -22.734 1 98.31 367 ILE A N 1
ATOM 2812 C CA . ILE A 1 367 ? 12.125 5.266 -21.938 1 98.31 367 ILE A CA 1
ATOM 2813 C C . ILE A 1 367 ? 13.633 5.094 -22.125 1 98.31 367 ILE A C 1
ATOM 2815 O O . ILE A 1 367 ? 14.164 4 -21.922 1 98.31 367 ILE A O 1
ATOM 2819 N N . ASN A 1 368 ? 14.336 6.191 -22.5 1 95.5 368 ASN A N 1
ATOM 2820 C CA . ASN A 1 368 ? 15.781 6.184 -22.734 1 95.5 368 ASN A CA 1
ATOM 2821 C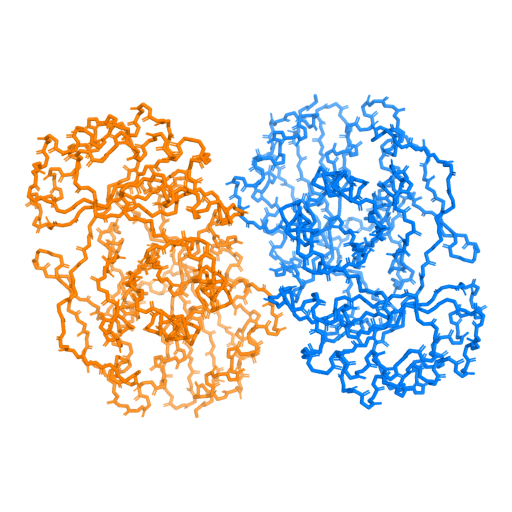 C . ASN A 1 368 ? 16.484 7.262 -21.938 1 95.5 368 ASN A C 1
ATOM 2823 O O . ASN A 1 368 ? 15.883 8.273 -21.578 1 95.5 368 ASN A O 1
ATOM 2827 N N . MET B 1 1 ? -29.672 12.203 -1.858 1 91.69 1 MET B N 1
ATOM 2828 C CA . MET B 1 1 ? -28.875 12.945 -2.836 1 91.69 1 MET B CA 1
ATOM 2829 C C . MET B 1 1 ? -27.969 12.008 -3.615 1 91.69 1 MET B C 1
ATOM 2831 O O . MET B 1 1 ? -27.156 11.289 -3.021 1 91.69 1 MET B O 1
ATOM 2835 N N . ILE B 1 2 ? -28.219 12.055 -4.902 1 97.19 2 ILE B N 1
ATOM 2836 C CA . ILE B 1 2 ? -27.562 11.086 -5.777 1 97.19 2 ILE B CA 1
ATOM 2837 C C . ILE B 1 2 ? -26.391 11.734 -6.488 1 97.19 2 ILE B C 1
ATOM 2839 O O . ILE B 1 2 ? -26.484 12.867 -6.961 1 97.19 2 ILE B O 1
ATOM 2843 N N . ILE B 1 3 ? -25.25 11.094 -6.488 1 98.62 3 ILE B N 1
ATOM 2844 C CA . ILE B 1 3 ? -24.062 11.562 -7.191 1 98.62 3 ILE B CA 1
ATOM 2845 C C . ILE B 1 3 ? -24.281 11.461 -8.695 1 98.62 3 ILE B C 1
ATOM 2847 O O . ILE B 1 3 ? -24.578 10.375 -9.219 1 98.62 3 ILE B O 1
ATOM 2851 N N . THR B 1 4 ? -24.078 12.523 -9.414 1 98.44 4 THR B N 1
ATOM 2852 C CA . THR B 1 4 ? -24.375 12.531 -10.836 1 98.44 4 THR B CA 1
ATOM 2853 C C . THR B 1 4 ? -23.109 12.719 -11.664 1 98.44 4 THR B C 1
ATOM 2855 O O . THR B 1 4 ? -23.047 12.312 -12.828 1 98.44 4 THR B O 1
ATOM 2858 N N . GLN B 1 5 ? -22.188 13.352 -11.047 1 98.5 5 GLN B N 1
ATOM 2859 C CA . GLN B 1 5 ? -20.953 13.695 -11.75 1 98.5 5 GLN B CA 1
ATOM 2860 C C . GLN B 1 5 ? -19.781 13.859 -10.781 1 98.5 5 GLN B C 1
ATOM 2862 O O . GLN B 1 5 ? -19.969 14.336 -9.656 1 98.5 5 GLN B O 1
ATOM 2867 N N . VAL B 1 6 ? -18.625 13.414 -11.227 1 98.88 6 VAL B N 1
ATOM 2868 C CA . VAL B 1 6 ? -17.406 13.633 -10.469 1 98.88 6 VAL B CA 1
ATOM 2869 C C . VAL B 1 6 ? -16.359 14.289 -11.367 1 98.88 6 VAL B C 1
ATOM 2871 O O . VAL B 1 6 ? -16.109 13.836 -12.484 1 98.88 6 VAL B O 1
ATOM 2874 N N . GLU B 1 7 ? -15.805 15.367 -10.906 1 98.88 7 GLU B N 1
ATOM 2875 C CA . GLU B 1 7 ? -14.672 16 -11.578 1 98.88 7 GLU B CA 1
ATOM 2876 C C . GLU B 1 7 ? -13.375 15.758 -10.82 1 98.88 7 GLU B C 1
ATOM 2878 O O . GLU B 1 7 ? -13.344 15.852 -9.594 1 98.88 7 GLU B O 1
ATOM 2883 N N . LEU B 1 8 ? -12.375 15.406 -11.523 1 98.94 8 LEU B N 1
ATOM 2884 C CA . LEU B 1 8 ? -11.023 15.273 -10.992 1 98.94 8 LEU B CA 1
ATOM 2885 C C . LEU B 1 8 ? -10.078 16.266 -11.664 1 98.94 8 LEU B C 1
ATOM 2887 O O . LEU B 1 8 ? -10.133 16.469 -12.883 1 98.94 8 LEU B O 1
ATOM 2891 N N . TYR B 1 9 ? -9.273 16.969 -10.867 1 98.94 9 TYR B N 1
ATOM 2892 C CA . TYR B 1 9 ? -8.297 17.922 -11.391 1 98.94 9 TYR B CA 1
ATOM 2893 C C . TYR B 1 9 ? -6.891 17.562 -10.93 1 98.94 9 TYR B C 1
ATOM 2895 O O . TYR B 1 9 ? -6.672 17.25 -9.758 1 98.94 9 TYR B O 1
ATOM 2903 N N . LYS B 1 10 ? -5.891 17.531 -11.828 1 98.75 10 LYS B N 1
ATOM 2904 C CA . LYS B 1 10 ? -4.496 17.578 -11.414 1 98.75 10 LYS B CA 1
ATOM 2905 C C . LYS B 1 10 ? -4.102 18.984 -10.984 1 98.75 10 LYS B C 1
ATOM 2907 O O . LYS B 1 10 ? -4.258 19.938 -11.75 1 98.75 10 LYS B O 1
ATOM 2912 N N . SER B 1 11 ? -3.623 19.125 -9.773 1 98.62 11 SER B N 1
ATOM 2913 C CA . SER B 1 11 ? -3.354 20.438 -9.227 1 98.62 11 SER B CA 1
ATOM 2914 C C . SER B 1 11 ? -1.916 20.547 -8.727 1 98.62 11 SER B C 1
ATOM 2916 O O . SER B 1 11 ? -1.661 20.453 -7.523 1 98.62 11 SER B O 1
ATOM 2918 N N . PRO B 1 12 ? -0.947 20.75 -9.602 1 98.12 12 PRO B N 1
ATOM 2919 C CA . PRO B 1 12 ? 0.421 21.047 -9.164 1 98.12 12 PRO B CA 1
ATOM 2920 C C . PRO B 1 12 ? 0.598 22.484 -8.703 1 98.12 12 PRO B C 1
ATOM 2922 O O . PRO B 1 12 ? 0.4 23.422 -9.484 1 98.12 12 PRO B O 1
ATOM 2925 N N . VAL B 1 13 ? 0.895 22.672 -7.43 1 98 13 VAL B N 1
ATOM 2926 C CA . VAL B 1 13 ? 1.139 24.016 -6.895 1 98 13 VAL B CA 1
ATOM 2927 C C . VAL B 1 13 ? 2.619 24.172 -6.562 1 98 13 VAL B C 1
ATOM 2929 O O . VAL B 1 13 ? 3.166 23.422 -5.754 1 98 13 VAL B O 1
ATOM 2932 N N . LYS B 1 14 ? 3.248 25.141 -7.145 1 98.19 14 LYS B N 1
ATOM 2933 C CA . LYS B 1 14 ? 4.668 25.391 -6.898 1 98.19 14 LYS B CA 1
ATOM 2934 C C . LYS B 1 14 ? 4.902 25.859 -5.465 1 98.19 14 LYS B C 1
ATOM 2936 O O . LYS B 1 14 ? 4.145 26.672 -4.941 1 98.19 14 LYS B O 1
ATOM 2941 N N . LEU B 1 15 ? 5.969 25.297 -4.836 1 98.5 15 LEU B N 1
ATOM 2942 C CA . LEU B 1 15 ? 6.367 25.734 -3.502 1 98.5 15 LEU B CA 1
ATOM 2943 C C . LEU B 1 15 ? 7.328 26.922 -3.58 1 98.5 15 LEU B C 1
ATOM 2945 O O . LEU B 1 15 ? 8.078 27.062 -4.551 1 98.5 15 LEU B O 1
ATOM 2949 N N . LYS B 1 16 ? 7.289 27.797 -2.555 1 98.06 16 LYS B N 1
ATOM 2950 C CA . LYS B 1 16 ? 8.227 28.922 -2.477 1 98.06 16 LYS B CA 1
ATOM 2951 C C . LYS B 1 16 ? 9.664 28.422 -2.42 1 98.06 16 LYS B C 1
ATOM 2953 O O . LYS B 1 16 ? 10.562 29.016 -3.014 1 98.06 16 LYS B O 1
ATOM 2958 N N . GLU B 1 17 ? 9.922 27.391 -1.656 1 97.19 17 GLU B N 1
ATOM 2959 C CA . GLU B 1 17 ? 11.172 26.656 -1.515 1 97.19 17 GLU B CA 1
ATOM 2960 C C . GLU B 1 17 ? 10.938 25.156 -1.506 1 97.19 17 GLU B C 1
ATOM 2962 O O . GLU B 1 17 ? 9.867 24.688 -1.104 1 97.19 17 GLU B O 1
ATOM 2967 N N . PRO B 1 18 ? 11.969 24.453 -1.982 1 97.38 18 PRO B N 1
ATOM 2968 C CA . PRO B 1 18 ? 11.789 23 -1.938 1 97.38 18 PRO B CA 1
ATOM 2969 C C . PRO B 1 18 ? 11.523 22.484 -0.527 1 97.38 18 PRO B C 1
ATOM 2971 O O . PRO B 1 18 ? 12.109 22.984 0.438 1 97.38 18 PRO B O 1
ATOM 2974 N N . PHE B 1 19 ? 10.578 21.625 -0.422 1 97.5 19 PHE B N 1
ATOM 2975 C CA . PHE B 1 19 ? 10.312 20.906 0.82 1 97.5 19 PHE B CA 1
ATOM 2976 C C . PHE B 1 19 ? 11.148 19.625 0.901 1 97.5 19 PHE B C 1
ATOM 2978 O O . PHE B 1 19 ? 11.008 18.734 0.069 1 97.5 19 PHE B O 1
ATOM 2985 N N . LYS B 1 20 ? 12.078 19.562 1.873 1 96.75 20 LYS B N 1
ATOM 2986 C CA . LYS B 1 20 ? 13.055 18.469 1.95 1 96.75 20 LYS B CA 1
ATOM 2987 C C . LYS B 1 20 ? 12.859 17.641 3.217 1 96.75 20 LYS B C 1
ATOM 2989 O O . LYS B 1 20 ? 12.859 18.188 4.324 1 96.75 20 LYS B O 1
ATOM 2994 N N . ILE B 1 21 ? 12.633 16.328 3.049 1 95.69 21 ILE B N 1
ATOM 2995 C CA . ILE B 1 21 ? 12.625 15.391 4.164 1 95.69 21 ILE B CA 1
ATOM 2996 C C . ILE B 1 21 ? 13.609 14.25 3.893 1 95.69 21 ILE B C 1
ATOM 2998 O O . ILE B 1 21 ? 14.219 14.195 2.822 1 95.69 21 ILE B O 1
ATOM 3002 N N . SER B 1 22 ? 13.734 13.336 4.863 1 95.25 22 SER B N 1
ATOM 3003 C CA . SER B 1 22 ? 14.703 12.25 4.727 1 95.25 22 SER B CA 1
ATOM 3004 C C . SER B 1 22 ? 14.359 11.352 3.547 1 95.25 22 SER B C 1
ATOM 3006 O O . SER B 1 22 ? 15.227 10.656 3.018 1 95.25 22 SER B O 1
ATOM 3008 N N . LEU B 1 23 ? 13.109 11.461 3.055 1 95.19 23 LEU B N 1
ATOM 3009 C CA . LEU B 1 23 ? 12.641 10.547 2.018 1 95.19 23 LEU B CA 1
ATOM 3010 C C . LEU B 1 23 ? 12.703 11.211 0.644 1 95.19 23 LEU B C 1
ATOM 3012 O O . LEU B 1 23 ? 12.383 10.578 -0.366 1 95.19 23 LEU B O 1
ATOM 3016 N N . GLY B 1 24 ? 13.07 12.508 0.635 1 94.12 24 GLY B N 1
ATOM 3017 C CA . GLY B 1 24 ? 13.211 13.125 -0.672 1 94.12 24 GLY B CA 1
ATOM 3018 C C . GLY B 1 24 ? 12.891 14.609 -0.664 1 94.12 24 GLY B C 1
ATOM 3019 O O . GLY B 1 24 ? 12.711 15.211 0.401 1 94.12 24 GLY B O 1
ATOM 3020 N N . ILE B 1 25 ? 12.898 15.156 -1.903 1 96.25 25 ILE B N 1
ATOM 3021 C CA . ILE B 1 25 ? 12.695 16.594 -2.098 1 96.25 25 ILE B CA 1
ATOM 3022 C C . ILE B 1 25 ? 11.477 16.828 -2.99 1 96.25 25 ILE B C 1
ATOM 3024 O O . ILE B 1 25 ? 11.305 16.141 -4.004 1 96.25 25 ILE B O 1
ATOM 3028 N N . LEU B 1 26 ? 10.633 17.766 -2.568 1 97.31 26 LEU B N 1
ATOM 3029 C CA . LEU B 1 26 ? 9.484 18.156 -3.373 1 97.31 26 LEU B CA 1
ATOM 3030 C C . LEU B 1 26 ? 9.555 19.641 -3.721 1 97.31 26 LEU B C 1
ATOM 3032 O O . LEU B 1 26 ? 9.82 20.484 -2.855 1 97.31 26 LEU B O 1
ATOM 3036 N N . THR B 1 27 ? 9.312 19.938 -4.973 1 98.12 27 THR B N 1
ATOM 3037 C CA . THR B 1 27 ? 9.32 21.312 -5.422 1 98.12 27 THR B CA 1
ATOM 3038 C C . THR B 1 27 ? 7.906 21.812 -5.688 1 98.12 27 THR B C 1
ATOM 3040 O O . THR B 1 27 ? 7.68 23.016 -5.824 1 98.12 27 THR B O 1
ATOM 3043 N N . HIS B 1 28 ? 6.988 20.891 -5.82 1 98.38 28 HIS B N 1
ATOM 3044 C CA . HIS B 1 28 ? 5.574 21.156 -6.039 1 98.38 28 HIS B CA 1
ATOM 3045 C C . HIS B 1 28 ? 4.695 20.312 -5.129 1 98.38 28 HIS B C 1
ATOM 3047 O O . HIS B 1 28 ? 5.066 19.188 -4.781 1 98.38 28 HIS B O 1
ATOM 3053 N N . ALA B 1 29 ? 3.6 20.875 -4.668 1 98.25 29 ALA B N 1
ATOM 3054 C CA . ALA B 1 29 ? 2.482 20.078 -4.164 1 98.25 29 ALA B CA 1
ATOM 3055 C C . ALA B 1 29 ? 1.632 19.531 -5.309 1 98.25 29 ALA B C 1
ATOM 3057 O O . ALA B 1 29 ? 0.828 20.266 -5.895 1 98.25 29 ALA B O 1
ATOM 3058 N N . ASN B 1 30 ? 1.826 18.281 -5.613 1 98.5 30 ASN B N 1
ATOM 3059 C CA . ASN B 1 30 ? 1.108 17.641 -6.719 1 98.5 30 ASN B CA 1
ATOM 3060 C C . ASN B 1 30 ? -0.194 17 -6.246 1 98.5 30 ASN B C 1
ATOM 3062 O O . ASN B 1 30 ? -0.277 15.781 -6.113 1 98.5 30 ASN B O 1
ATOM 3066 N N . ASN B 1 31 ? -1.218 17.812 -6.059 1 98.81 31 ASN B N 1
ATOM 3067 C CA . ASN B 1 31 ? -2.473 17.406 -5.434 1 98.81 31 ASN B CA 1
ATOM 3068 C C . ASN B 1 31 ? -3.508 16.984 -6.473 1 98.81 31 ASN B C 1
ATOM 3070 O O . ASN B 1 31 ? -3.311 17.188 -7.672 1 98.81 31 ASN B O 1
ATOM 3074 N N . VAL B 1 32 ? -4.512 16.281 -6.074 1 98.94 32 VAL B N 1
ATOM 3075 C CA . VAL B 1 32 ? -5.695 15.984 -6.879 1 98.94 32 VAL B CA 1
ATOM 3076 C C . VAL B 1 32 ? -6.938 16.547 -6.195 1 98.94 32 VAL B C 1
ATOM 3078 O O . VAL B 1 32 ? -7.16 16.312 -5.004 1 98.94 32 VAL B O 1
ATOM 3081 N N . ILE B 1 33 ? -7.668 17.359 -6.953 1 98.94 33 ILE B N 1
ATOM 3082 C CA . ILE B 1 33 ? -8.922 17.938 -6.469 1 98.94 33 ILE B CA 1
ATOM 3083 C C . ILE B 1 33 ? -10.094 17.078 -6.938 1 98.94 33 ILE B C 1
ATOM 3085 O O . ILE B 1 33 ? -10.125 16.625 -8.094 1 98.94 33 ILE B O 1
ATOM 3089 N N . VAL B 1 34 ? -11.031 16.797 -6.059 1 98.94 34 VAL B N 1
ATOM 3090 C CA . VAL B 1 34 ? -12.25 16.062 -6.379 1 98.94 34 VAL B CA 1
ATOM 3091 C C . VAL B 1 34 ? -13.469 16.953 -6.145 1 98.94 34 VAL B C 1
ATOM 3093 O O . VAL B 1 34 ? -13.617 17.547 -5.078 1 98.94 34 VAL B O 1
ATOM 3096 N N . ARG B 1 35 ? -14.281 17.094 -7.102 1 98.88 35 ARG B N 1
ATOM 3097 C CA . ARG B 1 35 ? -15.594 17.719 -6.973 1 98.88 35 ARG B CA 1
ATOM 3098 C C . ARG B 1 35 ? -16.703 16.719 -7.285 1 98.88 35 ARG B C 1
ATOM 3100 O O . ARG B 1 35 ? -16.75 16.156 -8.383 1 98.88 35 ARG B O 1
ATOM 3107 N N . ILE B 1 36 ? -17.562 16.5 -6.344 1 98.88 36 ILE B N 1
ATOM 3108 C CA . ILE B 1 36 ? -18.688 15.586 -6.516 1 98.88 36 ILE B CA 1
ATOM 3109 C C . ILE B 1 36 ? -19.969 16.391 -6.664 1 98.88 36 ILE B C 1
ATOM 3111 O O . ILE B 1 36 ? -20.344 17.156 -5.77 1 98.88 36 ILE B O 1
ATOM 3115 N N . HIS B 1 37 ? -20.609 16.219 -7.754 1 98.5 37 HIS B N 1
ATOM 3116 C CA . HIS B 1 37 ? -21.875 16.891 -8.039 1 98.5 37 HIS B CA 1
ATOM 3117 C C . HIS B 1 37 ? -23.062 15.984 -7.703 1 98.5 37 HIS B C 1
ATOM 3119 O O . HIS B 1 37 ? -23 14.773 -7.914 1 98.5 37 HIS B O 1
ATOM 3125 N N . THR B 1 38 ? -24.109 16.609 -7.215 1 97.56 38 THR B N 1
ATOM 3126 C CA . THR B 1 38 ? -25.328 15.875 -6.879 1 97.56 38 THR B CA 1
ATOM 3127 C C . THR B 1 38 ? -26.516 16.375 -7.695 1 97.56 38 THR B C 1
ATOM 3129 O O . THR B 1 38 ? -26.469 17.469 -8.266 1 97.56 38 THR B O 1
ATOM 3132 N N . ALA B 1 39 ? -27.516 15.586 -7.707 1 94.19 39 ALA B N 1
ATOM 3133 C CA . ALA B 1 39 ? -28.734 15.945 -8.43 1 94.19 39 ALA B CA 1
ATOM 3134 C C . ALA B 1 39 ? -29.406 17.172 -7.816 1 94.19 39 ALA B C 1
ATOM 3136 O O . ALA B 1 39 ? -30.125 17.906 -8.5 1 94.19 39 ALA B O 1
ATOM 3137 N N . SER B 1 40 ? -29.125 17.438 -6.598 1 93 40 SER B N 1
ATOM 3138 C CA . SER B 1 40 ? -29.734 18.562 -5.902 1 93 40 SER B CA 1
ATOM 3139 C C . SER B 1 40 ? -28.969 19.859 -6.152 1 93 40 SER B C 1
ATOM 3141 O O . SER B 1 40 ? -29.359 20.938 -5.68 1 93 40 SER B O 1
ATOM 3143 N N . GLY B 1 41 ? -27.844 19.797 -6.824 1 93.38 41 GLY B N 1
ATOM 3144 C CA . GLY B 1 41 ? -27.094 20.984 -7.164 1 93.38 41 GLY B CA 1
ATOM 3145 C C . GLY B 1 41 ? -25.938 21.25 -6.211 1 93.38 41 GLY B C 1
ATOM 3146 O O . GLY B 1 41 ? -25.078 22.078 -6.492 1 93.38 41 GLY B O 1
ATOM 3147 N N . HIS B 1 42 ? -25.953 20.531 -5.098 1 96 42 HIS B N 1
ATOM 3148 C CA . HIS B 1 42 ? -24.844 20.672 -4.164 1 96 42 HIS B CA 1
ATOM 3149 C C . HIS B 1 42 ? -23.562 20.078 -4.738 1 96 42 HIS B C 1
ATOM 3151 O O . HIS B 1 42 ? -23.609 19.078 -5.469 1 96 42 HIS B O 1
ATOM 3157 N N . ILE B 1 43 ? -22.469 20.703 -4.457 1 98.19 43 ILE B N 1
ATOM 3158 C CA . ILE B 1 43 ? -21.156 20.234 -4.883 1 98.19 43 ILE B CA 1
ATOM 3159 C C . ILE B 1 43 ? -20.266 20 -3.662 1 98.19 43 ILE B C 1
ATOM 3161 O O . ILE B 1 43 ? -20.141 20.875 -2.801 1 98.19 43 ILE B O 1
ATOM 3165 N N . GLY B 1 44 ? -19.734 18.781 -3.535 1 98.75 44 GLY B N 1
ATOM 3166 C CA . GLY B 1 44 ? -18.766 18.484 -2.496 1 98.75 44 GLY B CA 1
ATOM 3167 C C . GLY B 1 44 ? -17.328 18.594 -2.969 1 98.75 44 GLY B C 1
ATOM 3168 O O . GLY B 1 44 ? -17 18.188 -4.09 1 98.75 44 GLY B O 1
ATOM 3169 N N . TYR B 1 45 ? -16.5 19.203 -2.119 1 98.81 45 TYR B N 1
ATOM 3170 C CA . TYR B 1 45 ? -15.086 19.375 -2.439 1 98.81 45 TYR B CA 1
ATOM 3171 C C . TYR B 1 45 ? -14.219 18.438 -1.605 1 98.81 45 TYR B C 1
ATOM 3173 O O . TYR B 1 45 ? -14.492 18.219 -0.422 1 98.81 45 TYR B O 1
ATOM 3181 N N . GLY B 1 46 ? -13.203 17.859 -2.209 1 98.81 46 GLY B N 1
ATOM 3182 C CA . GLY B 1 46 ? -12.133 17.125 -1.555 1 98.81 46 GLY B CA 1
ATOM 3183 C C . GLY B 1 46 ? -10.797 17.266 -2.25 1 98.81 46 GLY B C 1
ATOM 3184 O O . GLY B 1 46 ? -10.727 17.75 -3.381 1 98.81 46 GLY B O 1
ATOM 3185 N N . GLU B 1 47 ? -9.797 16.906 -1.517 1 98.75 47 GLU B N 1
ATOM 3186 C CA . GLU B 1 47 ? -8.43 17.016 -2.025 1 98.75 47 GLU B CA 1
ATOM 3187 C C . GLU B 1 47 ? -7.512 15.992 -1.36 1 98.75 47 GLU B C 1
ATOM 3189 O O . GLU B 1 47 ? -7.715 15.625 -0.202 1 98.75 47 GLU B O 1
ATOM 3194 N N . CYS B 1 48 ? -6.586 15.5 -2.113 1 98.56 48 CYS B N 1
ATOM 3195 C CA . CYS B 1 48 ? -5.496 14.734 -1.527 1 98.56 48 CYS B CA 1
ATOM 3196 C C . CYS B 1 48 ? -4.148 15.211 -2.051 1 98.56 48 CYS B C 1
ATOM 3198 O O . CYS B 1 48 ? -4.078 15.867 -3.094 1 98.56 48 CYS B O 1
ATOM 3200 N N . SER B 1 49 ? -3.172 15 -1.28 1 98.69 49 SER B N 1
ATOM 3201 C CA . SER B 1 49 ? -1.789 15.328 -1.617 1 98.69 49 SER B CA 1
ATOM 3202 C C . SER B 1 49 ? -0.908 14.086 -1.601 1 98.69 49 SER B C 1
ATOM 3204 O O . SER B 1 49 ? -0.226 13.812 -0.61 1 98.69 49 SER B O 1
ATOM 3206 N N . PRO B 1 50 ? -0.87 13.383 -2.742 1 98.56 50 PRO B N 1
ATOM 3207 C CA . PRO B 1 50 ? -0.102 12.141 -2.758 1 98.56 50 PRO B CA 1
ATOM 3208 C C . PRO B 1 50 ? 1.401 12.367 -2.621 1 98.56 50 PRO B C 1
ATOM 3210 O O . PRO B 1 50 ? 1.958 13.25 -3.283 1 98.56 50 PRO B O 1
ATOM 3213 N N . PHE B 1 51 ? 2.035 11.664 -1.727 1 98 51 PHE B N 1
ATOM 3214 C CA . PHE B 1 51 ? 3.48 11.57 -1.562 1 98 51 PHE B CA 1
ATOM 3215 C C . PHE B 1 51 ? 3.984 10.203 -2.027 1 98 51 PHE B C 1
ATOM 3217 O O . PHE B 1 51 ? 3.705 9.188 -1.396 1 98 51 PHE B O 1
ATOM 3224 N N . MET B 1 52 ? 4.797 10.195 -3.064 1 98.44 52 MET B N 1
ATOM 3225 C CA . MET B 1 52 ? 5.215 8.938 -3.67 1 98.44 52 MET B CA 1
ATOM 3226 C C . MET B 1 52 ? 5.926 8.055 -2.65 1 98.44 52 MET B C 1
ATOM 3228 O O . MET B 1 52 ? 5.684 6.848 -2.592 1 98.44 52 MET B O 1
ATOM 3232 N N . THR B 1 53 ? 6.684 8.625 -1.748 1 98.12 53 THR B N 1
ATOM 3233 C CA . THR B 1 53 ? 7.539 7.844 -0.863 1 98.12 53 THR B CA 1
ATOM 3234 C C . THR B 1 53 ? 6.805 7.484 0.424 1 98.12 53 THR B C 1
ATOM 3236 O O . THR B 1 53 ? 7.32 6.73 1.251 1 98.12 53 THR B O 1
ATOM 3239 N N . ILE B 1 54 ? 5.57 7.992 0.599 1 98.12 54 ILE B N 1
ATOM 3240 C CA . ILE B 1 54 ? 4.844 7.688 1.825 1 98.12 54 ILE B CA 1
ATOM 3241 C C . ILE B 1 54 ? 3.549 6.949 1.487 1 98.12 54 ILE B C 1
ATOM 3243 O O . ILE B 1 54 ? 3.326 5.828 1.946 1 98.12 54 ILE B O 1
ATOM 3247 N N . HIS B 1 55 ? 2.787 7.512 0.537 1 98.31 55 HIS B N 1
ATOM 3248 C CA . HIS B 1 55 ? 1.518 6.895 0.176 1 98.31 55 HIS B CA 1
ATOM 3249 C C . HIS B 1 55 ? 1.718 5.773 -0.841 1 98.31 55 HIS B C 1
ATOM 3251 O O . HIS B 1 55 ? 0.873 4.887 -0.969 1 98.31 55 HIS B O 1
ATOM 3257 N N . GLY B 1 56 ? 2.779 5.848 -1.624 1 98.62 56 GLY B N 1
ATOM 3258 C CA . GLY B 1 56 ? 2.896 5.016 -2.811 1 98.62 56 GLY B CA 1
ATOM 3259 C C . GLY B 1 56 ? 1.978 5.449 -3.938 1 98.62 56 GLY B C 1
ATOM 3260 O O . GLY B 1 56 ? 1.595 4.637 -4.781 1 98.62 56 GLY B O 1
ATOM 3261 N N . GLU B 1 57 ? 1.521 6.645 -3.898 1 98.88 57 GLU B N 1
ATOM 3262 C CA . GLU B 1 57 ? 0.671 7.281 -4.898 1 98.88 57 GLU B CA 1
ATOM 3263 C C . GLU B 1 57 ? 1.344 8.523 -5.488 1 98.88 57 GLU B C 1
ATOM 3265 O O . GLU B 1 57 ? 2.061 9.234 -4.785 1 98.88 57 GLU B O 1
ATOM 3270 N N . SER B 1 58 ? 1.185 8.789 -6.746 1 98.75 58 SER B N 1
ATOM 3271 C CA . SER B 1 58 ? 1.52 10.039 -7.418 1 98.75 58 SER B CA 1
ATOM 3272 C C . SER B 1 58 ? 0.264 10.781 -7.875 1 98.75 58 SER B C 1
ATOM 3274 O O . SER B 1 58 ? -0.837 10.227 -7.824 1 98.75 58 SER B O 1
ATOM 3276 N N . MET B 1 59 ? 0.464 12.016 -8.25 1 98.81 59 MET B N 1
ATOM 3277 C CA . MET B 1 59 ? -0.673 12.75 -8.797 1 98.81 59 MET B CA 1
ATOM 3278 C C . MET B 1 59 ? -1.292 12 -9.969 1 98.81 59 MET B C 1
ATOM 3280 O O . MET B 1 59 ? -2.516 11.906 -10.078 1 98.81 59 MET B O 1
ATOM 3284 N N . ASP B 1 60 ? -0.425 11.367 -10.789 1 98.88 60 ASP B N 1
ATOM 3285 C CA . ASP B 1 60 ? -0.889 10.664 -11.977 1 98.88 60 ASP B CA 1
ATOM 3286 C C . ASP B 1 60 ? -1.633 9.383 -11.602 1 98.88 60 ASP B C 1
ATOM 3288 O O . ASP B 1 60 ? -2.686 9.078 -12.172 1 98.88 60 ASP B O 1
ATOM 3292 N N . THR B 1 61 ? -1.077 8.602 -10.664 1 98.88 61 THR B N 1
ATOM 3293 C CA . THR B 1 61 ? -1.753 7.371 -10.273 1 98.88 61 THR B CA 1
ATOM 3294 C C . THR B 1 61 ? -3.045 7.676 -9.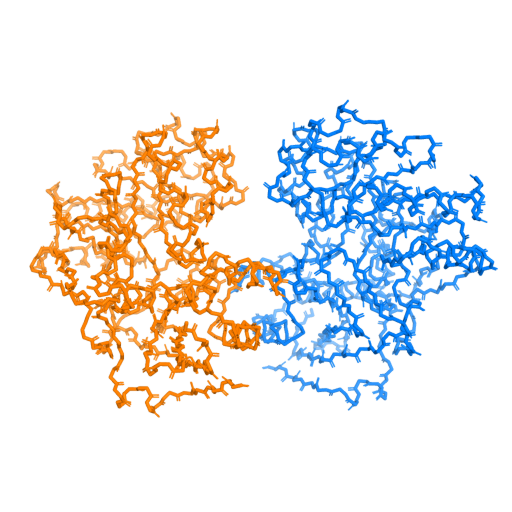516 1 98.88 61 THR B C 1
ATOM 3296 O O . THR B 1 61 ? -4.055 6.992 -9.703 1 98.88 61 THR B O 1
ATOM 3299 N N . ALA B 1 62 ? -3.016 8.688 -8.656 1 98.94 62 ALA B N 1
ATOM 3300 C CA . ALA B 1 62 ? -4.227 9.102 -7.953 1 98.94 62 ALA B CA 1
ATOM 3301 C C . ALA B 1 62 ? -5.305 9.547 -8.93 1 98.94 62 ALA B C 1
ATOM 3303 O O . ALA B 1 62 ? -6.488 9.258 -8.742 1 98.94 62 ALA B O 1
ATOM 3304 N N . PHE B 1 63 ? -4.855 10.281 -9.969 1 98.88 63 PHE B N 1
ATOM 3305 C CA . PHE B 1 63 ? -5.766 10.758 -11 1 98.88 63 PHE B CA 1
ATOM 3306 C C . PHE B 1 63 ? -6.453 9.586 -11.703 1 98.88 63 PHE B C 1
ATOM 3308 O O . PHE B 1 63 ? -7.66 9.633 -11.953 1 98.88 63 PHE B O 1
ATOM 3315 N N . ILE B 1 64 ? -5.754 8.5 -11.938 1 98.88 64 ILE B N 1
ATOM 3316 C CA . ILE B 1 64 ? -6.281 7.312 -12.594 1 98.88 64 ILE B CA 1
ATOM 3317 C C . ILE B 1 64 ? -7.215 6.566 -11.641 1 98.88 64 ILE B C 1
ATOM 3319 O O . ILE B 1 64 ? -8.344 6.223 -12.016 1 98.88 64 ILE B O 1
ATOM 3323 N N . VAL B 1 65 ? -6.789 6.328 -10.453 1 98.94 65 VAL B N 1
ATOM 3324 C CA . VAL B 1 65 ? -7.594 5.59 -9.484 1 98.94 65 VAL B CA 1
ATOM 3325 C C . VAL B 1 65 ? -8.867 6.371 -9.172 1 98.94 65 VAL B C 1
ATOM 3327 O O . VAL B 1 65 ? -9.938 5.781 -8.992 1 98.94 65 VAL B O 1
ATOM 3330 N N . GLY B 1 66 ? -8.703 7.719 -9.109 1 98.94 66 GLY B N 1
ATOM 3331 C CA . GLY B 1 66 ? -9.883 8.539 -8.906 1 98.94 66 GLY B CA 1
ATOM 3332 C C . GLY B 1 66 ? -10.977 8.281 -9.93 1 98.94 66 GLY B C 1
ATOM 3333 O O . GLY B 1 66 ? -12.164 8.352 -9.609 1 98.94 66 GLY B O 1
ATOM 3334 N N . GLN B 1 67 ? -10.57 8.016 -11.148 1 98.94 67 GLN B N 1
ATOM 3335 C CA . GLN B 1 67 ? -11.555 7.723 -12.188 1 98.94 67 GLN B CA 1
ATOM 3336 C C . GLN B 1 67 ? -12.289 6.418 -11.906 1 98.94 67 GLN B C 1
ATOM 3338 O O . GLN B 1 67 ? -13.5 6.32 -12.133 1 98.94 67 GLN B O 1
ATOM 3343 N N . TYR B 1 68 ? -11.539 5.371 -11.406 1 98.88 68 TYR B N 1
ATOM 3344 C CA . TYR B 1 68 ? -12.188 4.125 -11.016 1 98.88 68 TYR B CA 1
ATOM 3345 C C . TYR B 1 68 ? -13.219 4.363 -9.914 1 98.88 68 TYR B C 1
ATOM 3347 O O . TYR B 1 68 ? -14.328 3.836 -9.977 1 98.88 68 TYR B O 1
ATOM 3355 N N . LEU B 1 69 ? -12.805 5.148 -8.93 1 98.94 69 LEU B N 1
ATOM 3356 C CA . LEU B 1 69 ? -13.688 5.422 -7.801 1 98.94 69 LEU B CA 1
ATOM 3357 C C . LEU B 1 69 ? -14.922 6.195 -8.25 1 98.94 69 LEU B C 1
ATOM 3359 O O . LEU B 1 69 ? -16.047 5.887 -7.836 1 98.94 69 LEU B O 1
ATOM 3363 N N . ALA B 1 70 ? -14.672 7.215 -9.094 1 98.94 70 ALA B N 1
ATOM 3364 C CA . ALA B 1 70 ? -15.766 8.031 -9.609 1 98.94 70 ALA B CA 1
ATOM 3365 C C . ALA B 1 70 ? -16.812 7.172 -10.32 1 98.94 70 ALA B C 1
ATOM 3367 O O . ALA B 1 70 ? -18.016 7.293 -10.055 1 98.94 70 ALA B O 1
ATOM 3368 N N . LYS B 1 71 ? -16.406 6.293 -11.203 1 98.75 71 LYS B N 1
ATOM 3369 C CA . LYS B 1 71 ? -17.312 5.418 -11.945 1 98.75 71 LYS B CA 1
ATOM 3370 C C . LYS B 1 71 ? -18.125 4.551 -11 1 98.75 71 LYS B C 1
ATOM 3372 O O . LYS B 1 71 ? -19.312 4.281 -11.258 1 98.75 71 LYS B O 1
ATOM 3377 N N . GLY B 1 72 ? -17.5 4.129 -9.938 1 98.56 72 GLY B N 1
ATOM 3378 C CA . GLY B 1 72 ? -18.203 3.291 -8.969 1 98.56 72 GLY B CA 1
ATOM 3379 C C . GLY B 1 72 ? -19.219 4.051 -8.148 1 98.56 72 GLY B C 1
ATOM 3380 O O . GLY B 1 72 ? -20.234 3.484 -7.742 1 98.56 72 GLY B O 1
ATOM 3381 N N . LEU B 1 73 ? -18.953 5.312 -7.887 1 98.69 73 LEU B N 1
ATOM 3382 C CA . LEU B 1 73 ? -19.781 6.07 -6.949 1 98.69 73 LEU B CA 1
ATOM 3383 C C . LEU B 1 73 ? -20.953 6.727 -7.668 1 98.69 73 LEU B C 1
ATOM 3385 O O . LEU B 1 73 ? -21.938 7.098 -7.031 1 98.69 73 LEU B O 1
ATOM 3389 N N . ILE B 1 74 ? -20.828 6.984 -9 1 98.62 74 ILE B N 1
ATOM 3390 C CA . ILE B 1 74 ? -21.906 7.609 -9.758 1 98.62 74 ILE B CA 1
ATOM 3391 C C . ILE B 1 74 ? -23.188 6.809 -9.578 1 98.62 74 ILE B C 1
ATOM 3393 O O . ILE B 1 74 ? -23.188 5.582 -9.68 1 98.62 74 ILE B O 1
ATOM 3397 N N . GLY B 1 75 ? -24.234 7.441 -9.234 1 98.19 75 GLY B N 1
ATOM 3398 C CA . GLY B 1 75 ? -25.531 6.809 -9.07 1 98.19 75 GLY B CA 1
ATOM 3399 C C . GLY B 1 75 ? -25.828 6.422 -7.637 1 98.19 75 GLY B C 1
ATOM 3400 O O . GLY B 1 75 ? -26.969 6.062 -7.305 1 98.19 75 GLY B O 1
ATOM 3401 N N . THR B 1 76 ? -24.875 6.527 -6.773 1 98.12 76 THR B N 1
ATOM 3402 C CA . THR B 1 76 ? -25.078 6.203 -5.363 1 98.12 76 THR B CA 1
ATOM 3403 C C . THR B 1 76 ? -25.484 7.445 -4.578 1 98.12 76 THR B C 1
ATOM 3405 O O . THR B 1 76 ? -25.391 8.562 -5.082 1 98.12 76 THR B O 1
ATOM 3408 N N . SER B 1 77 ? -26.016 7.27 -3.393 1 98.19 77 SER B N 1
ATOM 3409 C CA . SER B 1 77 ? -26.344 8.383 -2.504 1 98.19 77 SER B CA 1
ATOM 3410 C C . SER B 1 77 ? -25.078 8.93 -1.826 1 98.19 77 SER B C 1
ATOM 3412 O O . SER B 1 77 ? -24.359 8.188 -1.164 1 98.19 77 SER B O 1
ATOM 3414 N N . CYS B 1 78 ? -24.891 10.195 -1.94 1 97.44 78 CYS B N 1
ATOM 3415 C CA . CYS B 1 78 ? -23.719 10.812 -1.33 1 97.44 78 CYS B CA 1
ATOM 3416 C C . CYS B 1 78 ? -23.844 10.844 0.188 1 97.44 78 CYS B C 1
ATOM 3418 O O . CYS B 1 78 ? -22.859 11.062 0.894 1 97.44 78 CYS B O 1
ATOM 3420 N N . LEU B 1 79 ? -25 10.578 0.741 1 98.06 79 LEU B N 1
ATOM 3421 C CA . LEU B 1 79 ? -25.219 10.633 2.182 1 98.06 79 LEU B CA 1
ATOM 3422 C C . LEU B 1 79 ? -24.891 9.289 2.832 1 98.06 79 LEU B C 1
ATOM 3424 O O . LEU B 1 79 ? -24.734 9.211 4.055 1 98.06 79 LEU B O 1
ATOM 3428 N N . ASP B 1 80 ? -24.844 8.242 2.043 1 98 80 ASP B N 1
ATOM 3429 C CA . ASP B 1 80 ? -24.438 6.941 2.553 1 98 80 ASP B CA 1
ATOM 3430 C C . ASP B 1 80 ? -22.906 6.801 2.527 1 98 80 ASP B C 1
ATOM 3432 O O . ASP B 1 80 ? -22.375 5.953 1.813 1 98 80 ASP B O 1
ATOM 3436 N N . ILE B 1 81 ? -22.266 7.547 3.35 1 98.44 81 ILE B N 1
ATOM 3437 C CA . ILE B 1 81 ? -20.812 7.711 3.316 1 98.44 81 ILE B CA 1
ATOM 3438 C C . ILE B 1 81 ? -20.141 6.383 3.645 1 98.44 81 ILE B C 1
ATOM 3440 O O . ILE B 1 81 ? -19.141 6.012 3.018 1 98.44 81 ILE B O 1
ATOM 3444 N N . VAL B 1 82 ? -20.625 5.633 4.617 1 97.19 82 VAL B N 1
ATOM 3445 C CA . VAL B 1 82 ? -20.047 4.371 5.051 1 97.19 82 VAL B CA 1
ATOM 3446 C C . VAL B 1 82 ? -20.062 3.369 3.896 1 97.19 82 VAL B C 1
ATOM 3448 O O . VAL B 1 82 ? -19.047 2.748 3.59 1 97.19 82 VAL B O 1
ATOM 3451 N N . SER B 1 83 ? -21.234 3.246 3.191 1 97.88 83 SER B N 1
ATOM 3452 C CA . SER B 1 83 ? -21.344 2.326 2.062 1 97.88 83 SER B CA 1
ATOM 3453 C C . SER B 1 83 ? -20.422 2.738 0.92 1 97.88 83 SER B C 1
ATOM 3455 O O . SER B 1 83 ? -19.828 1.886 0.252 1 97.88 83 SER B O 1
ATOM 3457 N N . ASN B 1 84 ? -20.328 4.066 0.686 1 98.62 84 ASN B N 1
ATOM 3458 C CA . ASN B 1 84 ? -19.438 4.555 -0.37 1 98.62 84 ASN B CA 1
ATOM 3459 C C . ASN B 1 84 ? -17.969 4.293 -0.04 1 98.62 84 ASN B C 1
ATOM 3461 O O . ASN B 1 84 ? -17.172 3.992 -0.93 1 98.62 84 ASN B O 1
ATOM 3465 N N . SER B 1 85 ? -17.641 4.434 1.263 1 98.38 85 SER B N 1
ATOM 3466 C CA . SER B 1 85 ? -16.281 4.133 1.679 1 98.38 85 SER B CA 1
ATOM 3467 C C . SER B 1 85 ? -15.945 2.658 1.461 1 98.38 85 SER B C 1
ATOM 3469 O O . SER B 1 85 ? -14.875 2.326 0.954 1 98.38 85 SER B O 1
ATOM 3471 N N . LEU B 1 86 ? -16.875 1.789 1.823 1 97.5 86 LEU B N 1
ATOM 3472 C CA . LEU B 1 86 ? -16.688 0.355 1.632 1 97.5 86 LEU B CA 1
ATOM 3473 C C . LEU B 1 86 ? -16.594 0.013 0.149 1 97.5 86 LEU B C 1
ATOM 3475 O O . LEU B 1 86 ? -15.812 -0.861 -0.243 1 97.5 86 LEU B O 1
ATOM 3479 N N . LEU B 1 87 ? -17.406 0.703 -0.652 1 98.38 87 LEU B N 1
ATOM 3480 C CA . LEU B 1 87 ? -17.375 0.497 -2.096 1 98.38 87 LEU B CA 1
ATOM 3481 C C . LEU B 1 87 ? -16.016 0.871 -2.676 1 98.38 87 LEU B C 1
ATOM 3483 O O . LEU B 1 87 ? -15.477 0.143 -3.51 1 98.38 87 LEU B O 1
ATOM 3487 N N . MET B 1 88 ? -15.461 1.983 -2.256 1 98.81 88 MET B N 1
ATOM 3488 C CA . MET B 1 88 ? -14.148 2.408 -2.736 1 98.81 88 MET B CA 1
ATOM 3489 C C . MET B 1 88 ? -13.078 1.397 -2.35 1 98.81 88 MET B C 1
ATOM 3491 O O . MET B 1 88 ? -12.188 1.094 -3.146 1 98.81 88 MET B O 1
ATOM 3495 N N . ASP B 1 89 ? -13.18 0.856 -1.135 1 98.06 89 ASP B N 1
ATOM 3496 C CA . ASP B 1 89 ? -12.242 -0.163 -0.685 1 98.06 89 ASP B CA 1
ATOM 3497 C C . ASP B 1 89 ? -12.359 -1.431 -1.527 1 98.06 89 ASP B C 1
ATOM 3499 O O . ASP B 1 89 ? -11.359 -2.102 -1.793 1 98.06 89 ASP B O 1
ATOM 3503 N N . ALA B 1 90 ? -13.562 -1.77 -1.921 1 97.75 90 ALA B N 1
ATOM 3504 C CA . ALA B 1 90 ? -13.805 -2.973 -2.713 1 97.75 90 ALA B CA 1
ATOM 3505 C C . ALA B 1 90 ? -13.289 -2.805 -4.141 1 97.75 90 ALA B C 1
ATOM 3507 O O . ALA B 1 90 ? -12.898 -3.781 -4.785 1 97.75 90 ALA B O 1
ATOM 3508 N N . ILE B 1 91 ? -13.25 -1.573 -4.621 1 98.56 91 ILE B N 1
ATOM 3509 C CA . ILE B 1 91 ? -12.836 -1.295 -5.992 1 98.56 91 ILE B CA 1
ATOM 3510 C C . ILE B 1 91 ? -11.328 -1.5 -6.125 1 98.56 91 ILE B C 1
ATOM 3512 O O . ILE B 1 91 ? -10.859 -2.115 -7.086 1 98.56 91 ILE B O 1
ATOM 3516 N N . ILE B 1 92 ? -10.633 -1.02 -5.148 1 98.75 92 ILE B N 1
ATOM 3517 C CA . ILE B 1 92 ? -9.18 -1.126 -5.227 1 98.75 92 ILE B CA 1
ATOM 3518 C C . ILE B 1 92 ? -8.586 -1.053 -3.822 1 98.75 92 ILE B C 1
ATOM 3520 O O . ILE B 1 92 ? -9 -0.226 -3.006 1 98.75 92 ILE B O 1
ATOM 3524 N N . TYR B 1 93 ? -7.652 -1.964 -3.523 1 98.31 93 TYR B N 1
ATOM 3525 C CA . TYR B 1 93 ? -6.949 -2.012 -2.244 1 98.31 93 TYR B CA 1
ATOM 3526 C C . TYR B 1 93 ? -5.992 -0.834 -2.105 1 98.31 93 TYR B C 1
ATOM 3528 O O . TYR B 1 93 ? -5.328 -0.447 -3.07 1 98.31 93 TYR B O 1
ATOM 3536 N N . GLY B 1 94 ? -5.82 -0.336 -0.895 1 98.31 94 GLY B N 1
ATOM 3537 C CA . GLY B 1 94 ? -4.902 0.772 -0.669 1 98.31 94 GLY B CA 1
ATOM 3538 C C . GLY B 1 94 ? -5.391 2.078 -1.272 1 98.31 94 GLY B C 1
ATOM 3539 O O . GLY B 1 94 ? -6.559 2.441 -1.121 1 98.31 94 GLY B O 1
ATOM 3540 N N . ASN B 1 95 ? -4.512 2.859 -1.754 1 98.88 95 ASN B N 1
ATOM 3541 C CA . ASN B 1 95 ? -4.832 4.137 -2.381 1 98.88 95 ASN B CA 1
ATOM 3542 C C . ASN B 1 95 ? -5.625 5.039 -1.44 1 98.88 95 ASN B C 1
ATOM 3544 O O . ASN B 1 95 ? -6.672 5.57 -1.818 1 98.88 95 ASN B O 1
ATOM 3548 N N . SER B 1 96 ? -5.078 5.145 -0.22 1 98.88 96 SER B N 1
ATOM 3549 C CA . SER B 1 96 ? -5.777 5.875 0.833 1 98.88 96 SER B CA 1
ATOM 3550 C C . SER B 1 96 ? -5.801 7.375 0.543 1 98.88 96 SER B C 1
ATOM 3552 O O . SER B 1 96 ? -6.754 8.062 0.906 1 98.88 96 SER B O 1
ATOM 3554 N N . CYS B 1 97 ? -4.781 7.871 -0.164 1 98.88 97 CYS B N 1
ATOM 3555 C CA . CYS B 1 97 ? -4.68 9.305 -0.404 1 98.88 97 CYS B CA 1
ATOM 3556 C C . CYS B 1 97 ? -5.82 9.797 -1.286 1 98.88 97 CYS B C 1
ATOM 3558 O O . CYS B 1 97 ? -6.562 10.703 -0.903 1 98.88 97 CYS B O 1
ATOM 3560 N N . ILE B 1 98 ? -6.051 9.133 -2.402 1 98.94 98 ILE B N 1
ATOM 3561 C CA . ILE B 1 98 ? -7.105 9.578 -3.309 1 98.94 98 ILE B CA 1
ATOM 3562 C C . ILE B 1 98 ? -8.469 9.25 -2.709 1 98.94 98 ILE B C 1
ATOM 3564 O O . ILE B 1 98 ? -9.43 10 -2.889 1 98.94 98 ILE B O 1
ATOM 3568 N N . LYS B 1 99 ? -8.57 8.148 -1.979 1 98.94 99 LYS B N 1
ATOM 3569 C CA . LYS B 1 99 ? -9.828 7.82 -1.315 1 98.94 99 LYS B CA 1
ATOM 3570 C C . LYS B 1 99 ? -10.211 8.898 -0.305 1 98.94 99 LYS B C 1
ATOM 3572 O O . LYS B 1 99 ? -11.398 9.188 -0.118 1 98.94 99 LYS B O 1
ATOM 3577 N N . SER B 1 100 ? -9.211 9.477 0.292 1 98.94 100 SER B N 1
ATOM 3578 C CA . SER B 1 100 ? -9.484 10.523 1.272 1 98.94 100 SER B CA 1
ATOM 3579 C C . SER B 1 100 ? -10.133 11.742 0.619 1 98.94 100 SER B C 1
ATOM 3581 O O . SER B 1 100 ? -11 12.383 1.212 1 98.94 100 SER B O 1
ATOM 3583 N N . ALA B 1 101 ? -9.703 12.086 -0.601 1 98.94 101 ALA B N 1
ATOM 3584 C CA . ALA B 1 101 ? -10.297 13.219 -1.311 1 98.94 101 ALA B CA 1
ATOM 3585 C C . ALA B 1 101 ? -11.781 13 -1.558 1 98.94 101 ALA B C 1
ATOM 3587 O O . ALA B 1 101 ? -12.594 13.898 -1.343 1 98.94 101 ALA B O 1
ATOM 3588 N N . PHE B 1 102 ? -12.109 11.781 -1.956 1 98.94 102 PHE B N 1
ATOM 3589 C CA . PHE B 1 102 ? -13.508 11.445 -2.186 1 98.94 102 PHE B CA 1
ATOM 3590 C C . PHE B 1 102 ? -14.289 11.469 -0.879 1 98.94 102 PHE B C 1
ATOM 3592 O O . PHE B 1 102 ? -15.406 12 -0.829 1 98.94 102 PHE B O 1
ATOM 3599 N N . ASN B 1 103 ? -13.703 10.883 0.141 1 98.94 103 ASN B N 1
ATOM 3600 C CA . ASN B 1 103 ? -14.359 10.805 1.443 1 98.94 103 ASN B CA 1
ATOM 3601 C C . ASN B 1 103 ? -14.625 12.195 2.012 1 98.94 103 ASN B C 1
ATOM 3603 O O . ASN B 1 103 ? -15.711 12.461 2.531 1 98.94 103 ASN B O 1
ATOM 3607 N N . ILE B 1 104 ? -13.672 13.094 1.879 1 98.94 104 ILE B N 1
ATOM 3608 C CA . ILE B 1 104 ? -13.82 14.469 2.328 1 98.94 104 ILE B CA 1
ATOM 3609 C C . ILE B 1 104 ? -14.969 15.141 1.57 1 98.94 104 ILE B C 1
ATOM 3611 O O . ILE B 1 104 ? -15.805 15.82 2.172 1 98.94 104 ILE B O 1
ATOM 3615 N N . ALA B 1 105 ? -15 14.914 0.255 1 98.94 105 ALA B N 1
ATOM 3616 C CA . ALA B 1 105 ? -16.062 15.508 -0.56 1 98.94 105 ALA B CA 1
ATOM 3617 C C . ALA B 1 105 ? -17.438 15 -0.12 1 98.94 105 ALA B C 1
ATOM 3619 O O . ALA B 1 105 ? -18.406 15.766 -0.086 1 98.94 105 ALA B O 1
ATOM 3620 N N . LEU B 1 106 ? -17.547 13.734 0.204 1 98.94 106 LEU B N 1
ATOM 3621 C CA . LEU B 1 106 ? -18.797 13.164 0.666 1 98.94 106 LEU B CA 1
ATOM 3622 C C . LEU B 1 106 ? -19.219 13.781 1.998 1 98.94 106 LEU B C 1
ATOM 3624 O O . LEU B 1 106 ? -20.391 14.109 2.195 1 98.94 106 LEU B O 1
ATOM 3628 N N . TYR B 1 107 ? -18.297 13.906 2.904 1 98.94 107 TYR B N 1
ATOM 3629 C CA . TYR B 1 107 ? -18.594 14.523 4.191 1 98.94 107 TYR B CA 1
ATOM 3630 C C . TYR B 1 107 ? -18.984 15.984 4.02 1 98.94 107 TYR B C 1
ATOM 3632 O O . TYR B 1 107 ? -19.844 16.5 4.746 1 98.94 107 TYR B O 1
ATOM 3640 N N . ASP B 1 108 ? -18.312 16.688 3.088 1 98.94 108 ASP B N 1
ATOM 3641 C CA . ASP B 1 108 ? -18.703 18.062 2.768 1 98.94 108 ASP B CA 1
ATOM 3642 C C . ASP B 1 108 ? -20.172 18.141 2.365 1 98.94 108 ASP B C 1
ATOM 3644 O O . ASP B 1 108 ? -20.922 18.938 2.906 1 98.94 108 ASP B O 1
ATOM 3648 N N . LEU B 1 109 ? -20.562 17.266 1.458 1 98.81 109 LEU B N 1
ATOM 3649 C CA . LEU B 1 109 ? -21.938 17.234 0.977 1 98.81 109 LEU B CA 1
ATOM 3650 C C . LEU B 1 109 ? -22.906 16.922 2.115 1 98.81 109 LEU B C 1
ATOM 3652 O O . LEU B 1 109 ? -23.969 17.547 2.225 1 98.81 109 LEU B O 1
ATOM 3656 N N . ALA B 1 110 ? -22.547 15.938 2.934 1 98.69 110 ALA B N 1
ATOM 3657 C CA . ALA B 1 110 ? -23.406 15.547 4.043 1 98.69 110 ALA B CA 1
ATOM 3658 C C . ALA B 1 110 ? -23.594 16.703 5.023 1 98.69 110 ALA B C 1
ATOM 3660 O O . ALA B 1 110 ? -24.703 16.953 5.496 1 98.69 110 ALA B O 1
ATOM 3661 N N . ALA B 1 111 ? -22.516 17.375 5.359 1 98.81 111 ALA B N 1
ATOM 3662 C CA . ALA B 1 111 ? -22.578 18.516 6.277 1 98.81 111 ALA B CA 1
ATOM 3663 C C . ALA B 1 111 ? -23.375 19.656 5.676 1 98.81 111 ALA B C 1
ATOM 3665 O O . ALA B 1 111 ? -24.141 20.328 6.379 1 98.81 111 ALA B O 1
ATOM 3666 N N . GLN B 1 112 ? -23.219 19.938 4.355 1 98.5 112 GLN B N 1
ATOM 3667 C CA . GLN B 1 112 ? -24.031 20.922 3.662 1 98.5 112 GLN B CA 1
ATOM 3668 C C . GLN B 1 112 ? -25.516 20.578 3.793 1 98.5 112 GLN B C 1
ATOM 3670 O O . GLN B 1 112 ? -26.344 21.453 4.102 1 98.5 112 GLN B O 1
ATOM 3675 N N . HIS B 1 113 ? -25.781 19.359 3.482 1 98 113 HIS B N 1
ATOM 3676 C CA . HIS B 1 113 ? -27.172 18.891 3.529 1 98 113 HIS B CA 1
ATOM 3677 C C . HIS B 1 113 ? -27.766 19.109 4.914 1 98 113 HIS B C 1
ATOM 3679 O O . HIS B 1 113 ? -28.953 19.422 5.035 1 98 113 HIS B O 1
ATOM 3685 N N . ALA B 1 114 ? -26.969 18.969 5.949 1 98.06 114 ALA B N 1
ATOM 3686 C CA . ALA B 1 114 ? -27.406 19.109 7.332 1 98.06 114 ALA B CA 1
ATOM 3687 C C . ALA B 1 114 ? -27.453 20.578 7.742 1 98.06 114 ALA B C 1
ATOM 3689 O O . ALA B 1 114 ? -27.984 20.922 8.805 1 98.06 114 ALA B O 1
ATOM 3690 N N . GLY B 1 115 ? -26.875 21.438 6.961 1 98.38 115 GLY B N 1
ATOM 3691 C CA . GLY B 1 115 ? -26.844 22.859 7.277 1 98.38 115 GLY B CA 1
ATOM 3692 C C . GLY B 1 115 ? -25.891 23.188 8.414 1 98.38 115 GLY B C 1
ATOM 3693 O O . GLY B 1 115 ? -26.109 24.141 9.156 1 98.38 115 GLY B O 1
ATOM 3694 N N . LEU B 1 116 ? -24.875 22.375 8.625 1 98.81 116 LEU B N 1
ATOM 3695 C CA . LEU B 1 116 ? -23.922 22.547 9.711 1 98.81 116 LEU B CA 1
ATOM 3696 C C . LEU B 1 116 ? -22.5 22.641 9.172 1 98.81 116 LEU B C 1
ATOM 3698 O O . LEU B 1 116 ? -22.172 22.047 8.148 1 98.81 116 LEU B O 1
ATOM 3702 N N . PRO B 1 117 ? -21.688 23.469 9.867 1 98.81 117 PRO B N 1
ATOM 3703 C CA . PRO B 1 117 ? -20.266 23.297 9.539 1 98.81 117 PRO B CA 1
ATOM 3704 C C . PRO B 1 117 ? -19.781 21.875 9.805 1 98.81 117 PRO B C 1
ATOM 3706 O O . PRO B 1 117 ? -20.297 21.188 10.688 1 98.81 117 PRO B O 1
ATOM 3709 N N . LEU B 1 118 ? -18.781 21.453 9.094 1 98.88 118 LEU B N 1
ATOM 3710 C CA . LEU B 1 118 ? -18.359 20.062 9.117 1 98.88 118 LEU B CA 1
ATOM 3711 C C . LEU B 1 118 ? -18.016 19.625 10.539 1 98.88 118 LEU B C 1
ATOM 3713 O O . LEU B 1 118 ? -18.375 18.516 10.961 1 98.88 118 LEU B O 1
ATOM 3717 N N . TYR B 1 119 ? -17.266 20.438 11.375 1 98.81 119 TYR B N 1
ATOM 3718 C CA . TYR B 1 119 ? -16.906 20.016 12.727 1 98.81 119 TYR B CA 1
ATOM 3719 C C . TYR B 1 119 ? -18.141 19.75 13.562 1 98.81 119 TYR B C 1
ATOM 3721 O O . TYR B 1 119 ? -18.172 18.797 14.359 1 98.81 119 TYR B O 1
ATOM 3729 N N . ALA B 1 120 ? -19.188 20.562 13.398 1 98.81 120 ALA B N 1
ATOM 3730 C CA . ALA B 1 120 ? -20.422 20.375 14.156 1 98.81 120 ALA B CA 1
ATOM 3731 C C . ALA B 1 120 ? -21.172 19.141 13.68 1 98.81 120 ALA B C 1
ATOM 3733 O O . ALA B 1 120 ? -21.734 18.406 14.492 1 98.81 120 ALA B O 1
ATOM 3734 N N . PHE B 1 121 ? -21.156 18.953 12.391 1 98.75 121 PHE B N 1
ATOM 3735 C CA . PHE B 1 121 ? -21.766 17.75 11.82 1 98.75 121 PHE B CA 1
ATOM 3736 C C . PHE B 1 121 ? -21.109 16.5 12.391 1 98.75 121 PHE B C 1
ATOM 3738 O O . PHE B 1 121 ? -21.781 15.492 12.609 1 98.75 121 PHE B O 1
ATOM 3745 N N . LEU B 1 122 ? -19.812 16.562 12.688 1 98.75 122 LEU B N 1
ATOM 3746 C CA . LEU B 1 122 ? -19.031 15.438 13.203 1 98.75 122 LEU B CA 1
ATOM 3747 C C . LEU B 1 122 ? -19.172 15.328 14.719 1 98.75 122 LEU B C 1
ATOM 3749 O O . LEU B 1 122 ? -18.594 14.43 15.336 1 98.75 122 LEU B O 1
ATOM 3753 N N . GLY B 1 123 ? -19.859 16.219 15.32 1 98.25 123 GLY B N 1
ATOM 3754 C CA . GLY B 1 123 ? -20.094 16.188 16.766 1 98.25 123 GLY B CA 1
ATOM 3755 C C . GLY B 1 123 ? -19.062 17 17.547 1 98.25 123 GLY B C 1
ATOM 3756 O O . GLY B 1 123 ? -18.984 16.891 18.766 1 98.25 123 GLY B O 1
ATOM 3757 N N . GLY B 1 124 ? -18.312 17.828 16.812 1 98.19 124 GLY B N 1
ATOM 3758 C CA . GLY B 1 124 ? -17.297 18.641 17.453 1 98.19 124 GLY B CA 1
ATOM 3759 C C . GLY B 1 124 ? -17.797 20 17.891 1 98.19 124 GLY B C 1
ATOM 3760 O O . GLY B 1 124 ? -18.984 20.297 17.75 1 98.19 124 GLY B O 1
ATOM 3761 N N . LYS B 1 125 ? -16.922 20.75 18.562 1 97.06 125 LYS B N 1
ATOM 3762 C CA . LYS B 1 125 ? -17.203 22.094 19.031 1 97.06 125 LYS B CA 1
ATOM 3763 C C . LYS B 1 125 ? -15.977 23 18.828 1 97.06 125 LYS B C 1
ATOM 3765 O O . LYS B 1 125 ? -14.836 22.531 18.938 1 97.06 125 LYS B O 1
ATOM 3770 N N . LYS B 1 126 ? -16.328 24.203 18.516 1 95.94 126 LYS B N 1
ATOM 3771 C CA . LYS B 1 126 ? -15.273 25.203 18.406 1 95.94 126 LYS B CA 1
ATOM 3772 C C . LYS B 1 126 ? -14.906 25.766 19.766 1 95.94 126 LYS B C 1
ATOM 3774 O O . LYS B 1 126 ? -15.133 26.953 20.031 1 95.94 126 LYS B O 1
ATOM 3779 N N . ASP B 1 127 ? -14.227 24.953 20.641 1 95.75 127 ASP B N 1
ATOM 3780 C CA . ASP B 1 127 ? -14.016 25.359 22.031 1 95.75 127 ASP B CA 1
ATOM 3781 C C . ASP B 1 127 ? -12.555 25.188 22.438 1 95.75 127 ASP B C 1
ATOM 3783 O O . ASP B 1 127 ? -12.242 25.062 23.625 1 95.75 127 ASP B O 1
ATOM 3787 N N . LYS B 1 128 ? -11.688 25.062 21.5 1 96.62 128 LYS B N 1
ATOM 3788 C CA . LYS B 1 128 ? -10.258 25.016 21.797 1 96.62 128 LYS B CA 1
ATOM 3789 C C . LYS B 1 128 ? -9.453 25.781 20.75 1 96.62 128 LYS B C 1
ATOM 3791 O O . LYS B 1 128 ? -9.961 26.047 19.656 1 96.62 128 LYS B O 1
ATOM 3796 N N . ILE B 1 129 ? -8.242 26.156 21.125 1 97.56 129 ILE B N 1
ATOM 3797 C CA . ILE B 1 129 ? -7.336 26.859 20.234 1 97.56 129 ILE B CA 1
ATOM 3798 C C . ILE B 1 129 ? -6.535 25.859 19.406 1 97.56 129 ILE B C 1
ATOM 3800 O O . ILE B 1 129 ? -5.977 24.906 19.938 1 97.56 129 ILE B O 1
ATOM 3804 N N . ILE B 1 130 ? -6.609 26.016 18.094 1 98.56 130 ILE B N 1
ATOM 3805 C CA . ILE B 1 130 ? -5.762 25.266 17.172 1 98.56 130 ILE B CA 1
ATOM 3806 C C . ILE B 1 130 ? -4.555 26.109 16.781 1 98.56 130 ILE B C 1
ATOM 3808 O O . ILE B 1 130 ? -4.695 27.141 16.094 1 98.56 130 ILE B O 1
ATOM 3812 N N . GLN B 1 131 ? -3.408 25.703 17.297 1 98.81 131 GLN B N 1
ATOM 3813 C CA . GLN B 1 131 ? -2.178 26.438 17 1 98.81 131 GLN B CA 1
ATOM 3814 C C . GLN B 1 131 ? -1.173 25.531 16.281 1 98.81 131 GLN B C 1
ATOM 3816 O O . GLN B 1 131 ? -0.663 24.578 16.859 1 98.81 131 GLN B O 1
ATOM 3821 N N . THR B 1 132 ? -0.896 25.875 14.992 1 98.81 132 THR B N 1
ATOM 3822 C CA . THR B 1 132 ? -0.041 25.031 14.164 1 98.81 132 THR B CA 1
ATOM 3823 C C . THR B 1 132 ? 1.433 25.328 14.438 1 98.81 132 THR B C 1
ATOM 3825 O O . THR B 1 132 ? 1.784 26.422 14.875 1 98.81 132 THR B O 1
ATOM 3828 N N . ASP B 1 133 ? 2.227 24.328 14.25 1 98.81 133 ASP B N 1
ATOM 3829 C CA . ASP B 1 133 ? 3.67 24.5 14.133 1 98.81 133 ASP B CA 1
ATOM 3830 C C . ASP B 1 133 ? 4.055 24.953 12.727 1 98.81 133 ASP B C 1
ATOM 3832 O O . ASP B 1 133 ? 3.189 25.125 11.859 1 98.81 133 ASP B O 1
ATOM 3836 N N . TYR B 1 134 ? 5.262 25.312 12.523 1 98.69 134 TYR B N 1
ATOM 3837 C CA . TYR B 1 134 ? 5.855 25.547 11.211 1 98.69 134 TYR B CA 1
ATOM 3838 C C . TYR B 1 134 ? 7.105 24.688 11.016 1 98.69 134 TYR B C 1
ATOM 3840 O O . TYR B 1 134 ? 7.969 24.641 11.898 1 98.69 134 TYR B O 1
ATOM 3848 N N . THR B 1 135 ? 7.234 24.016 9.859 1 98.75 135 THR B N 1
ATOM 3849 C CA . THR B 1 135 ? 8.234 22.984 9.633 1 98.75 135 THR B CA 1
ATOM 3850 C C . THR B 1 135 ? 9.516 23.578 9.07 1 98.75 135 THR B C 1
ATOM 3852 O O . THR B 1 135 ? 9.477 24.438 8.188 1 98.75 135 THR B O 1
ATOM 3855 N N . VAL B 1 136 ? 10.641 23.172 9.578 1 98.62 136 VAL B N 1
ATOM 3856 C CA . VAL B 1 136 ? 11.953 23.438 8.992 1 98.62 136 VAL B CA 1
ATOM 3857 C C . VAL B 1 136 ? 12.406 22.203 8.195 1 98.62 136 VAL B C 1
ATOM 3859 O O . VAL B 1 136 ? 12.57 21.125 8.758 1 98.62 136 VAL B O 1
ATOM 3862 N N . SER B 1 137 ? 12.664 22.391 6.895 1 97.94 137 SER B N 1
ATOM 3863 C CA . SER B 1 137 ? 13.117 21.312 6.008 1 97.94 137 SER B CA 1
ATOM 3864 C C . SER B 1 137 ? 14.531 20.859 6.367 1 97.94 137 SER B C 1
ATOM 3866 O O . SER B 1 137 ? 15.32 21.656 6.891 1 97.94 137 SER B O 1
ATOM 3868 N N . ILE B 1 138 ? 14.773 19.656 6.066 1 97.38 138 ILE B N 1
ATOM 3869 C CA . ILE B 1 138 ? 16.109 19.109 6.305 1 97.38 138 ILE B CA 1
ATOM 3870 C C . ILE B 1 138 ? 17.125 19.844 5.43 1 97.38 138 ILE B C 1
ATOM 3872 O O . ILE B 1 138 ? 16.875 20.062 4.238 1 97.38 138 ILE B O 1
ATOM 3876 N N . ASP B 1 139 ? 18.219 20.312 6.008 1 97.69 139 ASP B N 1
ATOM 3877 C CA . ASP B 1 139 ? 19.297 21.031 5.344 1 97.69 139 ASP B CA 1
ATOM 3878 C C . ASP B 1 139 ? 20.547 21.078 6.227 1 97.69 139 ASP B C 1
ATOM 3880 O O . ASP B 1 139 ? 20.625 20.391 7.242 1 97.69 139 ASP B O 1
ATOM 3884 N N . GLU B 1 140 ? 21.516 21.891 5.785 1 97.62 140 GLU B N 1
ATOM 3885 C CA . GLU B 1 140 ? 22.688 22.141 6.625 1 97.62 140 GLU B CA 1
ATOM 3886 C C . GLU B 1 140 ? 22.297 22.844 7.922 1 97.62 140 GLU B C 1
ATOM 3888 O O . GLU B 1 140 ? 21.391 23.688 7.93 1 97.62 140 GLU B O 1
ATOM 3893 N N . PRO B 1 141 ? 23.047 22.531 9.031 1 98.31 141 PRO B N 1
ATOM 3894 C CA . PRO B 1 141 ? 22.688 23.031 10.359 1 98.31 141 PRO B CA 1
ATOM 3895 C C . PRO B 1 141 ? 22.531 24.547 10.398 1 98.31 141 PRO B C 1
ATOM 3897 O O . PRO B 1 141 ? 21.547 25.062 10.961 1 98.31 141 PRO B O 1
ATOM 3900 N N . HIS B 1 142 ? 23.438 25.281 9.773 1 98.25 142 HIS B N 1
ATOM 3901 C CA . HIS B 1 142 ? 23.391 26.734 9.82 1 98.25 142 HIS B CA 1
ATOM 3902 C C . HIS B 1 142 ? 22.141 27.266 9.117 1 98.25 142 HIS B C 1
ATOM 3904 O O . HIS B 1 142 ? 21.531 28.234 9.578 1 98.25 142 HIS B O 1
ATOM 3910 N N . LYS B 1 143 ? 21.812 26.656 7.992 1 98.38 143 LYS B N 1
ATOM 3911 C CA . LYS B 1 143 ? 20.625 27.062 7.25 1 98.38 143 LYS B CA 1
ATOM 3912 C C . LYS B 1 143 ? 19.359 26.766 8.039 1 98.38 143 LYS B C 1
ATOM 3914 O O . LYS B 1 143 ? 18.438 27.594 8.078 1 98.38 143 LYS B O 1
ATOM 3919 N N . MET B 1 144 ? 19.328 25.641 8.703 1 98.62 144 MET B N 1
ATOM 3920 C CA . MET B 1 144 ? 18.156 25.266 9.492 1 98.62 144 MET B CA 1
ATOM 3921 C C . MET B 1 144 ? 17.984 26.188 10.695 1 98.62 144 MET B C 1
ATOM 3923 O O . MET B 1 144 ? 16.859 26.531 11.055 1 98.62 144 MET B O 1
ATOM 3927 N N . ALA B 1 145 ? 19.094 26.547 11.281 1 98.69 145 ALA B N 1
ATOM 3928 C CA . ALA B 1 145 ? 19.031 27.5 12.391 1 98.69 145 ALA B CA 1
ATOM 3929 C C . ALA B 1 145 ? 18.484 28.844 11.938 1 98.69 145 ALA B C 1
ATOM 3931 O O . ALA B 1 145 ? 17.672 29.453 12.633 1 98.69 145 ALA B O 1
ATOM 3932 N N . ALA B 1 146 ? 18.969 29.297 10.805 1 98.62 146 ALA B N 1
ATOM 3933 C CA . ALA B 1 146 ? 18.5 30.562 10.258 1 98.62 146 ALA B CA 1
ATOM 3934 C C . ALA B 1 146 ? 17 30.5 9.945 1 98.62 146 ALA B C 1
ATOM 3936 O O . ALA B 1 146 ? 16.281 31.469 10.211 1 98.62 146 ALA B O 1
ATOM 3937 N N . ASP B 1 147 ? 16.547 29.422 9.383 1 98.5 147 ASP B N 1
ATOM 3938 C CA . ASP B 1 147 ? 15.133 29.234 9.086 1 98.5 147 ASP B CA 1
ATOM 3939 C C . ASP B 1 147 ? 14.297 29.266 10.367 1 98.5 147 ASP B C 1
ATOM 3941 O O . ASP B 1 147 ? 13.211 29.844 10.383 1 98.5 147 ASP B O 1
ATOM 3945 N N . ALA B 1 148 ? 14.781 28.641 11.406 1 98.62 148 ALA B N 1
ATOM 3946 C CA . ALA B 1 148 ? 14.07 28.609 12.68 1 98.62 148 ALA B CA 1
ATOM 3947 C C . ALA B 1 148 ? 13.898 30.016 13.242 1 98.62 148 ALA B C 1
ATOM 3949 O O . ALA B 1 148 ? 12.828 30.359 13.758 1 98.62 148 ALA B O 1
ATOM 3950 N N . VAL B 1 149 ? 14.953 30.766 13.156 1 98.5 149 VAL B N 1
ATOM 3951 C CA . VAL B 1 149 ? 14.906 32.156 13.648 1 98.5 149 VAL B CA 1
ATOM 3952 C C . VAL B 1 149 ? 13.867 32.938 12.867 1 98.5 149 VAL B C 1
ATOM 3954 O O . VAL B 1 149 ? 13.102 33.719 13.438 1 98.5 149 VAL B O 1
ATOM 3957 N N . GLN B 1 150 ? 13.875 32.75 11.547 1 98.25 150 GLN B N 1
ATOM 3958 C CA . GLN B 1 150 ? 12.914 33.438 10.695 1 98.25 150 GLN B CA 1
ATOM 3959 C C . GLN B 1 150 ? 11.484 33.062 11.047 1 98.25 150 GLN B C 1
ATOM 3961 O O . GLN B 1 150 ? 10.586 33.906 11.07 1 98.25 150 GLN B O 1
ATOM 3966 N N . ILE B 1 151 ? 11.227 31.797 11.289 1 98.31 151 ILE B N 1
ATOM 3967 C CA . ILE B 1 151 ? 9.914 31.297 11.664 1 98.31 151 ILE B CA 1
ATOM 3968 C C . ILE B 1 151 ? 9.461 31.953 12.969 1 98.31 151 ILE B C 1
ATOM 3970 O O . ILE B 1 151 ? 8.312 32.406 13.078 1 98.31 151 ILE B O 1
ATOM 3974 N N . LYS B 1 152 ? 10.367 32 13.93 1 97.88 152 LYS B N 1
ATOM 3975 C CA . LYS B 1 152 ? 10.078 32.656 15.195 1 97.88 152 LYS B CA 1
ATOM 3976 C C . LYS B 1 152 ? 9.773 34.156 14.984 1 97.88 152 LYS B C 1
ATOM 3978 O O . LYS B 1 152 ? 8.82 34.688 15.562 1 97.88 152 LYS B O 1
ATOM 3983 N N . LYS B 1 153 ? 10.57 34.781 14.172 1 97.44 153 LYS B N 1
ATOM 3984 C CA . LYS B 1 153 ? 10.367 36.188 13.875 1 97.44 153 LYS B CA 1
ATOM 3985 C C . LYS B 1 153 ? 9.008 36.438 13.219 1 97.44 153 LYS B C 1
ATOM 3987 O O . LYS B 1 153 ? 8.391 37.469 13.406 1 97.44 153 LYS B O 1
ATOM 3992 N N . ASN B 1 154 ? 8.555 35.438 12.469 1 97.31 154 ASN B N 1
ATOM 3993 C CA . ASN B 1 154 ? 7.266 35.531 11.789 1 97.31 154 ASN B CA 1
ATOM 3994 C C . ASN B 1 154 ? 6.109 35.25 12.75 1 97.31 154 ASN B C 1
ATOM 3996 O O . ASN B 1 154 ? 4.945 35.281 12.352 1 97.31 154 ASN B O 1
ATOM 4000 N N . GLY B 1 155 ? 6.453 34.906 13.984 1 97.31 155 GLY B N 1
ATOM 4001 C CA . GLY B 1 155 ? 5.441 34.906 15.031 1 97.31 155 GLY B CA 1
ATOM 4002 C C . GLY B 1 155 ? 5.039 33.5 15.453 1 97.31 155 GLY B C 1
ATOM 4003 O O . GLY B 1 155 ? 4.203 33.312 16.344 1 97.31 155 GLY B O 1
ATOM 4004 N N . PHE B 1 156 ? 5.535 32.5 14.82 1 98.19 156 PHE B N 1
ATOM 4005 C CA . PHE B 1 156 ? 5.203 31.125 15.203 1 98.19 156 PHE B CA 1
ATOM 4006 C C . PHE B 1 156 ? 5.844 30.766 16.547 1 98.19 156 PHE B C 1
ATOM 4008 O O . PHE B 1 156 ? 6.965 31.188 16.828 1 98.19 156 PHE B O 1
ATOM 4015 N N . GLU B 1 157 ? 5.188 29.938 17.328 1 98.06 157 GLU B N 1
ATOM 4016 C CA . GLU B 1 157 ? 5.66 29.594 18.656 1 98.06 157 GLU B CA 1
ATOM 4017 C C . GLU B 1 157 ? 6.07 28.125 18.734 1 98.06 157 GLU B C 1
ATOM 4019 O O . GLU B 1 157 ? 6.621 27.672 19.75 1 98.06 157 GLU B O 1
ATOM 4024 N N . ILE B 1 158 ? 5.793 27.359 17.766 1 98.69 158 ILE B N 1
ATOM 4025 C CA . ILE B 1 158 ? 6.121 25.953 17.672 1 98.69 158 ILE B CA 1
ATOM 4026 C C . ILE B 1 158 ? 6.824 25.656 16.359 1 98.69 158 ILE B C 1
ATOM 4028 O O . ILE B 1 158 ? 6.355 26.062 15.289 1 98.69 158 ILE B O 1
ATOM 4032 N N . ILE B 1 159 ? 7.945 24.969 16.391 1 98.75 159 ILE B N 1
ATOM 4033 C CA . ILE B 1 159 ? 8.711 24.625 15.203 1 98.75 159 ILE B CA 1
ATOM 4034 C C . ILE B 1 159 ? 8.852 23.109 15.109 1 98.75 159 ILE B C 1
ATOM 4036 O O . ILE B 1 159 ? 9.172 22.438 16.109 1 98.75 159 ILE B O 1
ATOM 4040 N N . LYS B 1 160 ? 8.5 22.531 14 1 98.81 160 LYS B N 1
ATOM 4041 C CA . LYS B 1 160 ? 8.805 21.141 13.695 1 98.81 160 LYS B CA 1
ATOM 4042 C C . LYS B 1 160 ? 10.039 21.031 12.805 1 98.81 160 LYS B C 1
ATOM 4044 O O . LYS B 1 160 ? 10.102 21.641 11.742 1 98.81 160 LYS B O 1
ATOM 4049 N N . VAL B 1 161 ? 10.977 20.234 13.234 1 98.88 161 VAL B N 1
ATOM 4050 C CA . VAL B 1 161 ? 12.25 20.141 12.523 1 98.88 161 VAL B CA 1
ATOM 4051 C C . VAL B 1 161 ? 12.375 18.766 11.867 1 98.88 161 VAL B C 1
ATOM 4053 O O . VAL B 1 161 ? 12.266 17.734 12.539 1 98.88 161 VAL B O 1
ATOM 4056 N N . LYS B 1 162 ? 12.578 18.781 10.531 1 98.81 162 LYS B N 1
ATOM 4057 C CA . LYS B 1 162 ? 12.852 17.531 9.828 1 98.81 162 LYS B CA 1
ATOM 4058 C C . LYS B 1 162 ? 14.281 17.062 10.062 1 98.81 162 LYS B C 1
ATOM 4060 O O . LYS B 1 162 ? 15.227 17.844 9.898 1 98.81 162 LYS B O 1
ATOM 4065 N N . VAL B 1 163 ? 14.406 15.82 10.477 1 98.75 163 VAL B N 1
ATOM 4066 C CA . VAL B 1 163 ? 15.68 15.148 10.688 1 98.75 163 VAL B CA 1
ATOM 4067 C C . VAL B 1 163 ? 15.672 13.789 9.992 1 98.75 163 VAL B C 1
ATOM 4069 O O . VAL B 1 163 ? 14.922 13.578 9.039 1 98.75 163 VAL B O 1
ATOM 4072 N N . GLY B 1 164 ? 16.609 12.906 10.328 1 97.44 164 GLY B N 1
ATOM 4073 C CA . GLY B 1 164 ? 16.641 11.578 9.734 1 97.44 164 GLY B CA 1
ATOM 4074 C C . GLY B 1 164 ? 17.891 11.32 8.914 1 97.44 164 GLY B C 1
ATOM 4075 O O . GLY B 1 164 ? 17.875 10.492 8 1 97.44 164 GLY B O 1
ATOM 4076 N N . GLY B 1 165 ? 18.891 12.141 9.086 1 95.12 165 GLY B N 1
ATOM 4077 C CA . GLY B 1 165 ? 20.203 11.906 8.516 1 95.12 165 GLY B CA 1
ATOM 4078 C C . GLY B 1 165 ? 21.141 11.195 9.461 1 95.12 165 GLY B C 1
ATOM 4079 O O . GLY B 1 165 ? 20.75 10.25 10.148 1 95.12 165 GLY B O 1
ATOM 4080 N N . SER B 1 166 ? 22.391 11.609 9.422 1 96.38 166 SER B N 1
ATOM 4081 C CA . SER B 1 166 ? 23.344 11.016 10.359 1 96.38 166 SER B CA 1
ATOM 4082 C C . SER B 1 166 ? 23.141 11.562 11.773 1 96.38 166 SER B C 1
ATOM 4084 O O . SER B 1 166 ? 22.672 12.688 11.945 1 96.38 166 SER B O 1
ATOM 4086 N N . LYS B 1 167 ? 23.5 10.695 12.75 1 97.62 167 LYS B N 1
ATOM 4087 C CA . LYS B 1 167 ? 23.422 11.07 14.156 1 97.62 167 LYS B CA 1
ATOM 4088 C C . LYS B 1 167 ? 24.125 12.398 14.414 1 97.62 167 LYS B C 1
ATOM 4090 O O . LYS B 1 167 ? 23.531 13.312 15 1 97.62 167 LYS B O 1
ATOM 4095 N N . GLU B 1 168 ? 25.328 12.539 13.906 1 98.12 168 GLU B N 1
ATOM 4096 C CA . GLU B 1 168 ? 26.141 13.719 14.148 1 98.12 168 GLU B CA 1
ATOM 4097 C C . GLU B 1 168 ? 25.484 14.969 13.57 1 98.12 168 GLU B C 1
ATOM 4099 O O . GLU B 1 168 ? 25.406 16 14.242 1 98.12 168 GLU B O 1
ATOM 4104 N N . LEU B 1 169 ? 25 14.828 12.375 1 98.06 169 LEU B N 1
ATOM 4105 C CA . LEU B 1 169 ? 24.406 15.977 11.688 1 98.06 169 LEU B CA 1
ATOM 4106 C C . LEU B 1 169 ? 23.078 16.375 12.328 1 98.06 169 LEU B C 1
ATOM 4108 O O . LEU B 1 169 ? 22.797 17.562 12.492 1 98.06 169 LEU B O 1
ATOM 4112 N N . ASP B 1 170 ? 22.266 15.414 12.688 1 98.75 170 ASP B N 1
ATOM 4113 C CA . ASP B 1 170 ? 20.953 15.703 13.266 1 98.75 170 ASP B CA 1
ATOM 4114 C C . ASP B 1 170 ? 21.078 16.328 14.648 1 98.75 170 ASP B C 1
ATOM 4116 O O . ASP B 1 170 ? 20.312 17.234 15 1 98.75 170 ASP B O 1
ATOM 4120 N N . VAL B 1 171 ? 22.078 15.875 15.414 1 98.75 171 VAL B N 1
ATOM 4121 C CA . VAL B 1 171 ? 22.328 16.469 16.719 1 98.75 171 VAL B CA 1
ATOM 4122 C C . VAL B 1 171 ? 22.797 17.922 16.547 1 98.75 171 VAL B C 1
ATOM 4124 O O . VAL B 1 171 ? 22.344 18.812 17.266 1 98.75 171 VAL B O 1
ATOM 4127 N N . GLU B 1 172 ? 23.688 18.094 15.602 1 98.75 172 GLU B N 1
ATOM 4128 C CA . GLU B 1 172 ? 24.203 19.422 15.336 1 98.75 172 GLU B CA 1
ATOM 4129 C C . GLU B 1 172 ? 23.094 20.359 14.867 1 98.75 172 GLU B C 1
ATOM 4131 O O . GLU B 1 172 ? 23.047 21.531 15.258 1 98.75 172 GLU B O 1
ATOM 4136 N N . ARG B 1 173 ? 22.188 19.906 14 1 98.81 173 ARG B N 1
ATOM 4137 C CA . ARG B 1 173 ? 21.047 20.672 13.523 1 98.81 173 ARG B CA 1
ATOM 4138 C C . ARG B 1 173 ? 20.203 21.188 14.688 1 98.81 173 ARG B C 1
ATOM 4140 O O . ARG B 1 173 ? 19.906 22.375 14.758 1 98.81 173 ARG B O 1
ATOM 4147 N N . ILE B 1 174 ? 19.875 20.281 15.602 1 98.81 174 ILE B N 1
ATOM 4148 C CA . ILE B 1 174 ? 19 20.625 16.719 1 98.81 174 ILE B CA 1
ATOM 4149 C C . ILE B 1 174 ? 19.734 21.562 17.672 1 98.81 174 ILE B C 1
ATOM 4151 O O . ILE B 1 174 ? 19.141 22.531 18.172 1 98.81 174 ILE B O 1
ATOM 4155 N N . ARG B 1 175 ? 21.031 21.25 17.922 1 98.62 175 ARG B N 1
ATOM 4156 C CA . ARG B 1 175 ? 21.828 22.125 18.781 1 98.62 175 ARG B CA 1
ATOM 4157 C C . ARG B 1 175 ? 21.828 23.547 18.266 1 98.62 175 ARG B C 1
ATOM 4159 O O . ARG B 1 175 ? 21.562 24.5 19.016 1 98.62 175 ARG B O 1
ATOM 4166 N N . MET B 1 176 ? 22.078 23.734 17.016 1 98.69 176 MET B N 1
ATOM 4167 C CA . MET B 1 176 ? 22.188 25.062 16.422 1 98.69 176 MET B CA 1
ATOM 4168 C C . MET B 1 176 ? 20.828 25.766 16.406 1 98.69 176 MET B C 1
ATOM 4170 O O . MET B 1 176 ? 20.75 26.984 16.609 1 98.69 176 MET B O 1
ATOM 4174 N N . ILE B 1 177 ? 19.781 25.062 16.125 1 98.75 177 ILE B N 1
ATOM 4175 C CA . ILE B 1 177 ? 18.438 25.625 16.125 1 98.75 177 ILE B CA 1
ATOM 4176 C C . ILE B 1 177 ? 18.094 26.141 17.516 1 98.75 177 ILE B C 1
ATOM 4178 O O . ILE B 1 177 ? 17.594 27.25 17.688 1 98.75 177 ILE B O 1
ATOM 4182 N N . ARG B 1 178 ? 18.375 25.266 18.531 1 98.25 178 ARG B N 1
ATOM 4183 C CA . ARG B 1 178 ? 18.094 25.656 19.906 1 98.25 178 ARG B CA 1
ATOM 4184 C C . ARG B 1 178 ? 18.891 26.891 20.312 1 98.25 178 ARG B C 1
ATOM 4186 O O . ARG B 1 178 ? 18.344 27.797 20.938 1 98.25 178 ARG B O 1
ATOM 4193 N N . GLU B 1 179 ? 20.094 26.891 19.953 1 97.62 179 GLU B N 1
ATOM 4194 C CA . GLU B 1 179 ? 20.953 28.031 20.266 1 97.62 179 GLU B CA 1
ATOM 4195 C C . GLU B 1 179 ? 20.438 29.297 19.594 1 97.62 179 GLU B C 1
ATOM 4197 O O . GLU B 1 179 ? 20.438 30.375 20.203 1 97.62 179 GLU B O 1
ATOM 4202 N N . ALA B 1 180 ? 20 29.219 18.391 1 98.06 180 ALA B N 1
ATOM 4203 C CA . ALA B 1 180 ? 19.609 30.375 17.594 1 98.06 180 ALA B CA 1
ATOM 4204 C C . ALA B 1 180 ? 18.203 30.844 17.938 1 98.06 180 ALA B C 1
ATOM 4206 O O . ALA B 1 180 ? 17.953 32.031 18.047 1 98.06 180 ALA B O 1
ATOM 4207 N N . ALA B 1 181 ? 17.25 29.938 18.094 1 96.75 181 ALA B N 1
ATOM 4208 C CA . ALA B 1 181 ? 15.844 30.266 18.266 1 96.75 181 ALA B CA 1
ATOM 4209 C C . ALA B 1 181 ? 15.484 30.438 19.734 1 96.75 181 ALA B C 1
ATOM 4211 O O . ALA B 1 181 ? 14.445 31 20.062 1 96.75 181 ALA B O 1
ATOM 4212 N N . GLY B 1 182 ? 16.359 29.859 20.609 1 95.31 182 GLY B N 1
ATOM 4213 C CA . GLY B 1 182 ? 16.156 30.031 22.031 1 95.31 182 GLY B CA 1
ATOM 4214 C C . GLY B 1 182 ? 15.359 28.891 22.672 1 95.31 182 GLY B C 1
ATOM 4215 O O . GLY B 1 182 ? 14.82 28.047 21.953 1 95.31 182 GLY B O 1
ATOM 4216 N N . ASP B 1 183 ? 15.156 28.969 23.969 1 93.94 183 ASP B N 1
ATOM 4217 C CA . ASP B 1 183 ? 14.578 27.875 24.734 1 93.94 183 ASP B CA 1
ATOM 4218 C C . ASP B 1 183 ? 13.062 28.016 24.844 1 93.94 183 ASP B C 1
ATOM 4220 O O . ASP B 1 183 ? 12.367 27.062 25.203 1 93.94 183 ASP B O 1
ATOM 4224 N N . SER B 1 184 ? 12.602 29.141 24.531 1 94 184 SER B N 1
ATOM 4225 C CA . SER B 1 184 ? 11.18 29.406 24.734 1 94 184 SER B CA 1
ATOM 4226 C C . SER B 1 184 ? 10.336 28.797 23.625 1 94 184 SER B C 1
ATOM 4228 O O . SER B 1 184 ? 9.148 28.531 23.812 1 94 184 SER B O 1
ATOM 4230 N N . ILE B 1 185 ? 10.875 28.625 22.422 1 96.38 185 ILE B N 1
ATOM 4231 C CA . ILE B 1 185 ? 10.148 28.047 21.297 1 96.38 185 ILE B CA 1
ATOM 4232 C C . ILE B 1 185 ? 9.953 26.547 21.516 1 96.38 185 ILE B C 1
ATOM 4234 O O . ILE B 1 185 ? 10.852 25.859 21.984 1 96.38 185 ILE B O 1
ATOM 4238 N N . THR B 1 186 ? 8.719 26.047 21.344 1 98.38 186 THR B N 1
ATOM 4239 C CA . THR B 1 186 ? 8.469 24.609 21.375 1 98.38 186 THR B CA 1
ATOM 4240 C C . THR B 1 186 ? 9.07 23.922 20.156 1 98.38 186 THR B C 1
ATOM 4242 O O . THR B 1 186 ? 8.867 24.359 19.031 1 98.38 186 THR B O 1
ATOM 4245 N N . LEU B 1 187 ? 9.836 22.859 20.406 1 98.5 187 LEU B N 1
ATOM 4246 C CA . LEU B 1 187 ? 10.516 22.156 19.328 1 98.5 187 LEU B CA 1
ATOM 4247 C C . LEU B 1 187 ? 10.031 20.719 19.219 1 98.5 187 LEU B C 1
ATOM 4249 O O . LEU B 1 187 ? 9.969 20.016 20.234 1 98.5 187 LEU B O 1
ATOM 4253 N N . ARG B 1 188 ? 9.586 20.281 18.031 1 98.62 188 ARG B N 1
ATOM 4254 C CA . ARG B 1 188 ? 9.273 18.906 17.641 1 98.62 188 ARG B CA 1
ATOM 4255 C C . ARG B 1 188 ? 10.211 18.422 16.531 1 98.62 188 ARG B C 1
ATOM 4257 O O . ARG B 1 188 ? 10.75 19.234 15.781 1 98.62 188 ARG B O 1
ATOM 4264 N N . ILE B 1 189 ? 10.43 17.125 16.484 1 98.88 189 ILE B N 1
ATOM 4265 C CA . ILE B 1 189 ? 11.281 16.641 15.406 1 98.88 189 ILE B CA 1
ATOM 4266 C C . ILE B 1 189 ? 10.578 15.477 14.688 1 98.88 189 ILE B C 1
ATOM 4268 O O . ILE B 1 189 ? 9.734 14.805 15.273 1 98.88 189 ILE B O 1
ATOM 4272 N N . ASP B 1 190 ? 10.867 15.305 13.5 1 98.88 190 ASP B N 1
ATOM 4273 C CA . ASP B 1 190 ? 10.32 14.25 12.648 1 98.88 190 ASP B CA 1
ATOM 4274 C C . ASP B 1 190 ? 11.398 13.625 11.773 1 98.88 190 ASP B C 1
ATOM 4276 O O . ASP B 1 190 ? 11.969 14.305 10.914 1 98.88 190 ASP B O 1
ATOM 4280 N N . ALA B 1 191 ? 11.641 12.328 11.953 1 98.81 191 ALA B N 1
ATOM 4281 C CA . ALA B 1 191 ? 12.734 11.664 11.25 1 98.81 191 ALA B CA 1
ATOM 4282 C C . ALA B 1 191 ? 12.242 11.031 9.945 1 98.81 191 ALA B C 1
ATOM 4284 O O . ALA B 1 191 ? 13.047 10.625 9.109 1 98.81 191 ALA B O 1
ATOM 4285 N N . ASN B 1 192 ? 10.938 11.039 9.766 1 98.38 192 ASN B N 1
ATOM 4286 C CA . ASN B 1 192 ? 10.352 10.414 8.586 1 98.38 192 ASN B CA 1
ATOM 4287 C C . ASN B 1 192 ? 11.047 9.102 8.242 1 98.38 192 ASN B C 1
ATOM 4289 O O . ASN B 1 192 ? 11.492 8.906 7.109 1 98.38 192 ASN B O 1
ATOM 4293 N N . GLN B 1 193 ? 11.18 8.219 9.266 1 98.44 193 GLN B N 1
ATOM 4294 C CA . GLN B 1 193 ? 11.68 6.859 9.094 1 98.44 193 GLN B CA 1
ATOM 4295 C C . GLN B 1 193 ? 13.188 6.859 8.844 1 98.44 193 GLN B C 1
ATOM 4297 O O . GLN B 1 193 ? 13.734 5.867 8.359 1 98.44 193 GLN B O 1
ATOM 4302 N N . GLY B 1 194 ? 13.914 7.879 9.141 1 98.44 194 GLY B N 1
ATOM 4303 C CA . GLY B 1 194 ? 15.25 8.078 8.586 1 98.44 194 GLY B CA 1
ATOM 4304 C C . GLY B 1 194 ? 16.328 7.352 9.367 1 98.44 194 GLY B C 1
ATOM 4305 O O . GLY B 1 194 ? 17.469 7.238 8.898 1 98.44 194 GLY B O 1
ATOM 4306 N N . TRP B 1 195 ? 16 6.801 10.531 1 98.75 195 TRP B N 1
ATOM 4307 C CA . TRP B 1 195 ? 17.047 6.23 11.367 1 98.75 195 TRP B CA 1
ATOM 4308 C C . TRP B 1 195 ? 16.906 4.715 11.461 1 98.75 195 TRP B C 1
ATOM 4310 O O . TRP B 1 195 ? 15.805 4.184 11.375 1 98.75 195 TRP B O 1
ATOM 4320 N N . SER B 1 196 ? 18.062 4.043 11.594 1 98.25 196 SER B N 1
ATOM 4321 C CA . SER B 1 196 ? 18.016 2.695 12.156 1 98.25 196 SER B CA 1
ATOM 4322 C C . SER B 1 196 ? 17.594 2.719 13.617 1 98.25 196 SER B C 1
ATOM 4324 O O . SER B 1 196 ? 17.562 3.779 14.242 1 98.25 196 SER B O 1
ATOM 4326 N N . VAL B 1 197 ? 17.266 1.562 14.148 1 98.56 197 VAL B N 1
ATOM 4327 C CA . VAL B 1 197 ? 16.875 1.474 15.547 1 98.56 197 VAL B CA 1
ATOM 4328 C C . VAL B 1 197 ? 18.016 1.973 16.438 1 98.56 197 VAL B C 1
ATOM 4330 O O . VAL B 1 197 ? 17.797 2.77 17.344 1 98.56 197 VAL B O 1
ATOM 4333 N N . GLU B 1 198 ? 19.203 1.576 16.125 1 98.44 198 GLU B N 1
ATOM 4334 C CA . GLU B 1 198 ? 20.375 1.983 16.891 1 98.44 198 GLU B CA 1
ATOM 4335 C C . GLU B 1 198 ? 20.625 3.486 16.781 1 98.44 198 GLU B C 1
ATOM 4337 O O . GLU B 1 198 ? 20.828 4.164 17.797 1 98.44 198 GLU B O 1
ATOM 4342 N N . THR B 1 199 ? 20.531 4.016 15.586 1 98.69 199 THR B N 1
ATOM 4343 C CA . THR B 1 199 ? 20.734 5.441 15.352 1 98.69 199 THR B CA 1
ATOM 4344 C C . THR B 1 199 ? 19.656 6.258 16.047 1 98.69 199 THR B C 1
ATOM 4346 O O . THR B 1 199 ? 19.938 7.324 16.594 1 98.69 199 THR B O 1
ATOM 4349 N N . ALA B 1 200 ? 18.453 5.742 16.016 1 98.88 200 ALA B N 1
ATOM 4350 C CA . ALA B 1 200 ? 17.344 6.43 16.688 1 98.88 200 ALA B CA 1
ATOM 4351 C C . ALA B 1 200 ? 17.609 6.566 18.172 1 98.88 200 ALA B C 1
ATOM 4353 O O . ALA B 1 200 ? 17.5 7.664 18.734 1 98.88 200 ALA B O 1
ATOM 4354 N N . ILE B 1 201 ? 17.984 5.496 18.828 1 98.81 201 ILE B N 1
ATOM 4355 C CA . ILE B 1 201 ? 18.219 5.488 20.266 1 98.81 201 ILE B CA 1
ATOM 4356 C C . ILE B 1 201 ? 19.391 6.418 20.609 1 98.81 201 ILE B C 1
ATOM 4358 O O . ILE B 1 201 ? 19.281 7.25 21.516 1 98.81 201 ILE B O 1
ATOM 4362 N N . GLU B 1 202 ? 20.453 6.324 19.844 1 98.75 202 GLU B N 1
ATOM 4363 C CA . GLU B 1 202 ? 21.625 7.152 20.109 1 98.75 202 GLU B CA 1
ATOM 4364 C C . GLU B 1 202 ? 21.312 8.633 19.891 1 98.75 202 GLU B C 1
ATOM 4366 O O . GLU B 1 202 ? 21.656 9.469 20.719 1 98.75 202 GLU B O 1
ATOM 4371 N N . THR B 1 203 ? 20.688 8.945 18.766 1 98.88 203 THR B N 1
ATOM 4372 C CA . THR B 1 203 ? 20.375 10.328 18.422 1 98.88 203 THR B CA 1
ATOM 4373 C C . THR B 1 203 ? 19.422 10.945 19.438 1 98.88 203 THR B C 1
ATOM 4375 O O . THR B 1 203 ? 19.672 12.039 19.938 1 98.88 203 THR B O 1
ATOM 4378 N N . LEU B 1 204 ? 18.359 10.234 19.766 1 98.88 204 LEU B N 1
ATOM 4379 C CA . LEU B 1 204 ? 17.359 10.758 20.672 1 98.88 204 LEU B CA 1
ATOM 4380 C C . LEU B 1 204 ? 17.922 10.945 22.078 1 98.88 204 LEU B C 1
ATOM 4382 O O . LEU B 1 204 ? 17.547 11.883 22.781 1 98.88 204 LEU B O 1
ATOM 4386 N N . THR B 1 205 ? 18.828 10.055 22.469 1 98.69 205 THR B N 1
ATOM 4387 C CA . THR B 1 205 ? 19.5 10.203 23.766 1 98.69 205 THR B CA 1
ATOM 4388 C C . THR B 1 205 ? 20.312 11.492 23.797 1 98.69 205 THR B C 1
ATOM 4390 O O . THR B 1 205 ? 20.25 12.242 24.781 1 98.69 205 THR B O 1
ATOM 4393 N N . LEU B 1 206 ? 21.016 11.758 22.766 1 98.62 206 LEU B N 1
ATOM 4394 C CA . LEU B 1 206 ? 21.859 12.953 22.688 1 98.62 206 LEU B CA 1
ATOM 4395 C C . LEU B 1 206 ? 21 14.211 22.594 1 98.62 206 LEU B C 1
ATOM 4397 O O . LEU B 1 206 ? 21.453 15.305 22.938 1 98.62 206 LEU B O 1
ATOM 4401 N N . LEU B 1 207 ? 19.75 14.109 22.188 1 98.69 207 LEU B N 1
ATOM 4402 C CA . LEU B 1 207 ? 18.875 15.258 21.953 1 98.69 207 LEU B CA 1
ATOM 4403 C C . LEU B 1 207 ? 18.078 15.586 23.219 1 98.69 207 LEU B C 1
ATOM 4405 O O . LEU B 1 207 ? 17.422 16.625 23.281 1 98.69 207 LEU B O 1
ATOM 4409 N N . GLU B 1 208 ? 18.141 14.805 24.25 1 98.06 208 GLU B N 1
ATOM 4410 C CA . GLU B 1 208 ? 17.344 14.945 25.453 1 98.06 208 GLU B CA 1
ATOM 4411 C C . GLU B 1 208 ? 17.547 16.312 26.109 1 98.06 208 GLU B C 1
ATOM 4413 O O . GLU B 1 208 ? 16.609 16.906 26.625 1 98.06 208 GLU B O 1
ATOM 4418 N N . PRO B 1 209 ? 18.75 16.875 26.062 1 97.19 209 PRO B N 1
ATOM 4419 C CA . PRO B 1 209 ? 18.953 18.156 26.75 1 97.19 209 PRO B CA 1
ATOM 4420 C C . PRO B 1 209 ? 18.266 19.328 26.047 1 97.19 209 PRO B C 1
ATOM 4422 O O . PRO B 1 209 ? 18.188 20.422 26.594 1 97.19 209 PRO B O 1
ATOM 4425 N N . TYR B 1 210 ? 17.719 19.141 24.891 1 97.94 210 TYR B N 1
ATOM 4426 C CA . TYR B 1 210 ? 17.266 20.266 24.078 1 97.94 210 TYR B CA 1
ATOM 4427 C C . TYR B 1 210 ? 15.766 20.453 24.172 1 97.94 210 TYR B C 1
ATOM 4429 O O . TYR B 1 210 ? 15.156 21.125 23.328 1 97.94 210 TYR B O 1
ATOM 4437 N N . ASN B 1 211 ? 15.109 19.875 25.094 1 96.69 211 ASN B N 1
ATOM 4438 C CA . ASN B 1 211 ? 13.695 20.062 25.406 1 96.69 211 ASN B CA 1
ATOM 4439 C C . ASN B 1 211 ? 12.812 19.859 24.172 1 96.69 211 ASN B C 1
ATOM 4441 O O . ASN B 1 211 ? 12.047 20.75 23.797 1 96.69 211 ASN B O 1
ATOM 4445 N N . ILE B 1 212 ? 12.867 18.734 23.562 1 98.31 212 ILE B N 1
ATOM 4446 C CA . ILE B 1 212 ? 12.078 18.328 22.406 1 98.31 212 ILE B CA 1
ATOM 4447 C C . ILE B 1 212 ? 10.719 17.812 22.859 1 98.31 212 ILE B C 1
ATOM 4449 O O . ILE B 1 212 ? 10.641 16.938 23.734 1 98.31 212 ILE B O 1
ATOM 4453 N N . GLN B 1 213 ? 9.672 18.266 22.281 1 98.62 213 GLN B N 1
ATOM 4454 C CA . GLN B 1 213 ? 8.32 17.906 22.672 1 98.62 213 GLN B CA 1
ATOM 4455 C C . GLN B 1 213 ? 8 16.469 22.312 1 98.62 213 GLN B C 1
ATOM 4457 O O . GLN B 1 213 ? 7.406 15.734 23.109 1 98.62 213 GLN B O 1
ATOM 4462 N N . HIS B 1 214 ? 8.305 16.016 21.125 1 98.88 214 HIS B N 1
ATOM 4463 C CA . HIS B 1 214 ? 8.172 14.625 20.688 1 98.88 214 HIS B CA 1
ATOM 4464 C C . HIS B 1 214 ? 8.961 14.375 19.406 1 98.88 214 HIS B C 1
ATOM 4466 O O . HIS B 1 214 ? 9.383 15.32 18.734 1 98.88 214 HIS B O 1
ATOM 4472 N N . CYS B 1 215 ? 9.273 13.125 19.156 1 98.94 215 CYS B N 1
ATOM 4473 C CA . CYS B 1 215 ? 9.891 12.656 17.922 1 98.94 215 CYS B CA 1
ATOM 4474 C C . CYS B 1 215 ? 8.914 11.836 17.094 1 98.94 215 CYS B C 1
ATOM 4476 O O . CYS B 1 215 ? 8.43 10.797 17.547 1 98.94 215 CYS B O 1
ATOM 4478 N N . GLU B 1 216 ? 8.719 12.336 15.938 1 98.88 216 GLU B N 1
ATOM 4479 C CA . GLU B 1 216 ? 7.801 11.68 15.008 1 98.88 216 GLU B CA 1
ATOM 4480 C C . GLU B 1 216 ? 8.539 10.688 14.117 1 98.88 216 GLU B C 1
ATOM 4482 O O . GLU B 1 216 ? 9.539 11.031 13.484 1 98.88 216 GLU B O 1
ATOM 4487 N N . GLU B 1 217 ? 8.055 9.398 14.094 1 98.88 217 GLU B N 1
ATOM 4488 C CA . GLU B 1 217 ? 8.406 8.305 13.195 1 98.88 217 GLU B CA 1
ATOM 4489 C C . GLU B 1 217 ? 9.922 8.164 13.055 1 98.88 217 GLU B C 1
ATOM 4491 O O . GLU B 1 217 ? 10.469 8.359 11.969 1 98.88 217 GLU B O 1
ATOM 4496 N N . PRO B 1 218 ? 10.578 7.711 14.078 1 98.88 218 PRO B N 1
ATOM 4497 C CA . PRO B 1 218 ? 12.039 7.617 14.055 1 98.88 218 PRO B CA 1
ATOM 4498 C C . PRO B 1 218 ? 12.555 6.59 13.047 1 98.88 218 PRO B C 1
ATOM 4500 O O . PRO B 1 218 ? 13.547 6.836 12.359 1 98.88 218 PRO B O 1
ATOM 4503 N N . VAL B 1 219 ? 11.812 5.477 12.93 1 98.69 219 VAL B N 1
ATOM 4504 C CA . VAL B 1 219 ? 12.312 4.363 12.133 1 98.69 219 VAL B CA 1
ATOM 4505 C C . VAL B 1 219 ? 11.289 3.984 11.062 1 98.69 219 VAL B C 1
ATOM 4507 O O . VAL B 1 219 ? 10.148 4.453 11.102 1 98.69 219 VAL B O 1
ATOM 4510 N N . SER B 1 220 ? 11.711 3.096 10.172 1 98.19 220 SER B N 1
ATOM 4511 C CA . SER B 1 220 ? 10.82 2.604 9.125 1 98.19 220 SER B CA 1
ATOM 4512 C C . SER B 1 220 ? 9.531 2.047 9.703 1 98.19 220 SER B C 1
ATOM 4514 O O . SER B 1 220 ? 9.547 1.354 10.727 1 98.19 220 SER B O 1
ATOM 4516 N N . ARG B 1 221 ? 8.438 2.309 8.984 1 98.31 221 ARG B N 1
ATOM 4517 C CA . ARG B 1 221 ? 7.133 1.802 9.406 1 98.31 221 ARG B CA 1
ATOM 4518 C C . ARG B 1 221 ? 7.137 0.279 9.484 1 98.31 221 ARG B C 1
ATOM 4520 O O . ARG B 1 221 ? 6.371 -0.31 10.25 1 98.31 221 ARG B O 1
ATOM 4527 N N . ASN B 1 222 ? 8.023 -0.372 8.734 1 96.62 222 ASN B N 1
ATOM 4528 C CA . ASN B 1 222 ? 8.133 -1.826 8.781 1 96.62 222 ASN B CA 1
ATOM 4529 C C . ASN B 1 222 ? 8.711 -2.305 10.109 1 96.62 222 ASN B C 1
ATOM 4531 O O . ASN B 1 222 ? 8.609 -3.484 10.445 1 96.62 222 ASN B O 1
ATOM 4535 N N . LEU B 1 223 ? 9.297 -1.398 10.852 1 97.81 223 LEU B N 1
ATOM 4536 C CA . LEU B 1 223 ? 9.969 -1.737 12.102 1 97.81 223 LEU B CA 1
ATOM 4537 C C . LEU B 1 223 ? 9.172 -1.238 13.305 1 97.81 223 LEU B C 1
ATOM 4539 O O . LEU B 1 223 ? 9.75 -0.944 14.352 1 97.81 223 LEU B O 1
ATOM 4543 N N . TYR B 1 224 ? 7.812 -1.116 13.086 1 98.12 224 TYR B N 1
ATOM 4544 C CA . TYR B 1 224 ? 7 -0.555 14.156 1 98.12 224 TYR B CA 1
ATOM 4545 C C . TYR B 1 224 ? 7.125 -1.385 15.43 1 98.12 224 TYR B C 1
ATOM 4547 O O . TYR B 1 224 ? 6.969 -0.863 16.531 1 98.12 224 TYR B O 1
ATOM 4555 N N . THR B 1 225 ? 7.516 -2.643 15.336 1 97.56 225 THR B N 1
ATOM 4556 C CA . THR B 1 225 ? 7.645 -3.51 16.5 1 97.56 225 THR B CA 1
ATOM 4557 C C . THR B 1 225 ? 8.883 -3.148 17.312 1 97.56 225 THR B C 1
ATOM 4559 O O . THR B 1 225 ? 9.047 -3.594 18.453 1 97.56 225 THR B O 1
ATOM 4562 N N . ALA B 1 226 ? 9.727 -2.311 16.766 1 98.19 226 ALA B N 1
ATOM 4563 C CA . ALA B 1 226 ? 10.93 -1.869 17.469 1 98.19 226 ALA B CA 1
ATOM 4564 C C . ALA B 1 226 ? 10.664 -0.587 18.25 1 98.19 226 ALA B C 1
ATOM 4566 O O . ALA B 1 226 ? 11.477 -0.18 19.094 1 98.19 226 ALA B O 1
ATOM 4567 N N . LEU B 1 227 ? 9.562 0.014 18.078 1 98.75 227 LEU B N 1
ATOM 4568 C CA . LEU B 1 227 ? 9.266 1.313 18.672 1 98.75 227 LEU B CA 1
ATOM 4569 C C . LEU B 1 227 ? 9.242 1.223 20.188 1 98.75 227 LEU B C 1
ATOM 4571 O O . LEU B 1 227 ? 9.727 2.121 20.875 1 98.75 227 LEU B O 1
ATOM 4575 N N . PRO B 1 228 ? 8.664 0.118 20.766 1 98.75 228 PRO B N 1
ATOM 4576 C CA . PRO B 1 228 ? 8.688 0.028 22.234 1 98.75 228 PRO B CA 1
ATOM 4577 C C . PRO B 1 228 ? 10.102 0.086 22.797 1 98.75 228 PRO B C 1
ATOM 4579 O O . PRO B 1 228 ? 10.328 0.713 23.844 1 98.75 228 PRO B O 1
ATOM 4582 N N . LYS B 1 229 ? 11 -0.571 22.109 1 98.62 229 LYS B N 1
ATOM 4583 C CA . LYS B 1 229 ? 12.391 -0.547 22.531 1 98.62 229 LYS B CA 1
ATOM 4584 C C . LYS B 1 229 ? 12.953 0.873 22.516 1 98.62 229 LYS B C 1
ATOM 4586 O O . LYS B 1 229 ? 13.641 1.294 23.438 1 98.62 229 LYS B O 1
ATOM 4591 N N . ILE B 1 230 ? 12.68 1.627 21.484 1 98.81 230 ILE B N 1
ATOM 4592 C CA . ILE B 1 230 ? 13.133 3.006 21.344 1 98.81 230 ILE B CA 1
ATOM 4593 C C . ILE B 1 230 ? 12.484 3.875 22.422 1 98.81 230 ILE B C 1
ATOM 4595 O O . ILE B 1 230 ? 13.172 4.664 23.094 1 98.81 230 ILE B O 1
ATOM 4599 N N . ARG B 1 231 ? 11.195 3.691 22.578 1 98.44 231 ARG B N 1
ATOM 4600 C CA . ARG B 1 231 ? 10.414 4.449 23.562 1 98.44 231 ARG B CA 1
ATOM 4601 C C . ARG B 1 231 ? 10.953 4.246 24.969 1 98.44 231 ARG B C 1
ATOM 4603 O O . ARG B 1 231 ? 11 5.191 25.766 1 98.44 231 ARG B O 1
ATOM 4610 N N . GLN B 1 232 ? 11.383 3.059 25.312 1 98.12 232 GLN B N 1
ATOM 4611 C CA . GLN B 1 232 ? 11.898 2.73 26.625 1 98.12 232 GLN B CA 1
ATOM 4612 C C . GLN B 1 232 ? 13.312 3.271 26.812 1 98.12 232 GLN B C 1
ATOM 4614 O O . GLN B 1 232 ? 13.703 3.629 27.938 1 98.12 232 GLN B O 1
ATOM 4619 N N . ALA B 1 233 ? 13.992 3.381 25.781 1 98.19 233 ALA B N 1
ATOM 4620 C CA . ALA B 1 233 ? 15.406 3.738 25.844 1 98.19 233 ALA B CA 1
ATOM 4621 C C . ALA B 1 233 ? 15.586 5.25 25.922 1 98.19 233 ALA B C 1
ATOM 4623 O O . ALA B 1 233 ? 16.641 5.734 26.359 1 98.19 233 ALA B O 1
ATOM 4624 N N . CYS B 1 234 ? 14.609 6.047 25.5 1 97.44 234 CYS B N 1
ATOM 4625 C CA . CYS B 1 234 ? 14.766 7.492 25.391 1 97.44 234 CYS B CA 1
ATOM 4626 C C . CYS B 1 234 ? 13.664 8.219 26.156 1 97.44 234 CYS B C 1
ATOM 4628 O O . CYS B 1 234 ? 12.562 7.691 26.312 1 97.44 234 CYS B O 1
ATOM 4630 N N . ARG B 1 235 ? 13.945 9.461 26.547 1 97.5 235 ARG B N 1
ATOM 4631 C CA . ARG B 1 235 ? 12.992 10.242 27.328 1 97.5 235 ARG B CA 1
ATOM 4632 C C . ARG B 1 235 ? 12.086 11.062 26.406 1 97.5 235 ARG B C 1
ATOM 4634 O O . ARG B 1 235 ? 10.992 11.469 26.812 1 97.5 235 ARG B O 1
ATOM 4641 N N . ILE B 1 236 ? 12.516 11.367 25.234 1 98.75 236 ILE B N 1
ATOM 4642 C CA . ILE B 1 236 ? 11.711 12.125 24.281 1 98.75 236 ILE B CA 1
ATOM 4643 C C . ILE B 1 236 ? 10.516 11.289 23.844 1 98.75 236 ILE B C 1
ATOM 4645 O O . ILE B 1 236 ? 10.68 10.172 23.344 1 98.75 236 ILE B O 1
ATOM 4649 N N . PRO B 1 237 ? 9.273 11.766 24.047 1 98.81 237 PRO B N 1
ATOM 4650 C CA . PRO B 1 237 ? 8.094 11 23.625 1 98.81 237 PRO B CA 1
ATOM 4651 C C . PRO B 1 237 ? 8.117 10.641 22.141 1 98.81 237 PRO B C 1
ATOM 4653 O O . PRO B 1 237 ? 8.539 11.445 21.312 1 98.81 237 PRO B O 1
ATOM 4656 N N . ILE B 1 238 ? 7.641 9.406 21.797 1 98.88 238 ILE B N 1
ATOM 4657 C CA . ILE B 1 238 ? 7.633 8.906 20.422 1 98.88 238 ILE B CA 1
ATOM 4658 C C . ILE B 1 238 ? 6.23 9.039 19.828 1 98.88 238 ILE B C 1
ATOM 4660 O O . ILE B 1 238 ? 5.242 8.648 20.469 1 98.88 238 ILE B O 1
ATOM 4664 N N . MET B 1 239 ? 6.133 9.602 18.672 1 98.94 239 MET B N 1
ATOM 4665 C CA . MET B 1 239 ? 4.887 9.719 17.922 1 98.94 239 MET B CA 1
ATOM 4666 C C . MET B 1 239 ? 4.926 8.852 16.672 1 98.94 239 MET B C 1
ATOM 4668 O O . MET B 1 239 ? 5.891 8.906 15.906 1 98.94 239 MET B O 1
ATOM 4672 N N . ALA B 1 240 ? 3.898 7.992 16.516 1 98.88 240 ALA B N 1
ATOM 4673 C CA . ALA B 1 240 ? 3.777 7.215 15.281 1 98.88 240 ALA B CA 1
ATOM 4674 C C . ALA B 1 240 ? 3.051 8.008 14.195 1 98.88 240 ALA B C 1
ATOM 4676 O O . ALA B 1 240 ? 2.016 8.625 14.461 1 98.88 240 ALA B O 1
ATOM 4677 N N . ASP B 1 241 ? 3.621 8.016 13 1 98.75 241 ASP B N 1
ATOM 4678 C CA . ASP B 1 241 ? 3.006 8.664 11.844 1 98.75 241 ASP B CA 1
ATOM 4679 C C . ASP B 1 241 ? 2.768 7.668 10.711 1 98.75 241 ASP B C 1
ATOM 4681 O O . ASP B 1 241 ? 1.701 7.051 10.633 1 98.75 241 ASP B O 1
ATOM 4685 N N . GLU B 1 242 ? 3.766 7.301 9.953 1 98.56 242 GLU B N 1
ATOM 4686 C CA . GLU B 1 242 ? 3.613 6.363 8.844 1 98.56 242 GLU B CA 1
ATOM 4687 C C . GLU B 1 242 ? 3.273 4.965 9.352 1 98.56 242 GLU B C 1
ATOM 4689 O O . GLU B 1 242 ? 2.744 4.137 8.602 1 98.56 242 GLU B O 1
ATOM 4694 N N . SER B 1 243 ? 3.498 4.668 10.586 1 98.44 243 SER B N 1
ATOM 4695 C CA . SER B 1 243 ? 3.184 3.379 11.195 1 98.44 243 SER B CA 1
ATOM 4696 C C . SER B 1 243 ? 1.72 3.307 11.617 1 98.44 243 SER B C 1
ATOM 4698 O O . SER B 1 243 ? 1.217 2.232 11.953 1 98.44 243 SER B O 1
ATOM 4700 N N . CYS B 1 244 ? 0.991 4.391 11.523 1 98.62 244 CYS B N 1
ATOM 4701 C CA . CYS B 1 244 ? -0.415 4.445 11.914 1 98.62 244 CYS B CA 1
ATOM 4702 C C . CYS B 1 244 ? -1.265 5.043 10.797 1 98.62 244 CYS B C 1
ATOM 4704 O O . CYS B 1 244 ? -1.492 6.254 10.773 1 98.62 244 CYS B O 1
ATOM 4706 N N . CYS B 1 245 ? -1.854 4.184 10.023 1 98.19 245 CYS B N 1
ATOM 4707 C CA . CYS B 1 245 ? -2.586 4.672 8.859 1 98.19 245 CYS B CA 1
ATOM 4708 C C . CYS B 1 245 ? -4.082 4.414 9.008 1 98.19 245 CYS B C 1
ATOM 4710 O O . CYS B 1 245 ? -4.895 5.051 8.336 1 98.19 245 CYS B O 1
ATOM 4712 N N . ASN B 1 246 ? -4.422 3.451 9.797 1 97.5 246 ASN B N 1
ATOM 4713 C CA . ASN B 1 246 ? -5.82 3.078 10 1 97.5 246 ASN B CA 1
ATOM 4714 C C . ASN B 1 246 ? -6.062 2.551 11.414 1 97.5 246 ASN B C 1
ATOM 4716 O O . ASN B 1 246 ? -5.16 2.568 12.25 1 97.5 246 ASN B O 1
ATOM 4720 N N . SER B 1 247 ? -7.293 2.102 11.656 1 97.75 247 SER B N 1
ATOM 4721 C CA . SER B 1 247 ? -7.672 1.696 13.008 1 97.75 247 SER B CA 1
ATOM 4722 C C . SER B 1 247 ? -6.977 0.4 13.414 1 97.75 247 SER B C 1
ATOM 4724 O O . SER B 1 247 ? -6.676 0.192 14.586 1 97.75 247 SER B O 1
ATOM 4726 N N . PHE B 1 248 ? -6.68 -0.489 12.461 1 97.44 248 PHE B N 1
ATOM 4727 C CA . PHE B 1 248 ? -5.957 -1.716 12.773 1 97.44 248 PHE B CA 1
ATOM 4728 C C . PHE B 1 248 ? -4.539 -1.405 13.234 1 97.44 248 PHE B C 1
ATOM 4730 O O . PHE B 1 248 ? -4.043 -2.006 14.195 1 97.44 248 PHE B O 1
ATOM 4737 N N . ASP B 1 249 ? -3.916 -0.455 12.555 1 98.44 249 ASP B N 1
ATOM 4738 C CA . ASP B 1 249 ? -2.586 -0.012 12.961 1 98.44 249 ASP B CA 1
ATOM 4739 C C . ASP B 1 249 ? -2.613 0.568 14.375 1 98.44 249 ASP B C 1
ATOM 4741 O O . ASP B 1 249 ? -1.772 0.227 15.211 1 98.44 249 ASP B O 1
ATOM 4745 N N . ALA B 1 250 ? -3.605 1.465 14.523 1 98.81 250 ALA B N 1
ATOM 4746 C CA . ALA B 1 250 ? -3.721 2.115 15.828 1 98.81 250 ALA B CA 1
ATOM 4747 C C . ALA B 1 250 ? -3.881 1.087 16.938 1 98.81 250 ALA B C 1
ATOM 4749 O O . ALA B 1 250 ? -3.203 1.167 17.969 1 98.81 250 ALA B O 1
ATOM 4750 N N . GLU B 1 251 ? -4.723 0.116 16.703 1 98.31 251 GLU B N 1
ATOM 4751 C CA . GLU B 1 251 ? -4.965 -0.926 17.703 1 98.31 251 GLU B CA 1
ATOM 4752 C C . GLU B 1 251 ? -3.689 -1.71 18 1 98.31 251 GLU B C 1
ATOM 4754 O O . GLU B 1 251 ? -3.373 -1.965 19.156 1 98.31 251 GLU B O 1
ATOM 4759 N N . ARG B 1 252 ? -3.004 -2.062 16.984 1 97.38 252 ARG B N 1
ATOM 4760 C CA . ARG B 1 252 ? -1.778 -2.836 17.156 1 97.38 252 ARG B CA 1
ATOM 4761 C C . ARG B 1 252 ? -0.717 -2.025 17.891 1 97.38 252 ARG B C 1
ATOM 4763 O O . ARG B 1 252 ? -0.027 -2.549 18.781 1 97.38 252 ARG B O 1
ATOM 4770 N N . LEU B 1 253 ? -0.567 -0.788 17.531 1 98.75 253 LEU B N 1
ATOM 4771 C CA . LEU B 1 253 ? 0.433 0.07 18.156 1 98.75 253 LEU B CA 1
ATOM 4772 C C . LEU B 1 253 ? 0.114 0.288 19.625 1 98.75 253 LEU B C 1
ATOM 4774 O O . LEU B 1 253 ? 1.019 0.317 20.469 1 98.75 253 LEU B O 1
ATOM 4778 N N . ILE B 1 254 ? -1.189 0.461 19.953 1 98.75 254 ILE B N 1
ATOM 4779 C CA . ILE B 1 254 ? -1.621 0.616 21.344 1 98.75 254 ILE B CA 1
ATOM 4780 C C . ILE B 1 254 ? -1.313 -0.66 22.125 1 98.75 254 ILE B C 1
ATOM 4782 O O . ILE B 1 2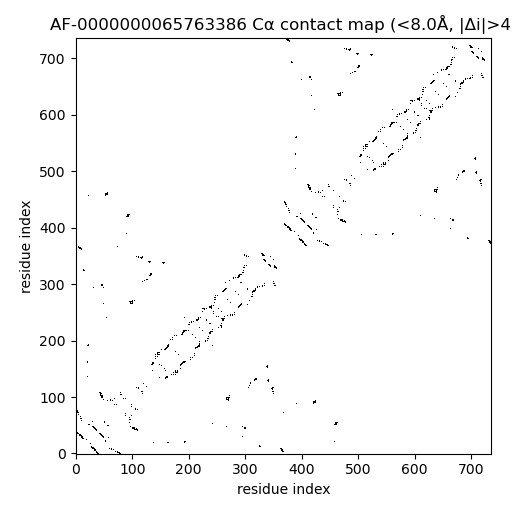54 ? -0.775 -0.602 23.234 1 98.75 254 ILE B O 1
ATOM 4786 N N . GLN B 1 255 ? -1.57 -1.804 21.5 1 97.69 255 GLN B N 1
ATOM 4787 C CA . GLN B 1 255 ? -1.415 -3.102 22.156 1 97.69 255 GLN B CA 1
ATOM 4788 C C . GLN B 1 255 ? 0.036 -3.344 22.562 1 97.69 255 GLN B C 1
ATOM 4790 O O . GLN B 1 255 ? 0.304 -3.893 23.625 1 97.69 255 GLN B O 1
ATOM 4795 N N . ILE B 1 256 ? 0.92 -2.885 21.766 1 97.5 256 ILE B N 1
ATOM 4796 C CA . ILE B 1 256 ? 2.314 -3.197 22.062 1 97.5 256 ILE B CA 1
ATOM 4797 C C . ILE B 1 256 ? 2.982 -1.994 22.734 1 97.5 256 ILE B C 1
ATOM 4799 O O . ILE B 1 256 ? 4.203 -1.97 22.891 1 97.5 256 ILE B O 1
ATOM 4803 N N . GLN B 1 257 ? 2.164 -0.914 23 1 98.31 257 GLN B N 1
ATOM 4804 C CA . GLN B 1 257 ? 2.67 0.3 23.625 1 98.31 257 GLN B CA 1
ATOM 4805 C C . GLN B 1 257 ? 3.828 0.893 22.828 1 98.31 257 GLN B C 1
ATOM 4807 O O . GLN B 1 257 ? 4.871 1.222 23.406 1 98.31 257 GLN B O 1
ATOM 4812 N N . ALA B 1 258 ? 3.645 1.015 21.547 1 98.62 258 ALA B N 1
ATOM 4813 C CA . ALA B 1 258 ? 4.691 1.349 20.578 1 98.62 258 ALA B CA 1
ATOM 4814 C C . ALA B 1 258 ? 5.059 2.828 20.656 1 98.62 258 ALA B C 1
ATOM 4816 O O . ALA B 1 258 ? 6.188 3.211 20.344 1 98.62 258 ALA B O 1
ATOM 4817 N N . CYS B 1 259 ? 4.16 3.721 21.078 1 98.75 259 CYS B N 1
ATOM 4818 C CA . CYS B 1 259 ? 4.359 5.16 20.953 1 98.75 259 CYS B CA 1
ATOM 4819 C C . CYS B 1 259 ? 3.541 5.914 22 1 98.75 259 CYS B C 1
ATOM 4821 O O . CYS B 1 259 ? 2.748 5.312 22.734 1 98.75 259 CYS B O 1
ATOM 4823 N N . ASP B 1 260 ? 3.803 7.203 22.094 1 98.75 260 ASP B N 1
ATOM 4824 C CA . ASP B 1 260 ? 3.156 8.047 23.094 1 98.75 260 ASP B CA 1
ATOM 4825 C C . ASP B 1 260 ? 2.006 8.844 22.484 1 98.75 260 ASP B C 1
ATOM 4827 O O . ASP B 1 260 ? 1.165 9.383 23.203 1 98.75 260 ASP B O 1
ATOM 4831 N N . SER B 1 261 ? 1.967 8.922 21.203 1 98.88 261 SER B N 1
ATOM 4832 C CA . SER B 1 261 ? 0.94 9.664 20.484 1 98.88 261 SER B CA 1
ATOM 4833 C C . SER B 1 261 ? 0.87 9.234 19.016 1 98.88 261 SER B C 1
ATOM 4835 O O . SER B 1 261 ? 1.749 8.516 18.531 1 98.88 261 SER B O 1
ATOM 4837 N N . PHE B 1 262 ? -0.225 9.562 18.344 1 98.88 262 PHE B N 1
ATOM 4838 C CA . PHE B 1 262 ? -0.406 9.328 16.906 1 98.88 262 PHE B CA 1
ATOM 4839 C C . PHE B 1 262 ? -0.38 10.641 16.141 1 98.88 262 PHE B C 1
ATOM 4841 O O . PHE B 1 262 ? -0.833 11.672 16.641 1 98.88 262 PHE B O 1
ATOM 4848 N N . ASN B 1 263 ? 0.187 10.633 14.992 1 98.88 263 ASN B N 1
ATOM 4849 C CA . ASN B 1 263 ? -0.077 11.664 14 1 98.88 263 ASN B CA 1
ATOM 4850 C C . ASN B 1 263 ? -1.146 11.227 13 1 98.88 263 ASN B C 1
ATOM 4852 O O . ASN B 1 263 ? -0.881 10.398 12.125 1 98.88 263 ASN B O 1
ATOM 4856 N N . LEU B 1 264 ? -2.336 11.758 13.148 1 98.88 264 LEU B N 1
ATOM 4857 C CA . LEU B 1 264 ? -3.465 11.453 12.273 1 98.88 264 LEU B CA 1
ATOM 4858 C C . LEU B 1 264 ? -3.465 12.359 11.047 1 98.88 264 LEU B C 1
ATOM 4860 O O . LEU B 1 264 ? -3.391 13.586 11.172 1 98.88 264 LEU B O 1
ATOM 4864 N N . LYS B 1 265 ? -3.4 11.82 9.883 1 98.88 265 LYS B N 1
ATOM 4865 C CA . LYS B 1 265 ? -3.527 12.523 8.609 1 98.88 265 LYS B CA 1
ATOM 4866 C C . LYS B 1 265 ? -4.633 11.914 7.754 1 98.88 265 LYS B C 1
ATOM 4868 O O . LYS B 1 265 ? -4.695 10.695 7.586 1 98.88 265 LYS B O 1
ATOM 4873 N N . LEU B 1 266 ? -5.492 12.711 7.223 1 98.88 266 LEU B N 1
ATOM 4874 C CA . LEU B 1 266 ? -6.652 12.219 6.484 1 98.88 266 LEU B CA 1
ATOM 4875 C C . LEU B 1 266 ? -6.219 11.43 5.254 1 98.88 266 LEU B C 1
ATOM 4877 O O . LEU B 1 266 ? -6.863 10.453 4.883 1 98.88 266 LEU B O 1
ATOM 4881 N N . SER B 1 267 ? -5.113 11.82 4.633 1 98.62 267 SER B N 1
ATOM 4882 C CA . SER B 1 267 ? -4.637 11.133 3.439 1 98.62 267 SER B CA 1
ATOM 4883 C C . SER B 1 267 ? -4.129 9.734 3.775 1 98.62 267 SER B C 1
ATOM 4885 O O . SER B 1 267 ? -4.066 8.867 2.902 1 98.62 267 SER B O 1
ATOM 4887 N N . LYS B 1 268 ? -3.709 9.453 5.035 1 98.5 268 LYS B N 1
ATOM 4888 C CA . LYS B 1 268 ? -3.281 8.125 5.461 1 98.5 268 LYS B CA 1
ATOM 4889 C C . LYS B 1 268 ? -4.477 7.258 5.848 1 98.5 268 LYS B C 1
ATOM 4891 O O . LYS B 1 268 ? -4.508 6.062 5.551 1 98.5 268 LYS B O 1
ATOM 4896 N N . SER B 1 269 ? -5.477 7.852 6.434 1 98.5 269 SER B N 1
ATOM 4897 C CA . SER B 1 269 ? -6.609 7.105 6.973 1 98.5 269 SER B CA 1
ATOM 4898 C C . SER B 1 269 ? -7.691 6.906 5.918 1 98.5 269 SER B C 1
ATOM 4900 O O . SER B 1 269 ? -8.758 6.359 6.207 1 98.5 269 SER B O 1
ATOM 4902 N N . ALA B 1 270 ? -7.484 7.422 4.723 1 98.62 270 ALA B N 1
ATOM 4903 C CA . ALA B 1 270 ? -8.461 7.344 3.643 1 98.62 270 ALA B CA 1
ATOM 4904 C C . ALA B 1 270 ? -9.688 8.195 3.951 1 98.62 270 ALA B C 1
ATOM 4906 O O . ALA B 1 270 ? -10.812 7.836 3.592 1 98.62 270 ALA B O 1
ATOM 4907 N N . GLY B 1 271 ? -9.484 9.273 4.711 1 98.69 271 GLY B N 1
ATOM 4908 C CA . GLY B 1 271 ? -10.555 10.234 4.934 1 98.69 271 GLY B CA 1
ATOM 4909 C C . GLY B 1 271 ? -11.031 10.273 6.371 1 98.69 271 GLY B C 1
ATOM 4910 O O . GLY B 1 271 ? -10.352 9.781 7.273 1 98.69 271 GLY B O 1
ATOM 4911 N N . ILE B 1 272 ? -12.148 10.906 6.535 1 98.88 272 ILE B N 1
ATOM 4912 C CA . ILE B 1 272 ? -12.688 11.281 7.84 1 98.88 272 ILE B CA 1
ATOM 4913 C C . ILE B 1 272 ? -13.273 10.055 8.531 1 98.88 272 ILE B C 1
ATOM 4915 O O . ILE B 1 272 ? -13.125 9.891 9.742 1 98.88 272 ILE B O 1
ATOM 4919 N N . THR B 1 273 ? -13.891 9.141 7.77 1 98.44 273 THR B N 1
ATOM 4920 C CA . THR B 1 273 ? -14.547 7.965 8.336 1 98.44 273 THR B CA 1
ATOM 4921 C C . THR B 1 273 ? -13.562 7.164 9.188 1 98.44 273 THR B C 1
ATOM 4923 O O . THR B 1 273 ? -13.836 6.895 10.359 1 98.44 273 THR B O 1
ATOM 4926 N N . ASN B 1 274 ? -12.453 6.852 8.617 1 97.94 274 ASN B N 1
ATOM 4927 C CA . ASN B 1 274 ? -11.461 6.055 9.328 1 97.94 274 ASN B CA 1
ATOM 4928 C C . ASN B 1 274 ? -10.719 6.879 10.375 1 97.94 274 ASN B C 1
ATOM 4930 O O . ASN B 1 274 ? -10.297 6.348 11.406 1 97.94 274 ASN B O 1
ATOM 4934 N N . ALA B 1 275 ? -10.562 8.164 10.109 1 98.75 275 ALA B N 1
ATOM 4935 C CA . ALA B 1 275 ? -9.938 9.055 11.086 1 98.75 275 ALA B CA 1
ATOM 4936 C C . ALA B 1 275 ? -10.703 9.047 12.406 1 98.75 275 ALA B C 1
ATOM 4938 O O . ALA B 1 275 ? -10.094 9.023 13.477 1 98.75 275 ALA B O 1
ATOM 4939 N N . LEU B 1 276 ? -12.016 9.047 12.32 1 98.69 276 LEU B N 1
ATOM 4940 C CA . LEU B 1 276 ? -12.844 9.039 13.516 1 98.69 276 LEU B CA 1
ATOM 4941 C C . LEU B 1 276 ? -12.641 7.762 14.32 1 98.69 276 LEU B C 1
ATOM 4943 O O . LEU B 1 276 ? -12.672 7.785 15.555 1 98.69 276 LEU B O 1
ATOM 4947 N N . ASN B 1 277 ? -12.438 6.648 13.625 1 98.5 277 ASN B N 1
ATOM 4948 C CA . ASN B 1 277 ? -12.148 5.391 14.305 1 98.5 277 ASN B CA 1
ATOM 4949 C C . ASN B 1 277 ? -10.82 5.449 15.055 1 98.5 277 ASN B C 1
ATOM 4951 O O . ASN B 1 277 ? -10.711 4.949 16.172 1 98.5 277 ASN B O 1
ATOM 4955 N N . ILE B 1 278 ? -9.812 6.035 14.484 1 98.81 278 ILE B N 1
ATOM 4956 C CA . ILE B 1 278 ? -8.508 6.172 15.109 1 98.81 278 ILE B CA 1
ATOM 4957 C C . ILE B 1 278 ? -8.617 7.062 16.344 1 98.81 278 ILE B C 1
ATOM 4959 O O . ILE B 1 278 ? -8.047 6.754 17.391 1 98.81 278 ILE B O 1
ATOM 4963 N N . ILE B 1 279 ? -9.383 8.148 16.234 1 98.81 279 ILE B N 1
ATOM 4964 C CA . ILE B 1 279 ? -9.578 9.078 17.328 1 98.81 279 ILE B CA 1
ATOM 4965 C C . ILE B 1 279 ? -10.234 8.367 18.516 1 98.81 279 ILE B C 1
ATOM 4967 O O . ILE B 1 279 ? -9.812 8.523 19.656 1 98.81 279 ILE B O 1
ATOM 4971 N N . ARG B 1 280 ? -11.234 7.566 18.203 1 98.75 280 ARG B N 1
ATOM 4972 C CA . ARG B 1 280 ? -11.93 6.82 19.25 1 98.75 280 ARG B CA 1
ATOM 4973 C C . ARG B 1 280 ? -10.977 5.887 19.984 1 98.75 280 ARG B C 1
ATOM 4975 O O . ARG B 1 280 ? -11.016 5.789 21.203 1 98.75 280 ARG B O 1
ATOM 4982 N N . LEU B 1 281 ? -10.172 5.195 19.234 1 98.81 281 LEU B N 1
ATOM 4983 C CA . LEU B 1 281 ? -9.195 4.297 19.828 1 98.81 281 LEU B CA 1
ATOM 4984 C C . LEU B 1 281 ? -8.195 5.07 20.688 1 98.81 281 LEU B C 1
ATOM 4986 O O . LEU B 1 281 ? -7.855 4.637 21.797 1 98.81 281 LEU B O 1
ATOM 4990 N N . ALA B 1 282 ? -7.762 6.199 20.172 1 98.81 282 ALA B N 1
ATOM 4991 C CA . ALA B 1 282 ? -6.828 7.035 20.922 1 98.81 282 ALA B CA 1
ATOM 4992 C C . ALA B 1 282 ? -7.453 7.531 22.219 1 98.81 282 ALA B C 1
ATOM 4994 O O . ALA B 1 282 ? -6.797 7.555 23.266 1 98.81 282 ALA B O 1
ATOM 4995 N N . GLU B 1 283 ? -8.727 7.922 22.172 1 98.62 283 GLU B N 1
ATOM 4996 C CA . GLU B 1 283 ? -9.461 8.359 23.344 1 98.62 283 GLU B CA 1
ATOM 4997 C C . GLU B 1 283 ? -9.492 7.262 24.406 1 98.62 283 GLU B C 1
ATOM 4999 O O . GLU B 1 283 ? -9.203 7.512 25.578 1 98.62 283 GLU B O 1
ATOM 5004 N N . GLN B 1 284 ? -9.805 6.078 23.984 1 98.5 284 GLN B N 1
ATOM 5005 C CA . GLN B 1 284 ? -9.914 4.941 24.891 1 98.5 284 GLN B CA 1
ATOM 5006 C C . GLN B 1 284 ? -8.57 4.617 25.547 1 98.5 284 GLN B C 1
ATOM 5008 O O . GLN B 1 284 ? -8.516 4.207 26.703 1 98.5 284 GLN B O 1
ATOM 5013 N N . ALA B 1 285 ? -7.566 4.836 24.812 1 98.5 285 ALA B N 1
ATOM 5014 C CA . ALA B 1 285 ? -6.227 4.52 25.297 1 98.5 285 ALA B CA 1
ATOM 5015 C C . ALA B 1 285 ? -5.605 5.719 26.016 1 98.5 285 ALA B C 1
ATOM 5017 O O . ALA B 1 285 ? -4.469 5.648 26.484 1 98.5 285 ALA B O 1
ATOM 5018 N N . HIS B 1 286 ? -6.285 6.887 26.047 1 98.12 286 HIS B N 1
ATOM 5019 C CA . HIS B 1 286 ? -5.785 8.133 26.625 1 98.12 286 HIS B CA 1
ATOM 5020 C C . HIS B 1 286 ? -4.484 8.562 25.938 1 98.12 286 HIS B C 1
ATOM 5022 O O . HIS B 1 286 ? -3.525 8.945 26.625 1 98.12 286 HIS B O 1
ATOM 5028 N N . MET B 1 287 ? -4.441 8.414 24.688 1 98.12 287 MET B N 1
ATOM 5029 C CA . MET B 1 287 ? -3.275 8.758 23.875 1 98.12 287 MET B CA 1
ATOM 5030 C C . MET B 1 287 ? -3.5 10.062 23.125 1 98.12 287 MET B C 1
ATOM 5032 O O . MET B 1 287 ? -4.457 10.18 22.344 1 98.12 287 MET B O 1
ATOM 5036 N N . PRO B 1 288 ? -2.6 11.055 23.312 1 98.69 288 PRO B N 1
ATOM 5037 C CA . PRO B 1 288 ? -2.725 12.297 22.547 1 98.69 288 PRO B CA 1
ATOM 5038 C C . PRO B 1 288 ? -2.609 12.062 21.031 1 98.69 288 PRO B C 1
ATOM 5040 O O . PRO B 1 288 ? -1.969 11.102 20.609 1 98.69 288 PRO B O 1
ATOM 5043 N N . VAL B 1 289 ? -3.209 12.961 20.297 1 98.88 289 VAL B N 1
ATOM 5044 C CA . VAL B 1 289 ? -3.203 12.867 18.844 1 98.88 289 VAL B CA 1
ATOM 5045 C C . VAL B 1 289 ? -2.795 14.203 18.234 1 98.88 289 VAL B C 1
ATOM 5047 O O . VAL B 1 289 ? -3.23 15.258 18.688 1 98.88 289 VAL B O 1
ATOM 5050 N N . GLN B 1 290 ? -1.86 14.148 17.344 1 98.94 290 GLN B N 1
ATOM 5051 C CA . GLN B 1 290 ? -1.614 15.242 16.406 1 98.94 290 GLN B CA 1
ATOM 5052 C C . GLN B 1 290 ? -2.449 15.078 15.141 1 98.94 290 GLN B C 1
ATOM 5054 O O . GLN B 1 290 ? -2.619 13.961 14.641 1 98.94 290 GLN B O 1
ATOM 5059 N N . VAL B 1 291 ? -3.047 16.125 14.633 1 98.94 291 VAL B N 1
ATOM 5060 C CA . VAL B 1 291 ? -3.609 16.109 13.289 1 98.94 291 VAL B CA 1
ATOM 5061 C C . VAL B 1 291 ? -2.709 16.906 12.344 1 98.94 291 VAL B C 1
ATOM 5063 O O . VAL B 1 291 ? -2.365 18.062 12.625 1 98.94 291 VAL B O 1
ATOM 5066 N N . GLY B 1 292 ? -2.215 16.266 11.352 1 98.62 292 GLY B N 1
ATOM 5067 C CA . GLY B 1 292 ? -1.372 16.891 10.352 1 98.62 292 GLY B CA 1
ATOM 5068 C C . GLY B 1 292 ? -1.771 16.547 8.93 1 98.62 292 GLY B C 1
ATOM 5069 O O . GLY B 1 292 ? -2.941 16.281 8.656 1 98.62 292 GLY B O 1
ATOM 5070 N N . GLY B 1 293 ? -0.878 16.734 8.039 1 98.12 293 GLY B N 1
ATOM 5071 C CA . GLY B 1 293 ? -1.072 16.469 6.629 1 98.12 293 GLY B CA 1
ATOM 5072 C C . GLY B 1 293 ? 0.23 16.359 5.855 1 98.12 293 GLY B C 1
ATOM 5073 O O . GLY B 1 293 ? 1.256 15.961 6.406 1 98.12 293 GLY B O 1
ATOM 5074 N N . PHE B 1 294 ? 0.089 16.516 4.633 1 98.19 294 PHE B N 1
ATOM 5075 C CA . PHE B 1 294 ? 1.215 16.547 3.709 1 98.19 294 PHE B CA 1
ATOM 5076 C C . PHE B 1 294 ? 1.313 17.906 3.029 1 98.19 294 PHE B C 1
ATOM 5078 O O . PHE B 1 294 ? 1.41 18.938 3.701 1 98.19 294 PHE B O 1
ATOM 5085 N N . LEU B 1 295 ? 1.215 18 1.798 1 98.69 295 LEU B N 1
ATOM 5086 C CA . LEU B 1 295 ? 1.27 19.297 1.11 1 98.69 295 LEU B CA 1
ATOM 5087 C C . LEU B 1 295 ? -0.109 19.688 0.598 1 98.69 295 LEU B C 1
ATOM 5089 O O . LEU B 1 295 ? -0.229 20.281 -0.482 1 98.69 295 LEU B O 1
ATOM 5093 N N . GLU B 1 296 ? -1.114 19.266 1.345 1 98.69 296 GLU B N 1
ATOM 5094 C CA . GLU B 1 296 ? -2.453 19.719 0.981 1 98.69 296 GLU B CA 1
ATOM 5095 C C . GLU B 1 296 ? -2.525 21.25 0.936 1 98.69 296 GLU B C 1
ATOM 5097 O O . GLU B 1 296 ? -1.779 21.938 1.639 1 98.69 296 GLU B O 1
ATOM 5102 N N . SER B 1 297 ? -3.404 21.797 0.142 1 98.69 297 SER B N 1
ATOM 5103 C CA . SER B 1 297 ? -3.75 23.203 0.185 1 98.69 297 SER B CA 1
ATOM 5104 C C . SER B 1 297 ? -4.609 23.531 1.402 1 98.69 297 SER B C 1
ATOM 5106 O O . SER B 1 297 ? -4.844 22.672 2.25 1 98.69 297 SER B O 1
ATOM 5108 N N . ARG B 1 298 ? -5.039 24.781 1.449 1 98.69 298 ARG B N 1
ATOM 5109 C CA . ARG B 1 298 ? -5.922 25.172 2.543 1 98.69 298 ARG B CA 1
ATOM 5110 C C . ARG B 1 298 ? -7.215 24.375 2.521 1 98.69 298 ARG B C 1
ATOM 5112 O O . ARG B 1 298 ? -7.848 24.172 3.561 1 98.69 298 ARG B O 1
ATOM 5119 N N . LEU B 1 299 ? -7.574 23.844 1.331 1 98.81 299 LEU B N 1
ATOM 5120 C CA . LEU B 1 299 ? -8.797 23.047 1.288 1 98.81 299 LEU B CA 1
ATOM 5121 C C . LEU B 1 299 ? -8.633 21.766 2.105 1 98.81 299 LEU B C 1
ATOM 5123 O O . LEU B 1 299 ? -9.453 21.484 2.979 1 98.81 299 LEU B O 1
ATOM 5127 N N . GLY B 1 300 ? -7.574 21 1.823 1 98.81 300 GLY B N 1
ATOM 5128 C CA . GLY B 1 300 ? -7.328 19.781 2.582 1 98.81 300 GLY B CA 1
ATOM 5129 C C . GLY B 1 300 ? -7.164 20.031 4.07 1 98.81 300 GLY B C 1
ATOM 5130 O O . GLY B 1 300 ? -7.688 19.266 4.891 1 98.81 300 GLY B O 1
ATOM 5131 N N . PHE B 1 301 ? -6.512 21.094 4.422 1 98.81 301 PHE B N 1
ATOM 5132 C CA . PHE B 1 301 ? -6.262 21.359 5.832 1 98.81 301 PHE B CA 1
ATOM 5133 C C . PHE B 1 301 ? -7.512 21.922 6.504 1 98.81 301 PHE B C 1
ATOM 5135 O O . PHE B 1 301 ? -7.633 21.875 7.73 1 98.81 301 PHE B O 1
ATOM 5142 N N . THR B 1 302 ? -8.453 22.531 5.711 1 98.94 302 THR B N 1
ATOM 5143 C CA . THR B 1 302 ? -9.75 22.859 6.289 1 98.94 302 THR B CA 1
ATOM 5144 C C . THR B 1 302 ? -10.461 21.609 6.797 1 98.94 302 THR B C 1
ATOM 5146 O O . THR B 1 302 ? -10.992 21.609 7.91 1 98.94 302 THR B O 1
ATOM 5149 N N . ALA B 1 303 ? -10.422 20.562 5.984 1 98.94 303 ALA B N 1
ATOM 5150 C CA . ALA B 1 303 ? -11.008 19.297 6.426 1 98.94 303 ALA B CA 1
ATOM 5151 C C . ALA B 1 303 ? -10.32 18.781 7.691 1 98.94 303 ALA B C 1
ATOM 5153 O O . ALA B 1 303 ? -10.984 18.375 8.641 1 98.94 303 ALA B O 1
ATOM 5154 N N . ALA B 1 304 ? -9.031 18.844 7.719 1 98.88 304 ALA B N 1
ATOM 5155 C CA . ALA B 1 304 ? -8.258 18.375 8.867 1 98.88 304 ALA B CA 1
ATOM 5156 C C . ALA B 1 304 ? -8.594 19.203 10.109 1 98.88 304 ALA B C 1
ATOM 5158 O O . ALA B 1 304 ? -8.711 18.656 11.211 1 98.88 304 ALA B O 1
ATOM 5159 N N . ALA B 1 305 ? -8.734 20.484 9.945 1 98.88 305 ALA B N 1
ATOM 5160 C CA . ALA B 1 305 ? -9.023 21.375 11.07 1 98.88 305 ALA B CA 1
ATOM 5161 C C . ALA B 1 305 ? -10.414 21.094 11.641 1 98.88 305 ALA B C 1
ATOM 5163 O O . ALA B 1 305 ? -10.617 21.172 12.859 1 98.88 305 ALA B O 1
ATOM 5164 N N . HIS B 1 306 ? -11.375 20.859 10.75 1 98.94 306 HIS B N 1
ATOM 5165 C CA . HIS B 1 306 ? -12.688 20.453 11.234 1 98.94 306 HIS B CA 1
ATOM 5166 C C . HIS B 1 306 ? -12.594 19.203 12.094 1 98.94 306 HIS B C 1
ATOM 5168 O O . HIS B 1 306 ? -13.211 19.125 13.164 1 98.94 306 HIS B O 1
ATOM 5174 N N . VAL B 1 307 ? -11.828 18.219 11.664 1 98.88 307 VAL B N 1
ATOM 5175 C CA . VAL B 1 307 ? -11.664 16.969 12.391 1 98.88 307 VAL B CA 1
ATOM 5176 C C . VAL B 1 307 ? -10.969 17.234 13.727 1 98.88 307 VAL B C 1
ATOM 5178 O O . VAL B 1 307 ? -11.289 16.594 14.734 1 98.88 307 VAL B O 1
ATOM 5181 N N . ALA B 1 308 ? -10.031 18.172 13.75 1 98.75 308 ALA B N 1
ATOM 5182 C CA . ALA B 1 308 ? -9.273 18.5 14.953 1 98.75 308 ALA B CA 1
ATOM 5183 C C . ALA B 1 308 ? -10.195 18.953 16.078 1 98.75 308 ALA B C 1
ATOM 5185 O O . ALA B 1 308 ? -9.836 18.875 17.266 1 98.75 308 ALA B O 1
ATOM 5186 N N . LEU B 1 309 ? -11.367 19.422 15.766 1 98.75 309 LEU B N 1
ATOM 5187 C CA . LEU B 1 309 ? -12.289 20 16.734 1 98.75 309 LEU B CA 1
ATOM 5188 C C . LEU B 1 309 ? -13.195 18.938 17.328 1 98.75 309 LEU B C 1
ATOM 5190 O O . LEU B 1 309 ? -13.992 19.219 18.234 1 98.75 309 LEU B O 1
ATOM 5194 N N . VAL B 1 310 ? -13.008 17.672 16.875 1 98.25 310 VAL B N 1
ATOM 5195 C CA . VAL B 1 310 ? -13.961 16.625 17.219 1 98.25 310 VAL B CA 1
ATOM 5196 C C . VAL B 1 310 ? -13.648 16.078 18.625 1 98.25 310 VAL B C 1
ATOM 5198 O O . VAL B 1 310 ? -14.531 15.547 19.297 1 98.25 310 VAL B O 1
ATOM 5201 N N . SER B 1 311 ? -12.398 16.219 19.047 1 98.44 311 SER B N 1
ATOM 5202 C CA . SER B 1 311 ? -12 15.578 20.297 1 98.44 311 SER B CA 1
ATOM 5203 C C . SER B 1 311 ? -10.922 16.375 21.016 1 98.44 311 SER B C 1
ATOM 5205 O O . SER B 1 311 ? -10.031 16.938 20.375 1 98.44 311 SER B O 1
ATOM 5207 N N . LYS B 1 312 ? -10.953 16.344 22.344 1 97.44 312 LYS B N 1
ATOM 5208 C CA . LYS B 1 312 ? -9.922 16.984 23.156 1 97.44 312 LYS B CA 1
ATOM 5209 C C . LYS B 1 312 ? -8.625 16.188 23.141 1 97.44 312 LYS B C 1
ATOM 5211 O O . LYS B 1 312 ? -7.562 16.703 23.469 1 97.44 312 LYS B O 1
ATOM 5216 N N . THR B 1 313 ? -8.812 14.961 22.734 1 98 313 THR B N 1
ATOM 5217 C CA . THR B 1 313 ? -7.641 14.102 22.609 1 98 313 THR B CA 1
ATOM 5218 C C . THR B 1 313 ? -6.684 14.633 21.547 1 98 313 THR B C 1
ATOM 5220 O O . THR B 1 313 ? -5.477 14.398 21.625 1 98 313 THR B O 1
ATOM 5223 N N . ILE B 1 314 ? -7.203 15.312 20.609 1 98.81 314 ILE B N 1
ATOM 5224 C CA . ILE B 1 314 ? -6.402 15.984 19.594 1 98.81 314 ILE B CA 1
ATOM 5225 C C . ILE B 1 314 ? -5.852 17.297 20.156 1 98.81 314 ILE B C 1
ATOM 5227 O O . ILE B 1 314 ? -6.609 18.234 20.406 1 98.81 314 ILE B O 1
ATOM 5231 N N . CYS B 1 315 ? -4.504 17.328 20.359 1 98.44 315 CYS B N 1
ATOM 5232 C CA . CYS B 1 315 ? -3.973 18.469 21.078 1 98.44 315 CYS B CA 1
ATOM 5233 C C . CYS B 1 315 ? -2.723 19.016 20.391 1 98.44 315 CYS B C 1
ATOM 5235 O O . CYS B 1 315 ? -2.148 20.016 20.828 1 98.44 315 CYS B O 1
ATOM 5237 N N . TYR B 1 316 ? -2.227 18.344 19.344 1 98.81 316 TYR B N 1
ATOM 5238 C CA . TYR B 1 316 ? -1.142 18.844 18.5 1 98.81 316 TYR B CA 1
ATOM 5239 C C . TYR B 1 316 ? -1.618 19.047 17.062 1 98.81 316 TYR B C 1
ATOM 5241 O O . TYR B 1 316 ? -2.477 18.312 16.578 1 98.81 316 TYR B O 1
ATOM 5249 N N . TYR B 1 317 ? -1.082 20.094 16.359 1 98.88 317 TYR B N 1
ATOM 5250 C CA . TYR B 1 317 ? -1.555 20.469 15.031 1 98.88 317 TYR B CA 1
ATOM 5251 C C . TYR B 1 317 ? -0.387 20.812 14.117 1 98.88 317 TYR B C 1
ATOM 5253 O O . TYR B 1 317 ? 0.508 21.578 14.5 1 98.88 317 TYR B O 1
ATOM 5261 N N . ASP B 1 318 ? -0.353 20.203 12.984 1 98.81 318 ASP B N 1
ATOM 5262 C CA . ASP B 1 318 ? 0.65 20.438 11.945 1 98.81 318 ASP B CA 1
ATOM 5263 C C . ASP B 1 318 ? -0.006 20.812 10.625 1 98.81 318 ASP B C 1
ATOM 5265 O O . ASP B 1 318 ? -0.227 19.969 9.766 1 98.81 318 ASP B O 1
ATOM 5269 N N . PHE B 1 319 ? -0.349 22.172 10.445 1 98.69 319 PHE B N 1
ATOM 5270 C CA . PHE B 1 319 ? -1.187 22.656 9.359 1 98.69 319 PHE B CA 1
ATOM 5271 C C . PHE B 1 319 ? -0.444 23.703 8.539 1 98.69 319 PHE B C 1
ATOM 5273 O O . PHE B 1 319 ? -1.06 24.609 7.977 1 98.69 319 PHE B O 1
ATOM 5280 N N . ASP B 1 320 ? 0.859 23.641 8.406 1 98.62 320 ASP B N 1
ATOM 5281 C CA . ASP B 1 320 ? 1.653 24.797 7.977 1 98.62 320 ASP B CA 1
ATOM 5282 C C . ASP B 1 320 ? 1.862 24.781 6.461 1 98.62 320 ASP B C 1
ATOM 5284 O O . ASP B 1 320 ? 2.221 25.797 5.875 1 98.62 320 ASP B O 1
ATOM 5288 N N . THR B 1 321 ? 1.604 23.672 5.742 1 97.94 321 THR B N 1
ATOM 5289 C CA . THR B 1 321 ? 2.174 23.5 4.41 1 97.94 321 THR B CA 1
ATOM 5290 C C . THR B 1 321 ? 1.487 24.422 3.408 1 97.94 321 THR B C 1
ATOM 5292 O O . THR B 1 321 ? 2.094 24.828 2.416 1 97.94 321 THR B O 1
ATOM 5295 N N . PRO B 1 322 ? 0.192 24.828 3.607 1 98.44 322 PRO B N 1
ATOM 5296 C CA . PRO B 1 322 ? -0.372 25.797 2.668 1 98.44 322 PRO B CA 1
ATOM 5297 C C . PRO B 1 322 ? 0.427 27.094 2.609 1 98.44 322 PRO B C 1
ATOM 5299 O O . PRO B 1 322 ? 0.454 27.766 1.573 1 98.44 322 PRO B O 1
ATOM 5302 N N . LEU B 1 323 ? 1.049 27.453 3.719 1 98.38 323 LEU B N 1
ATOM 5303 C CA . LEU B 1 323 ? 1.817 28.703 3.811 1 98.38 323 LEU B CA 1
ATOM 5304 C C . LEU B 1 323 ? 3.09 28.609 2.975 1 98.38 323 LEU B C 1
ATOM 5306 O O . LEU B 1 323 ? 3.74 29.625 2.717 1 98.38 323 LEU B O 1
ATOM 5310 N N . MET B 1 324 ? 3.422 27.422 2.52 1 98.31 324 MET B N 1
ATOM 5311 C CA . MET B 1 324 ? 4.641 27.203 1.749 1 98.31 324 MET B CA 1
ATOM 5312 C C . MET B 1 324 ? 4.371 27.328 0.254 1 98.31 324 MET B C 1
ATOM 5314 O O . MET B 1 324 ? 5.305 27.328 -0.551 1 98.31 324 MET B O 1
ATOM 5318 N N . PHE B 1 325 ? 3.094 27.469 -0.123 1 98.44 325 PHE B N 1
ATOM 5319 C CA . PHE B 1 325 ? 2.711 27.547 -1.527 1 98.44 325 PHE B CA 1
ATOM 5320 C C . PHE B 1 325 ? 3.055 28.922 -2.098 1 98.44 325 PHE B C 1
ATOM 5322 O O . PHE B 1 325 ? 2.908 29.938 -1.417 1 98.44 325 PHE B O 1
ATOM 5329 N N . GLU B 1 326 ? 3.492 28.984 -3.346 1 98 326 GLU B N 1
ATOM 5330 C CA . GLU B 1 326 ? 3.74 30.25 -4.023 1 98 326 GLU B CA 1
ATOM 5331 C C . GLU B 1 326 ? 2.447 31.031 -4.215 1 98 326 GLU B C 1
ATOM 5333 O O . GLU B 1 326 ? 2.455 32.281 -4.195 1 98 326 GLU B O 1
ATOM 5338 N N . ALA B 1 327 ? 1.354 30.312 -4.422 1 96.69 327 ALA B N 1
ATOM 5339 C CA . ALA B 1 327 ? 0.034 30.906 -4.59 1 96.69 327 ALA B CA 1
ATOM 5340 C C . ALA B 1 327 ? -1.031 30.109 -3.846 1 96.69 327 ALA B C 1
ATOM 5342 O O . ALA B 1 327 ? -0.924 28.891 -3.725 1 96.69 327 ALA B O 1
ATOM 5343 N N . ASP B 1 328 ? -1.952 30.812 -3.365 1 97.88 328 ASP B N 1
ATOM 5344 C CA . ASP B 1 328 ? -3.072 30.188 -2.672 1 97.88 328 ASP B CA 1
ATOM 5345 C C . ASP B 1 328 ? -4.324 30.172 -3.545 1 97.88 328 ASP B C 1
ATOM 5347 O O . ASP B 1 328 ? -5.047 31.172 -3.613 1 97.88 328 ASP B O 1
ATOM 5351 N N . PRO B 1 329 ? -4.648 29 -4.051 1 97.5 329 PRO B N 1
ATOM 5352 C CA . PRO B 1 329 ? -5.785 28.953 -4.973 1 97.5 329 PRO B CA 1
ATOM 5353 C C . PRO B 1 329 ? -7.109 28.672 -4.266 1 97.5 329 PRO B C 1
ATOM 5355 O O . PRO B 1 329 ? -8.148 28.531 -4.918 1 97.5 329 PRO B O 1
ATOM 5358 N N . VAL B 1 330 ? -7.141 28.641 -2.98 1 98.5 330 VAL B N 1
ATOM 5359 C CA . VAL B 1 330 ? -8.297 28.156 -2.227 1 98.5 330 VAL B CA 1
ATOM 5360 C C . VAL B 1 330 ? -9.203 29.328 -1.864 1 98.5 330 VAL B C 1
ATOM 5362 O O . VAL B 1 330 ? -8.727 30.391 -1.479 1 98.5 330 VAL B O 1
ATOM 5365 N N . ARG B 1 331 ? -10.492 29.172 -2.121 1 98.12 331 ARG B N 1
ATOM 5366 C CA . ARG B 1 331 ? -11.531 30.094 -1.652 1 98.12 331 ARG B CA 1
ATOM 5367 C C . ARG B 1 331 ? -12.117 29.609 -0.33 1 98.12 331 ARG B C 1
ATOM 5369 O O . ARG B 1 331 ? -12.461 28.438 -0.183 1 98.12 331 ARG B O 1
ATOM 5376 N N . GLY B 1 332 ? -12.25 30.578 0.67 1 98.31 332 GLY B N 1
ATOM 5377 C CA . GLY B 1 332 ? -12.734 30.203 1.986 1 98.31 332 GLY B CA 1
ATOM 5378 C C . GLY B 1 332 ? -11.742 29.359 2.768 1 98.31 332 GLY B C 1
ATOM 5379 O O . GLY B 1 332 ? -10.539 29.625 2.73 1 98.31 332 GLY B O 1
ATOM 5380 N N . GLY B 1 333 ? -12.266 28.484 3.613 1 98.62 333 GLY B N 1
ATOM 5381 C CA . GLY B 1 333 ? -11.438 27.578 4.371 1 98.62 333 GLY B CA 1
ATOM 5382 C C . GLY B 1 333 ? -10.805 28.203 5.598 1 98.62 333 GLY B C 1
ATOM 5383 O O . GLY B 1 333 ? -11.25 29.266 6.047 1 98.62 333 GLY B O 1
ATOM 5384 N N . ILE B 1 334 ? -9.852 27.531 6.117 1 98.69 334 ILE B N 1
ATOM 5385 C CA . ILE B 1 334 ? -9.195 27.984 7.34 1 98.69 334 ILE B CA 1
ATOM 5386 C C . ILE B 1 334 ? -8.461 29.297 7.078 1 98.69 334 ILE B C 1
ATOM 5388 O O . ILE B 1 334 ? -8.031 29.562 5.953 1 98.69 334 ILE B O 1
ATOM 5392 N N . VAL B 1 335 ? -8.328 30.062 8.133 1 98.56 335 VAL B N 1
ATOM 5393 C CA . VAL B 1 335 ? -7.59 31.328 8.094 1 98.56 335 VAL B CA 1
ATOM 5394 C C . VAL B 1 335 ? -6.453 31.281 9.109 1 98.56 335 VAL B C 1
ATOM 5396 O O . VAL B 1 335 ? -6.668 30.938 10.281 1 98.56 335 VAL B O 1
ATOM 5399 N N . TYR B 1 336 ? -5.285 31.594 8.633 1 98.38 336 TYR B N 1
ATOM 5400 C CA . TYR B 1 336 ? -4.129 31.688 9.516 1 98.38 336 TYR B CA 1
ATOM 5401 C C . TYR B 1 336 ? -4.078 33.031 10.203 1 98.38 336 TYR B C 1
ATOM 5403 O O . TYR B 1 336 ? -4.066 34.094 9.539 1 98.38 336 TYR B O 1
ATOM 5411 N N . GLN B 1 337 ? -4.043 33.031 11.516 1 97.75 337 GLN B N 1
ATOM 5412 C CA . GLN B 1 337 ? -3.908 34.219 12.328 1 97.75 337 GLN B CA 1
ATOM 5413 C C . GLN B 1 337 ? -2.502 34.344 12.906 1 97.75 337 GLN B C 1
ATOM 5415 O O . GLN B 1 337 ? -1.623 33.531 12.586 1 97.75 337 GLN B O 1
ATOM 5420 N N . GLN B 1 338 ? -2.314 35.375 13.688 1 96.5 338 GLN B N 1
ATOM 5421 C CA . GLN B 1 338 ? -1.025 35.531 14.344 1 96.5 338 GLN B CA 1
ATOM 5422 C C . GLN B 1 338 ? -0.69 34.344 15.227 1 96.5 338 GLN B C 1
ATOM 5424 O O . GLN B 1 338 ? -1.589 33.656 15.727 1 96.5 338 GLN B O 1
ATOM 5429 N N . ARG B 1 339 ? 0.604 34.031 15.312 1 96.44 339 ARG B N 1
ATOM 5430 C CA . ARG B 1 339 ? 1.15 33 16.203 1 96.44 339 ARG B CA 1
ATOM 5431 C C . ARG B 1 339 ? 0.815 31.609 15.695 1 96.44 339 ARG B C 1
ATOM 5433 O O . ARG B 1 339 ? 0.914 30.641 16.438 1 96.44 339 ARG B O 1
ATOM 5440 N N . GLY B 1 340 ? 0.306 31.562 14.469 1 97.5 340 GLY B N 1
ATOM 5441 C CA . GLY B 1 340 ? -0.019 30.266 13.891 1 97.5 340 GLY B CA 1
ATOM 5442 C C . GLY B 1 340 ? -1.388 29.75 14.305 1 97.5 340 GLY B C 1
ATOM 5443 O O . GLY B 1 340 ? -1.681 28.562 14.156 1 97.5 340 GLY B O 1
ATOM 5444 N N . ILE B 1 341 ? -2.178 30.594 14.891 1 98.56 341 ILE B N 1
ATOM 5445 C CA . ILE B 1 341 ? -3.523 30.188 15.297 1 98.56 341 ILE B CA 1
ATOM 5446 C C . ILE B 1 341 ? -4.414 30.062 14.062 1 98.56 341 ILE B C 1
ATOM 5448 O O . ILE B 1 341 ? -4.355 30.891 13.156 1 98.56 341 ILE B O 1
ATOM 5452 N N . ILE B 1 342 ? -5.223 28.953 14.062 1 98.31 342 ILE B N 1
ATOM 5453 C CA . ILE B 1 342 ? -6.051 28.625 12.906 1 98.31 342 ILE B CA 1
ATOM 5454 C C . ILE B 1 342 ? -7.516 28.906 13.227 1 98.31 342 ILE B C 1
ATOM 5456 O O . ILE B 1 342 ? -8.031 28.438 14.25 1 98.31 342 ILE B O 1
ATOM 5460 N N . GLU B 1 343 ? -8.148 29.641 12.352 1 98.38 343 GLU B N 1
ATOM 5461 C CA . GLU B 1 343 ? -9.594 29.828 12.43 1 98.38 343 GLU B CA 1
ATOM 5462 C C . GLU B 1 343 ? -10.328 28.891 11.477 1 98.38 343 GLU B C 1
ATOM 5464 O O . GLU B 1 343 ? -9.992 28.828 10.289 1 98.38 343 GLU B O 1
ATOM 5469 N N . VAL B 1 344 ? -11.32 28.203 11.945 1 98.62 344 VAL B N 1
ATOM 5470 C CA . VAL B 1 344 ? -12.109 27.25 11.164 1 98.62 344 VAL B CA 1
ATOM 5471 C C . VAL B 1 344 ? -13.43 27.891 10.75 1 98.62 344 VAL B C 1
ATOM 5473 O O . VAL B 1 344 ? -14.078 28.562 11.547 1 98.62 344 VAL B O 1
ATOM 5476 N N . PRO B 1 345 ? -13.82 27.719 9.484 1 98.19 345 PRO B N 1
ATOM 5477 C CA . PRO B 1 345 ? -15.062 28.328 9.023 1 98.19 345 PRO B CA 1
ATOM 5478 C C . PRO B 1 345 ? -16.297 27.766 9.727 1 98.19 345 PRO B C 1
ATOM 5480 O O . PRO B 1 345 ? -16.281 26.609 10.148 1 98.19 345 PRO B O 1
ATOM 5483 N N . GLU B 1 346 ? -17.359 28.578 9.742 1 97.94 346 GLU B N 1
ATOM 5484 C CA . GLU B 1 346 ? -18.609 28.172 10.359 1 97.94 346 GLU B CA 1
ATOM 5485 C C . GLU B 1 346 ? -19.703 27.984 9.312 1 97.94 346 GLU B C 1
ATOM 5487 O O . GLU B 1 346 ? -20.844 27.672 9.656 1 97.94 346 GLU B O 1
ATOM 5492 N N . THR B 1 347 ? -19.297 28.109 8.086 1 97.81 347 THR B N 1
ATOM 5493 C CA . THR B 1 347 ? -20.219 27.891 6.98 1 97.81 347 THR B CA 1
ATOM 5494 C C . THR B 1 347 ? -20.578 26.406 6.855 1 97.81 347 THR B C 1
ATOM 5496 O O . THR B 1 347 ? -19.734 25.547 7.129 1 97.81 347 THR B O 1
ATOM 5499 N N . ALA B 1 348 ? -21.859 26.125 6.402 1 98.31 348 ALA B N 1
ATOM 5500 C CA . ALA B 1 348 ? -22.281 24.734 6.223 1 98.31 348 ALA B CA 1
ATOM 5501 C C . ALA B 1 348 ? -21.359 23.984 5.266 1 98.31 348 ALA B C 1
ATOM 5503 O O . ALA B 1 348 ? -20.969 24.531 4.223 1 98.31 348 ALA B O 1
ATOM 5504 N N . GLY B 1 349 ? -21 22.75 5.621 1 98.69 349 GLY B N 1
ATOM 5505 C CA . GLY B 1 349 ? -20.047 21.969 4.832 1 98.69 349 GLY B CA 1
ATOM 5506 C C . GLY B 1 349 ? -18.594 22.234 5.211 1 98.69 349 GLY B C 1
ATOM 5507 O O . GLY B 1 349 ? -18.297 22.547 6.367 1 98.69 349 GLY B O 1
ATOM 5508 N N . LEU B 1 350 ? -17.781 21.984 4.273 1 98.38 350 LEU B N 1
ATOM 5509 C CA . LEU B 1 350 ? -16.359 22.219 4.445 1 98.38 350 LEU B CA 1
ATOM 5510 C C . LEU B 1 350 ? -16.047 23.703 4.566 1 98.38 350 LEU B C 1
ATOM 5512 O O . LEU B 1 350 ? -15.133 24.109 5.285 1 98.38 350 LEU B O 1
ATOM 5516 N N . GLY B 1 351 ? -16.828 24.516 3.922 1 98.44 351 GLY B N 1
ATOM 5517 C CA . GLY B 1 351 ? -16.641 25.953 3.896 1 98.44 351 GLY B CA 1
ATOM 5518 C C . GLY B 1 351 ? -15.414 26.375 3.096 1 98.44 351 GLY B C 1
ATOM 5519 O O . GLY B 1 351 ? -14.797 27.391 3.391 1 98.44 351 GLY B O 1
ATOM 5520 N N . ALA B 1 352 ? -14.992 25.547 2.166 1 98.44 352 ALA B N 1
ATOM 5521 C CA . ALA B 1 352 ? -13.836 25.828 1.318 1 98.44 352 ALA B CA 1
ATOM 5522 C C . ALA B 1 352 ? -14.062 25.312 -0.101 1 98.44 352 ALA B C 1
ATOM 5524 O O . ALA B 1 352 ? -14.797 24.344 -0.309 1 98.44 352 ALA B O 1
ATOM 5525 N N . GLY B 1 353 ? -13.531 25.906 -1.077 1 97.81 353 GLY B N 1
ATOM 5526 C CA . GLY B 1 353 ? -13.492 25.531 -2.48 1 97.81 353 GLY B CA 1
ATOM 5527 C C . GLY B 1 353 ? -12.273 26.047 -3.209 1 97.81 353 GLY B C 1
ATOM 5528 O O . GLY B 1 353 ? -11.211 26.234 -2.604 1 97.81 353 GLY B O 1
ATOM 5529 N N . TYR B 1 354 ? -12.328 26.062 -4.488 1 97.44 354 TYR B N 1
ATOM 5530 C CA . TYR B 1 354 ? -11.234 26.578 -5.301 1 97.44 354 TYR B CA 1
ATOM 5531 C C . TYR B 1 354 ? -11.711 27.734 -6.184 1 97.44 354 TYR B C 1
ATOM 5533 O O . TYR B 1 354 ? -12.883 27.781 -6.566 1 97.44 354 TYR B O 1
ATOM 5541 N N . GLN B 1 355 ? -10.789 28.641 -6.418 1 96.94 355 GLN B N 1
ATOM 5542 C CA . GLN B 1 355 ? -11.078 29.719 -7.355 1 96.94 355 GLN B CA 1
ATOM 5543 C C . GLN B 1 355 ? -11.391 29.172 -8.742 1 96.94 355 GLN B C 1
ATOM 5545 O O . GLN B 1 355 ? -10.688 28.281 -9.242 1 96.94 355 GLN B O 1
ATOM 5550 N N . LYS B 1 356 ? -12.375 29.75 -9.352 1 96.31 356 LYS B N 1
ATOM 5551 C CA . LYS B 1 356 ? -12.844 29.266 -10.648 1 96.31 356 LYS B CA 1
ATOM 5552 C C . LYS B 1 356 ? -11.75 29.375 -11.703 1 96.31 356 LYS B C 1
ATOM 5554 O O . LYS B 1 356 ? -11.586 28.484 -12.539 1 96.31 356 LYS B O 1
ATOM 5559 N N . ASP B 1 357 ? -11.086 30.453 -11.672 1 96.62 357 ASP B N 1
ATOM 5560 C CA . ASP B 1 357 ? -10.031 30.688 -12.656 1 96.62 357 ASP B CA 1
ATOM 5561 C C . ASP B 1 357 ? -8.898 29.672 -12.492 1 96.62 357 ASP B C 1
ATOM 5563 O O . ASP B 1 357 ? -8.281 29.266 -13.477 1 96.62 357 ASP B O 1
ATOM 5567 N N . TYR B 1 358 ? -8.609 29.328 -11.25 1 97.56 358 TYR B N 1
ATOM 5568 C CA . TYR B 1 358 ? -7.566 28.328 -11.008 1 97.56 358 TYR B CA 1
ATOM 5569 C C . TYR B 1 358 ? -7.965 26.969 -11.578 1 97.56 358 TYR B C 1
ATOM 5571 O O . TYR B 1 358 ? -7.188 26.344 -12.297 1 97.56 358 TYR B O 1
ATOM 5579 N N . LEU B 1 359 ? -9.156 26.531 -11.32 1 97.75 359 LEU B N 1
ATOM 5580 C CA . LEU B 1 359 ? -9.648 25.234 -11.773 1 97.75 359 LEU B CA 1
ATOM 5581 C C . LEU B 1 359 ? -9.656 25.156 -13.297 1 97.75 359 LEU B C 1
ATOM 5583 O O . LEU B 1 359 ? -9.336 24.109 -13.875 1 97.75 359 LEU B O 1
ATOM 5587 N N . SER B 1 360 ? -10.047 26.234 -13.914 1 97.44 360 SER B N 1
ATOM 5588 C CA . SER B 1 360 ? -10.188 26.266 -15.367 1 97.44 360 SER B CA 1
ATOM 5589 C C . SER B 1 360 ? -8.852 26.047 -16.047 1 97.44 360 SER B C 1
ATOM 5591 O O . SER B 1 360 ? -8.805 25.609 -17.203 1 97.44 360 SER B O 1
ATOM 5593 N N . GLY B 1 361 ? -7.766 26.328 -15.383 1 97.62 361 GLY B N 1
ATOM 5594 C CA . GLY B 1 361 ? -6.445 26.188 -15.977 1 97.62 361 GLY B CA 1
ATOM 5595 C C . GLY B 1 361 ? -5.84 24.812 -15.758 1 97.62 361 GLY B C 1
ATOM 5596 O O . GLY B 1 361 ? -4.758 24.516 -16.266 1 97.62 361 GLY B O 1
ATOM 5597 N N . LEU B 1 362 ? -6.523 23.922 -15.102 1 98.44 362 LEU B N 1
ATOM 5598 C CA . LEU B 1 362 ? -5.957 22.641 -14.719 1 98.44 362 LEU B CA 1
ATOM 5599 C C . LEU B 1 362 ? -6.414 21.547 -15.68 1 98.44 362 LEU B C 1
ATOM 5601 O O . LEU B 1 362 ? -7.477 21.641 -16.297 1 98.44 362 LEU B O 1
ATOM 5605 N N . GLU B 1 363 ? -5.551 20.5 -15.836 1 98.5 363 GLU B N 1
ATOM 5606 C CA . GLU B 1 363 ? -6.02 19.281 -16.469 1 98.5 363 GLU B CA 1
ATOM 5607 C C . GLU B 1 363 ? -7.141 18.625 -15.672 1 98.5 363 GLU B C 1
ATOM 5609 O O . GLU B 1 363 ? -7.02 18.453 -14.453 1 98.5 363 GLU B O 1
ATOM 5614 N N . LYS B 1 364 ? -8.273 18.391 -16.281 1 98.19 364 LYS B N 1
ATOM 5615 C CA . LYS B 1 364 ? -9.414 17.828 -15.57 1 98.19 364 LYS B CA 1
ATOM 5616 C C . LYS B 1 364 ? -10.062 16.703 -16.375 1 98.19 364 LYS B C 1
ATOM 5618 O O . LYS B 1 364 ? -9.844 16.578 -17.578 1 98.19 364 LYS B O 1
ATOM 5623 N N . ILE B 1 365 ? -10.703 15.797 -15.727 1 98.69 365 ILE B N 1
ATOM 5624 C CA . ILE B 1 365 ? -11.594 14.812 -16.328 1 98.69 365 ILE B CA 1
ATOM 5625 C C . ILE B 1 365 ? -12.938 14.828 -15.602 1 98.69 365 ILE B C 1
ATOM 5627 O O . ILE B 1 365 ? -12.992 15.023 -14.383 1 98.69 365 ILE B O 1
ATOM 5631 N N . CYS B 1 366 ? -13.977 14.719 -16.328 1 98.56 366 CYS B N 1
ATOM 5632 C CA . CYS B 1 366 ? -15.336 14.664 -15.812 1 98.56 366 CYS B CA 1
ATOM 5633 C C . CYS B 1 366 ? -15.961 13.289 -16.062 1 98.56 366 CYS B C 1
ATOM 5635 O O . CYS B 1 366 ? -16 12.82 -17.203 1 98.56 366 CYS B O 1
ATOM 5637 N N . ILE B 1 367 ? -16.391 12.625 -15.047 1 98.38 367 ILE B N 1
ATOM 5638 C CA . ILE B 1 367 ? -17 11.305 -15.141 1 98.38 367 ILE B CA 1
ATOM 5639 C C . ILE B 1 367 ? -18.484 11.398 -14.797 1 98.38 367 ILE B C 1
ATOM 5641 O O . ILE B 1 367 ? -18.859 11.914 -13.734 1 98.38 367 ILE B O 1
ATOM 5645 N N . ASN B 1 368 ? -19.359 10.883 -15.695 1 95.5 368 ASN B N 1
ATOM 5646 C CA . ASN B 1 368 ? -20.812 10.914 -15.516 1 95.5 368 ASN B CA 1
ATOM 5647 C C . ASN B 1 368 ? -21.422 9.523 -15.68 1 95.5 368 ASN B C 1
ATOM 5649 O O . ASN B 1 368 ? -20.859 8.664 -16.344 1 95.5 368 ASN B O 1
#

Radius of gyration: 26.35 Å; Cα contacts (8 Å, |Δi|>4): 1847; chains: 2; bounding box: 56×76×61 Å

Sequence (736 aa):
MIITQVELYKSPVKLKEPFKISLGILTHANNVIVRIHTASGHIGYGECSPFMTIHGESMDTAFIVGQYLAKGLIGTSCLDIVSNSLLMDAIIYGNSCIKSAFNIALYDLAAQHAGLPLYAFLGGKKDKIIQTDYTVSIDEPHKMAADAVQIKKNGFEIIKVKVGGSKELDVERIRMIREAAGDSITLRIDANQGWSVETAIETLTLLEPYNIQHCEEPVSRNLYTALPKIRQACRIPIMADESCCNSFDAERLIQIQACDSFNLKLSKSAGITNALNIIRLAEQAHMPVQVGGFLESRLGFTAAAHVALVSKTICYYDFDTPLMFEADPVRGGIVYQQRGIIEVPETAGLGAGYQKDYLSGLEKICINMIITQVELYKSPVKLKEPFKISLGILTHANNVIVRIHTASGHIGYGECSPFMTIHGESMDTAFIVGQYLAKGLIGTSCLDIVSNSLLMDAIIYGNSCIKSAFNIALYDLAAQHAGLPLYAFLGGKKDKIIQTDYTVSIDEPHKMAADAVQIKKNGFEIIKVKVGGSKELDVERIRMIREAAGDSITLRIDANQGWSVETAIETLTLLEPYNIQHCEEPVSRNLYTALPKIRQACRIPIMADESCCNSFDAERLIQIQACDSFNLKLSKSAGITNALNIIRLAEQAHMPVQVGGFLESRLGFTAAAHVALVSKTICYYDFDTPLMFEADPVRGGIVYQQRGIIEVPETAGLGAGYQKDYLSGLEKICIN

Solvent-accessible surface area (backbone atoms only — not comparable to full-atom values): 35527 Å² total; per-residue (Å²): 96,36,25,52,34,32,37,41,30,54,42,73,40,50,35,71,57,70,47,29,48,59,68,46,77,37,56,48,32,38,21,38,38,32,39,39,33,30,76,81,68,53,69,11,50,21,38,21,39,43,38,31,59,74,68,42,28,39,45,68,43,32,54,54,51,46,50,57,44,40,65,68,44,48,71,36,50,45,70,47,50,69,62,52,52,52,49,46,50,56,64,29,23,73,62,26,25,47,43,10,8,53,40,38,11,32,49,17,40,43,12,39,74,68,64,26,18,38,24,52,62,71,66,20,53,97,80,73,88,47,54,25,30,44,76,42,51,46,67,58,36,69,60,39,14,53,49,45,35,50,45,42,74,71,39,36,53,30,38,32,36,38,35,28,64,53,54,68,56,42,49,47,27,50,52,41,26,43,68,60,50,38,84,82,47,44,34,32,37,33,16,65,33,34,25,52,73,69,48,37,42,54,38,46,51,72,43,54,86,68,64,50,67,32,37,30,22,45,38,42,50,84,46,47,85,48,29,33,61,43,45,71,70,28,86,50,41,32,26,34,31,84,50,36,36,40,48,62,36,42,52,51,38,59,72,61,52,27,51,58,28,39,38,47,30,43,42,52,25,32,7,59,75,38,41,52,50,34,50,52,54,27,53,75,67,71,30,44,25,28,42,36,68,63,51,30,46,47,46,39,45,23,54,47,52,30,56,45,34,49,42,82,45,42,75,43,40,45,68,42,46,43,77,42,38,66,64,80,60,51,37,70,22,46,43,84,48,79,46,35,29,53,44,75,55,75,43,48,7,57,33,40,46,64,37,66,72,58,58,72,73,36,60,66,50,77,50,112,98,36,26,53,34,33,37,40,31,57,43,72,42,52,35,72,57,69,47,30,48,58,68,45,76,37,56,50,32,38,20,39,38,31,38,40,32,30,75,82,67,54,68,10,48,20,38,20,39,43,39,30,59,73,68,42,29,38,44,68,42,33,55,54,52,45,51,58,43,42,65,67,45,47,72,36,50,45,70,46,49,68,62,53,51,52,48,46,49,55,64,28,23,71,62,27,25,47,42,10,8,52,39,36,10,32,48,19,40,42,13,38,74,70,65,25,18,38,25,53,63,70,66,20,54,96,79,73,87,47,54,24,30,43,74,43,50,47,67,57,36,70,60,40,13,52,50,46,36,51,44,44,72,71,38,38,52,31,37,31,36,36,34,28,65,53,54,70,56,42,49,46,26,51,51,41,27,42,68,62,49,38,84,82,47,45,33,32,37,32,15,64,32,35,24,53,72,67,48,36,42,53,37,46,51,71,42,53,87,68,64,50,68,32,38,29,22,45,38,42,50,83,47,48,85,50,29,33,61,44,46,72,72,29,85,51,40,32,25,34,31,85,50,36,36,41,45,62,35,43,53,52,38,59,73,63,52,27,51,56,28,40,38,44,29,44,43,52,25,32,6,59,74,38,41,53,50,35,50,52,53,27,55,76,67,72,30,44,25,29,42,36,71,62,52,31,47,48,45,39,46,22,54,46,52,31,57,45,33,47,42,82,45,40,74,43,41,45,68,41,46,43,77,43,37,65,66,80,60,51,37,70,24,45,44,83,46,79,46,34,28,54,44,73,52,75,41,48,7,58,33,40,46,65,37,66,73,60,59,71,73,37,60,66,52,78,49,110

Nearest PDB structures (foldseek):
  3q45-assembly3_C  TM=1.000E+00  e=2.074E-81  Cytophaga hutchinsonii ATCC 33406
  3jva-assembly1_H  TM=9.590E-01  e=1.207E-38  Enterococcus faecalis V583
  3i6t-assembly2_B  TM=9.242E-01  e=5.882E-32  Jannaschia sp. CCS1
  2qde-assembly1_E  TM=8.755E-01  e=7.555E-32  Aromatoleum aromaticum EbN1
  3i6e-assembly4_H  TM=8.850E-01  e=2.752E-28  Ruegeria pomeroyi

Organism: Cytophaga hutchinsonii (strain ATCC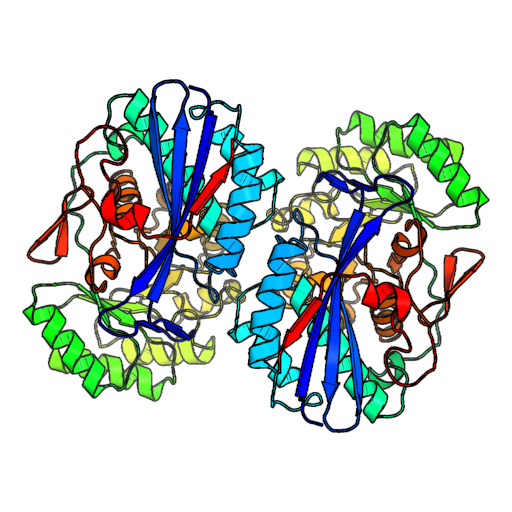 33406 / DSM 1761 / CIP 103989 / NBRC 15051 / NCIMB 9469 / D465) (NCBI:txid269798)

GO terms:
  GO:0000287 magnesium ion binding (F, IDA)
  GO:0016854 racemase and epimerase activity (F, IDA)
  GO:0006518 peptide metabolic process (P, IDA)

Foldseek 3Di:
DFWAKKKKFFAWFAFPDWFAFLQGIDGTQGKMWMWTADPVGDIFIFMFGDDCRQQVDGSVRLRVLLQQLRQQRHGPDLQPLVVSLVSSCVSDPGQLRSLARSSQRSLLRNLLVVFWESLVVLVFDPDDWAFAAAEQHDDFLVVSLVVLLVSVVQFAQEYEYHAQEALVRRLSNLVSNCVRNHLRRAYEYENPQRDDLVSLLSSQASCQVSRHQAYENRHDLVVLLSQVVSCVSHDHWYEYESVCQFLVSLVVCLVSVRTQEYEDESSSHSHDVRSVSSVVSCVVSVGAYEYEHDLDALLRVLRSVSSLRNDPSHDHYHYHNNVRTPDHFKDAHWDADGNRIIDHDGGRGSRMDGDPVSRVPTDMDMDD/DFWAKKKKFFAWFAFPDWFAFLQGIDGTQGKMWMWTADPVGDIFIFMFGDDCRQQVDGSVRLRVLLQQLRQQRHGPDLQPLVVSLVSSCVSDPGQLRSLARSSQRSLLRNLLVVFWESLVVLVFDPDDWAFAAAEQHDDFLVVSLVVLLVSVVQFAQEYEYHAQEALVRRLSNLVSNCVRNHLRRAYEYENPQRDDLVSLLSSQASCQVNRHQAYENRHDLVVLLSQVVSCVSHDHWYEYESVCQFLVSLVVCLVSVRTQEYEDESSSHSHDVRSVSSVVSCVVSVGAYEYEHDLDALLRVLRSVSSLRNDPSHDHYHYHNNVRTPDHFKDAHWDADGNRIIDHDGGRGSRMDGDPVSRVPTDMDMDD

InterPro domains:
  IPR013341 Mandelate racemase, N-terminal domain [PF02746] (5-123)
  IPR013342 Mandelate racemase, C-terminal domain [PF13378] (144-355)
  IPR013342 Mandelate racemase, C-terminal domain [SM00922] (141-237)
  IPR029017 Enolase-like, N-terminal [G3DSA:3.30.390.10] (7-114)
  IPR029017 Enolase-like, N-terminal [SSF54826] (1-124)
  IPR034603 Dipeptide epimerase [cd03319] (5-325)
  IPR036849 Enolase-like, C-terminal domain superfamily [G3DSA:3.20.20.120] (115-351)
  IPR036849 Enolase-like, C-terminal domain superfamily [SSF51604] (123-360)

pLDDT: mean 98.21, std 0.99, range [91.69, 98.94]

Secondary structure (DSSP, 8-state):
-BEEEEEEEEEEEEEEEEEEETTEEEEEEEEEEEEEEETTS-EEEEEE---HHHHS--HHHHHHHHHHHHHHHTTSBTT-HHHHHHHHHHHSS--HHHHHHHHHHHHHHHHHHHTSBHHHHTT--S-S--B--EEEPS--HHHHHHHHHHHHHTT-SEEEEE--S-HHHHHHHHHHHHHHH-SSSEEEEE-TT-S-HHHHHHHHHHHGGG-EEEEE--S-GGGGGGHHHHHHH-SSPEEESTT--SHHHHHHHHHTT--SEEEEEHHHHTSHHHHHHHHHHHHHTT--EEEE-SS--HHHHHHHHHHHTT-TTEEEE---GGGGBSS--EEES-EE-GGGBEEPP-SSBT-EEE-HHHHHTS-EEEE-/-BEEEEEEEEEEEEEEEEEEETTEEEEEEEEEEEEEEETTS-EEEEEE---HHHHS--HHHHHHHHHHHHHHHTTSBTT-HHHHHHHHHHHSS--HHHHHHHHHHHHHHHHHHHTSBHHHHTT--S-S--B--EEEPS--HHHHHHHHHHHHHTT-SEEEEE--S-HHHHHHHHHHHHHHH-SSSEEEEE-TT-S-HHHHHHHHHHHGGG-EEEEE--S-GGGGGGHHHHHHH-SSPEEESTT--SHHHHHHHHHTT--SEEEEEHHHHTSHHHHHHHHHHHHHTT--EEEE-SS--HHHHHHHHHHHTT-TTEEEE---GGGGBSS--EEES-EE-GGGBEEPP-SSBS-EEE-HHHHHTS-EEEE-